Protein AF-0000000082338875 (afdb_homodimer)

Nearest PDB structures (foldseek):
  7wkk-assembly1_b  TM=2.263E-01  e=4.425E+00  Xenopus laevis
  5zvw-assembly1_A  TM=1.777E-01  e=8.997E+00  Bacillus phage phi3T
  7wkk-assembly1_b  TM=2.264E-01  e=6.073E+00  Xenopus laevis

Organism: NCBI:txid1220207

Structure (mmCIF, N/CA/C/O backbone):
data_AF-0000000082338875-model_v1
#
loop_
_entity.id
_entity.type
_entity.pdbx_description
1 polymer 'Uncharacterized protein'
#
loop_
_atom_site.group_PDB
_atom_site.id
_atom_site.type_symbol
_atom_site.label_atom_id
_atom_site.label_alt_id
_atom_site.label_comp_id
_atom_site.label_asym_id
_atom_site.label_entity_id
_atom_site.label_seq_id
_atom_site.pdbx_PDB_ins_code
_atom_site.Cartn_x
_atom_site.Cartn_y
_atom_site.Cartn_z
_atom_site.occupancy
_atom_site.B_iso_or_equiv
_atom_site.auth_seq_id
_atom_site.auth_comp_id
_atom_site.auth_asym_id
_atom_site.auth_atom_id
_atom_site.pdbx_PDB_model_num
ATOM 1 N N . MET A 1 1 ? 16.031 25.547 17.641 1 31.55 1 MET A N 1
ATOM 2 C CA . MET A 1 1 ? 16.094 26.188 16.328 1 31.55 1 MET A CA 1
ATOM 3 C C . MET A 1 1 ? 15.5 25.266 15.258 1 31.55 1 MET A C 1
ATOM 5 O O . MET A 1 1 ? 15.609 24.047 15.344 1 31.55 1 MET A O 1
ATOM 9 N N . PRO A 1 2 ? 14.5 25.766 14.477 1 39.69 2 PRO A N 1
ATOM 10 C CA . PRO A 1 2 ? 13.914 24.906 13.445 1 39.69 2 PRO A CA 1
ATOM 11 C C . PRO A 1 2 ? 14.969 24.219 12.578 1 39.69 2 PRO A C 1
ATOM 13 O O . PRO A 1 2 ? 15.945 24.859 12.18 1 39.69 2 PRO A O 1
ATOM 16 N N . LEU A 1 3 ? 15.133 22.906 12.711 1 48.5 3 LEU A N 1
ATOM 17 C CA . LEU A 1 3 ? 16.078 22.125 11.914 1 48.5 3 LEU A CA 1
ATOM 18 C C . LEU A 1 3 ? 15.734 22.219 10.43 1 48.5 3 LEU A C 1
ATOM 20 O O . LEU A 1 3 ? 14.586 22 10.039 1 48.5 3 LEU A O 1
ATOM 24 N N . HIS A 1 4 ? 16.469 22.969 9.672 1 53.59 4 HIS A N 1
ATOM 25 C CA . HIS A 1 4 ? 16.25 23.203 8.25 1 53.59 4 HIS A CA 1
ATOM 26 C C . HIS A 1 4 ? 17 22.172 7.402 1 53.59 4 HIS A C 1
ATOM 28 O O . HIS A 1 4 ? 18.203 22 7.555 1 53.59 4 HIS A O 1
ATOM 34 N N . LEU A 1 5 ? 16.297 21.391 6.625 1 49.78 5 LEU A N 1
ATOM 35 C CA . LEU A 1 5 ? 16.844 20.422 5.684 1 49.78 5 LEU A CA 1
ATOM 36 C C . LEU A 1 5 ? 17.312 21.109 4.402 1 49.78 5 LEU A C 1
ATOM 38 O O . LEU A 1 5 ? 16.562 21.891 3.812 1 49.78 5 LEU A O 1
ATOM 42 N N . LYS A 1 6 ? 18.609 21.281 4.047 1 45.75 6 LYS A N 1
ATOM 43 C CA . LYS A 1 6 ? 19.109 21.797 2.773 1 45.75 6 LYS A CA 1
ATOM 44 C C . LYS A 1 6 ? 19.266 20.672 1.75 1 45.75 6 LYS A C 1
ATOM 46 O O . LYS A 1 6 ? 20.188 19.859 1.844 1 45.75 6 LYS A O 1
ATOM 51 N N . LEU A 1 7 ? 18.234 20.266 0.957 1 46.12 7 LEU A N 1
ATOM 52 C CA . LEU A 1 7 ? 18.328 19.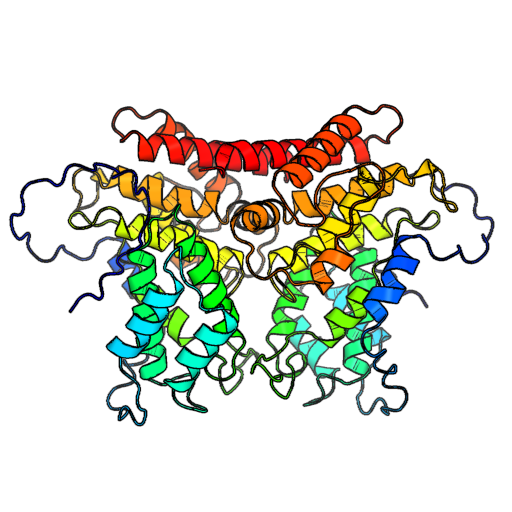281 -0.107 1 46.12 7 LEU A CA 1
ATOM 53 C C . LEU A 1 7 ? 19.047 19.859 -1.324 1 46.12 7 LEU A C 1
ATOM 55 O O . LEU A 1 7 ? 18.734 20.969 -1.767 1 46.12 7 LEU A O 1
ATOM 59 N N . GLU A 1 8 ? 20.188 19.422 -1.791 1 42.19 8 GLU A N 1
ATOM 60 C CA . GLU A 1 8 ? 20.906 19.781 -3.006 1 42.19 8 GLU A CA 1
ATOM 61 C C . GLU A 1 8 ? 20.281 19.141 -4.238 1 42.19 8 GLU A C 1
ATOM 63 O O . GLU A 1 8 ? 19.734 18.031 -4.156 1 42.19 8 GLU A O 1
ATOM 68 N N . GLY A 1 9 ? 19.703 20.109 -5.438 1 41.53 9 GLY A N 1
ATOM 69 C CA . GLY A 1 9 ? 19.25 19.781 -6.777 1 41.53 9 GLY A CA 1
ATOM 70 C C . GLY A 1 9 ? 18.297 20.812 -7.348 1 41.53 9 GLY A C 1
ATOM 71 O O . GLY A 1 9 ? 17.875 21.734 -6.645 1 41.53 9 GLY A O 1
ATOM 72 N N . PRO A 1 10 ? 18.109 20.844 -8.766 1 36.09 10 PRO A N 1
ATOM 73 C CA . PRO A 1 10 ? 17.359 21.922 -9.422 1 36.09 10 PRO A CA 1
ATOM 74 C C . PRO A 1 10 ? 15.945 22.078 -8.867 1 36.09 10 PRO A C 1
ATOM 76 O O . PRO A 1 10 ? 15.141 21.156 -8.961 1 36.09 10 PRO A O 1
ATOM 79 N N . LEU A 1 11 ? 15.859 22.547 -7.73 1 37.66 11 LEU A N 1
ATOM 80 C CA . LEU A 1 11 ? 14.531 22.891 -7.23 1 37.66 11 LEU A CA 1
ATOM 81 C C . LEU A 1 11 ? 13.836 23.891 -8.148 1 37.66 11 LEU A C 1
ATOM 83 O O . LEU A 1 11 ? 14.352 24.984 -8.375 1 37.66 11 LEU A O 1
ATOM 87 N N . GLU A 1 12 ? 13.203 23.5 -9.164 1 34.12 12 GLU A N 1
ATOM 88 C CA . GLU A 1 12 ? 12.383 24.562 -9.719 1 34.12 12 GLU A CA 1
ATOM 89 C C . GLU A 1 12 ? 11.57 25.266 -8.633 1 34.12 12 GLU A C 1
ATOM 91 O O . GLU A 1 12 ? 10.867 24.609 -7.855 1 34.12 12 GLU A O 1
ATOM 96 N N . GLU A 1 13 ? 12.047 26.453 -8.164 1 32.28 13 GLU A N 1
ATOM 97 C CA . GLU A 1 13 ? 11.43 27.375 -7.211 1 32.28 13 GLU A CA 1
ATOM 98 C C . GLU A 1 13 ? 9.938 27.547 -7.504 1 32.28 13 GLU A C 1
ATOM 100 O O . GLU A 1 13 ? 9.562 28 -8.594 1 32.28 13 GLU A O 1
ATOM 105 N N . SER A 1 14 ? 9.148 26.672 -7.047 1 31.84 14 SER A N 1
ATOM 106 C CA . SER A 1 14 ? 7.754 27.109 -7.113 1 31.84 14 SER A CA 1
ATOM 107 C C . SER A 1 14 ? 7.57 28.5 -6.508 1 31.84 14 SER A C 1
ATOM 109 O O . SER A 1 14 ? 8.008 28.75 -5.383 1 31.84 14 SER A O 1
ATOM 111 N N . GLU A 1 15 ? 7.625 29.531 -7.305 1 32 15 GLU A N 1
ATOM 112 C CA . GLU A 1 15 ? 7.512 30.953 -6.961 1 32 15 GLU A CA 1
ATOM 113 C C . GLU A 1 15 ? 6.195 31.234 -6.246 1 32 15 GLU A C 1
ATOM 115 O O . GLU A 1 15 ? 5.195 31.578 -6.883 1 32 15 GLU A O 1
ATOM 120 N N . ILE A 1 16 ? 5.766 30.484 -5.27 1 32.69 16 ILE A N 1
ATOM 121 C CA . ILE A 1 16 ? 4.641 31.141 -4.598 1 32.69 16 ILE A CA 1
ATOM 122 C C . ILE A 1 16 ? 5.086 32.469 -4.016 1 32.69 16 ILE A C 1
ATOM 124 O O . ILE A 1 16 ? 6.066 32.531 -3.268 1 32.69 16 ILE A O 1
ATOM 128 N N . GLU A 1 17 ? 4.848 33.594 -4.586 1 31.12 17 GLU A N 1
ATOM 129 C CA . GLU A 1 17 ? 5.109 35 -4.172 1 31.12 17 GLU A CA 1
ATOM 130 C C . GLU A 1 17 ? 4.812 35.188 -2.691 1 31.12 17 GLU A C 1
ATOM 132 O O . GLU A 1 17 ? 3.717 34.875 -2.225 1 31.12 17 GLU A O 1
ATOM 137 N N . LYS A 1 18 ? 5.883 35.344 -1.881 1 33.28 18 LYS A N 1
ATOM 138 C CA . LYS A 1 18 ? 5.812 35.656 -0.454 1 33.28 18 LYS A CA 1
ATOM 139 C C . LYS A 1 18 ? 5.148 37 -0.21 1 33.28 18 LYS A C 1
ATOM 141 O O . LYS A 1 18 ? 5.613 38.031 -0.71 1 33.28 18 LYS A O 1
ATOM 146 N N . PRO A 1 19 ? 3.865 37.125 0.143 1 28.73 19 PRO A N 1
ATOM 147 C CA . PRO A 1 19 ? 3.555 38.5 0.559 1 28.73 19 PRO A CA 1
ATOM 148 C C . PRO A 1 19 ? 4.438 39 1.71 1 28.73 19 PRO A C 1
ATOM 150 O O . PRO A 1 19 ? 5.051 38.188 2.402 1 28.73 19 PRO A O 1
ATOM 153 N N . SER A 1 20 ? 4.52 40.344 1.941 1 27.38 20 SER A N 1
ATOM 154 C CA . SER A 1 20 ? 5.215 41.188 2.906 1 27.38 20 SER A CA 1
ATOM 155 C C . SER A 1 20 ? 5.059 40.656 4.324 1 27.38 20 SER A C 1
ATOM 157 O O . SER A 1 20 ? 4.02 40.094 4.672 1 27.38 20 SER A O 1
ATOM 159 N N . ASN A 1 21 ? 6.156 40.562 5.199 1 29.33 21 ASN A N 1
ATOM 160 C CA . ASN A 1 21 ? 6.668 40 6.434 1 29.33 21 ASN A CA 1
ATOM 161 C C . ASN A 1 21 ? 5.895 40.5 7.652 1 29.33 21 ASN A C 1
ATOM 163 O O . ASN A 1 21 ? 6.473 40.656 8.727 1 29.33 21 ASN A O 1
ATOM 167 N N . GLU A 1 22 ? 4.73 41.25 7.586 1 30.34 22 GLU A N 1
ATOM 168 C CA . GLU A 1 22 ? 4.371 41.688 8.93 1 30.34 22 GLU A CA 1
ATOM 169 C C . GLU A 1 22 ? 4.113 40.5 9.852 1 30.34 22 GLU A C 1
ATOM 171 O O . GLU A 1 22 ? 3.555 39.469 9.43 1 30.34 22 GLU A O 1
ATOM 176 N N . LEU A 1 23 ? 4.801 40.438 10.961 1 30.33 23 LEU A N 1
ATOM 177 C CA . LEU A 1 23 ? 4.891 39.438 12.016 1 30.33 23 LEU A CA 1
ATOM 178 C C . LEU A 1 23 ? 3.502 38.969 12.453 1 30.33 23 LEU A C 1
ATOM 180 O O . LEU A 1 23 ? 2.777 39.719 13.109 1 30.33 23 LEU A O 1
ATOM 184 N N . PRO A 1 24 ? 2.602 38.375 11.523 1 28.53 24 PRO A N 1
ATOM 185 C CA . PRO A 1 24 ? 1.231 38.281 12.031 1 28.53 24 PRO A CA 1
ATOM 186 C C . PRO A 1 24 ? 1.132 37.438 13.305 1 28.53 24 PRO A C 1
ATOM 188 O O . PRO A 1 24 ? 2.004 36.625 13.57 1 28.53 24 PRO A O 1
ATOM 191 N N . THR A 1 25 ? 0.148 37.812 14.281 1 32.53 25 THR A N 1
ATOM 192 C CA . THR A 1 25 ? -0.349 37.25 15.531 1 32.53 25 THR A CA 1
ATOM 193 C C . THR A 1 25 ? -0.6 35.75 15.391 1 32.53 25 THR A C 1
ATOM 195 O O . THR A 1 25 ? -1.008 35.281 14.328 1 32.53 25 THR A O 1
ATOM 198 N N . PRO A 1 26 ? -0.125 35 16.328 1 32.56 26 PRO A N 1
ATOM 199 C CA . PRO A 1 26 ? -0.161 33.531 16.297 1 32.56 26 PRO A CA 1
ATOM 200 C C . PRO A 1 26 ? -1.508 33 15.828 1 32.56 26 PRO A C 1
ATOM 202 O O . PRO A 1 26 ? -2.555 33.406 16.328 1 32.56 26 PRO A O 1
ATOM 205 N N . PRO A 1 27 ? -1.643 32.688 14.586 1 31.78 27 PRO A N 1
ATOM 206 C CA . PRO A 1 27 ? -2.955 32.406 13.992 1 31.78 27 PRO A CA 1
ATOM 207 C C . PRO A 1 27 ? -3.77 31.406 14.805 1 31.78 27 PRO A C 1
ATOM 209 O O . PRO A 1 27 ? -3.199 30.531 15.461 1 31.78 27 PRO A O 1
ATOM 212 N N . LYS A 1 28 ? -4.957 31.734 15.188 1 34.06 28 LYS A N 1
ATOM 213 C CA . LYS A 1 28 ? -6.02 31.031 15.891 1 34.06 28 LYS A CA 1
ATOM 214 C C . LYS A 1 28 ? -6.227 29.625 15.32 1 34.06 28 LYS A C 1
ATOM 216 O O . LYS A 1 28 ? -6.094 29.422 14.109 1 34.06 28 LYS A O 1
ATOM 221 N N . PRO A 1 29 ? -6.387 28.609 16.156 1 35 29 PRO A N 1
ATOM 222 C CA . PRO A 1 29 ? -6.477 27.188 15.797 1 35 29 PRO A CA 1
ATOM 223 C C . PRO A 1 29 ? -7.52 26.938 14.711 1 35 29 PRO A C 1
ATOM 225 O O . PRO A 1 29 ? -8.641 27.438 14.789 1 35 29 PRO A O 1
ATOM 228 N N . THR A 1 30 ? -7.125 26.75 13.617 1 36.5 30 THR A N 1
ATOM 229 C CA . THR A 1 30 ? -8.016 26.422 12.516 1 36.5 30 THR A CA 1
ATOM 230 C C . THR A 1 30 ? -8.938 25.266 12.883 1 36.5 30 THR A C 1
ATOM 232 O O . THR A 1 30 ? -8.672 24.531 13.836 1 36.5 30 THR A O 1
ATOM 235 N N . PHE A 1 31 ? -10.031 25.188 12.109 1 33.5 31 PHE A N 1
ATOM 236 C CA . PHE A 1 31 ? -11.039 24.141 12.266 1 33.5 31 PHE A CA 1
ATOM 237 C C . PHE A 1 31 ? -10.383 22.781 12.445 1 33.5 31 PHE A C 1
ATOM 239 O O . PHE A 1 31 ? -10.836 21.969 13.258 1 33.5 31 PHE A O 1
ATOM 246 N N . LEU A 1 32 ? -9.43 22.5 11.719 1 37.19 32 LEU A N 1
ATOM 247 C CA . LEU A 1 32 ? -8.711 21.25 11.906 1 37.19 32 LEU A CA 1
ATOM 248 C C . LEU A 1 32 ? -8.195 21.125 13.336 1 37.19 32 LEU A C 1
ATOM 250 O O . LEU A 1 32 ? -8.188 20.047 13.914 1 37.19 32 LEU A O 1
ATOM 254 N N . ALA A 1 33 ? -7.914 22.281 14.008 1 38.94 33 ALA A N 1
ATOM 255 C CA . ALA A 1 33 ? -7.473 22.266 15.406 1 38.94 33 ALA A CA 1
ATOM 256 C C . ALA A 1 33 ? -8.602 21.828 16.328 1 38.94 33 ALA A C 1
ATOM 258 O O . ALA A 1 33 ? -8.375 21.062 17.281 1 38.94 33 ALA A O 1
ATOM 259 N N . SER A 1 34 ? -9.758 22.328 16.062 1 39.03 34 SER A N 1
ATOM 260 C CA . SER A 1 34 ? -10.867 21.953 16.938 1 39.03 34 SER A CA 1
ATOM 261 C C . SER A 1 34 ? -11.172 20.469 16.844 1 39.03 34 SER A C 1
ATOM 263 O O . SER A 1 34 ? -11.5 19.828 17.844 1 39.03 34 SER A O 1
ATOM 265 N N . LEU A 1 35 ? -11.43 20.016 15.719 1 33.72 35 LEU A N 1
ATOM 266 C CA . LEU A 1 35 ? -11.742 18.594 15.547 1 33.72 35 LEU A CA 1
ATOM 267 C C . LEU A 1 35 ? -10.641 17.734 16.141 1 33.72 35 LEU A C 1
ATOM 269 O O . LEU A 1 35 ? -10.906 16.625 16.625 1 33.72 35 LEU A O 1
ATOM 273 N N . TRP A 1 36 ? -9.516 18.297 16.203 1 36.22 36 TRP A N 1
ATOM 274 C CA . TRP A 1 36 ? -8.352 17.719 16.859 1 36.22 36 TRP A CA 1
ATOM 275 C C . TRP A 1 36 ? -8.641 17.469 18.344 1 36.22 36 TRP A C 1
ATOM 277 O O . TRP A 1 36 ? -8.234 16.453 18.891 1 36.22 36 TRP A O 1
ATOM 287 N N . ASP A 1 37 ? -9.273 18.438 18.984 1 36.78 37 ASP A N 1
ATOM 288 C CA . ASP A 1 37 ? -9.531 18.375 20.406 1 36.78 37 ASP A CA 1
ATOM 289 C C . ASP A 1 37 ? -10.344 17.125 20.766 1 36.78 37 ASP A C 1
ATOM 291 O O . ASP A 1 37 ? -10.133 16.531 21.812 1 36.78 37 ASP A O 1
ATOM 295 N N . LYS A 1 38 ? -11.367 16.969 20.031 1 32.03 38 LYS A N 1
ATOM 296 C CA . LYS A 1 38 ? -12.242 15.859 20.391 1 32.03 38 LYS A CA 1
ATOM 297 C C . LYS A 1 38 ? -11.586 14.516 20.094 1 32.03 38 LYS A C 1
ATOM 299 O O . LYS A 1 38 ? -11.828 13.531 20.797 1 32.03 38 LYS A O 1
ATOM 304 N N . PHE A 1 39 ? -11 14.297 19 1 34.53 39 PHE A N 1
ATOM 305 C CA . PHE A 1 39 ? -10.25 13.07 18.766 1 34.53 39 PHE A CA 1
ATOM 306 C C . PHE A 1 39 ? -9.141 12.914 19.797 1 34.53 39 PHE A C 1
ATOM 308 O O . PHE A 1 39 ? -8.594 11.82 19.969 1 34.53 39 PHE A O 1
ATOM 315 N N . LYS A 1 40 ? -8.656 13.977 20.391 1 32.69 40 LYS A N 1
ATOM 316 C CA . LYS A 1 40 ? -7.832 13.977 21.594 1 32.69 40 LYS A CA 1
ATOM 317 C C . LYS A 1 40 ? -8.555 13.305 22.766 1 32.69 40 LYS A C 1
ATOM 319 O O . LYS A 1 40 ? -8.016 13.203 23.859 1 32.69 40 LYS A O 1
ATOM 324 N N . GLY A 1 41 ? -9.828 13.273 22.688 1 31.16 41 GLY A N 1
ATOM 325 C CA . GLY A 1 41 ? -10.406 12.789 23.922 1 31.16 41 GLY A CA 1
ATOM 326 C C . GLY A 1 41 ? -9.805 11.477 24.391 1 31.16 41 GLY A C 1
ATOM 327 O O . GLY A 1 41 ? -10.25 10.906 25.391 1 31.16 41 GLY A O 1
ATOM 328 N N . THR A 1 42 ? -9.484 10.68 23.5 1 33.06 42 THR A N 1
ATOM 329 C CA . THR A 1 42 ? -8.883 9.711 24.406 1 33.06 42 THR A CA 1
ATOM 330 C C . THR A 1 42 ? -7.688 10.32 25.141 1 33.06 42 THR A C 1
ATOM 332 O O . THR A 1 42 ? -7.141 11.336 24.703 1 33.06 42 THR A O 1
ATOM 335 N N . LYS A 1 43 ? -6.82 9.547 26.109 1 32.47 43 LYS A N 1
ATOM 336 C CA . LYS A 1 43 ? -5.926 9.961 27.188 1 32.47 43 LYS A CA 1
ATOM 337 C C . LYS A 1 43 ? -4.773 10.812 26.656 1 32.47 43 LYS A C 1
ATOM 339 O O . LYS A 1 43 ? -4.062 10.391 25.734 1 32.47 43 LYS A O 1
ATOM 344 N N . LYS A 1 44 ? -4.734 12.133 26.531 1 33.62 44 LYS A N 1
ATOM 345 C CA . LYS A 1 44 ? -3.506 12.914 26.641 1 33.62 44 LYS A CA 1
ATOM 346 C C . LYS A 1 44 ? -2.391 12.094 27.281 1 33.62 44 LYS A C 1
ATOM 348 O O . LYS A 1 44 ? -2.355 11.93 28.5 1 33.62 44 LYS A O 1
ATOM 353 N N . SER A 1 45 ? -1.984 11.07 26.734 1 31.78 45 SER A N 1
ATOM 354 C CA . SER A 1 45 ? -0.825 10.602 27.484 1 31.78 45 SER A CA 1
ATOM 355 C C . SER A 1 45 ? 0.19 11.719 27.688 1 31.78 45 SER A C 1
ATOM 357 O O . SER A 1 45 ? 0.52 12.445 26.75 1 31.78 45 SER A O 1
ATOM 359 N N . LYS A 1 46 ? 0.276 12.484 28.766 1 32.41 46 LYS A N 1
ATOM 360 C CA . LYS A 1 46 ? 1.312 13.375 29.281 1 32.41 46 LYS A CA 1
ATOM 361 C C . LYS A 1 46 ? 2.619 13.195 28.516 1 32.41 46 LYS A C 1
ATOM 363 O O . LYS A 1 46 ? 3.002 12.07 28.188 1 32.41 46 LYS A O 1
ATOM 368 N N . ARG A 1 47 ? 3.01 14.273 27.625 1 37.41 47 ARG A N 1
ATOM 369 C CA . ARG A 1 47 ? 4.434 14.219 27.312 1 37.41 47 ARG A CA 1
ATOM 370 C C . ARG A 1 47 ? 5.191 13.367 28.328 1 37.41 47 ARG A C 1
ATOM 372 O O . ARG A 1 47 ? 5.059 13.562 29.531 1 37.41 47 ARG A O 1
ATOM 379 N N . PRO A 1 48 ? 5.383 12.117 28.094 1 37.97 48 PRO A N 1
ATOM 380 C CA . PRO A 1 48 ? 6.152 11.578 29.219 1 37.97 48 PRO A CA 1
ATOM 381 C C . PRO A 1 48 ? 7.113 12.594 29.812 1 37.97 48 PRO A C 1
ATOM 383 O O . PRO A 1 48 ? 7.875 13.234 29.094 1 37.97 48 PRO A O 1
ATOM 386 N N . ASP A 1 49 ? 6.637 13.461 30.828 1 37.97 49 ASP A N 1
ATOM 387 C CA . ASP A 1 49 ? 7.449 14.375 31.625 1 37.97 49 ASP A CA 1
ATOM 388 C C . ASP A 1 49 ? 8.938 14.094 31.438 1 37.97 49 ASP A C 1
ATOM 390 O O . ASP A 1 49 ? 9.641 14.844 30.75 1 37.97 49 ASP A O 1
ATOM 394 N N . THR A 1 50 ? 9.68 13.844 32.688 1 36.47 50 THR A N 1
ATOM 395 C CA . THR A 1 50 ? 10.953 13.883 33.406 1 36.47 50 THR A CA 1
ATOM 396 C C . THR A 1 50 ? 11.859 12.75 32.938 1 36.47 50 THR A C 1
ATOM 398 O O . THR A 1 50 ? 12.5 12.078 33.75 1 36.47 50 THR A O 1
ATOM 401 N N . TYR A 1 51 ? 11.578 12.125 31.797 1 37.69 51 TYR A N 1
ATOM 402 C CA . TYR A 1 51 ? 12.531 11.023 31.766 1 37.69 51 TYR A CA 1
ATOM 403 C C . TYR A 1 51 ? 13.945 11.531 31.484 1 37.69 51 TYR A C 1
ATOM 405 O O . TYR A 1 51 ? 14.141 12.375 30.609 1 37.69 51 TYR A O 1
ATOM 413 N N . ALA A 1 52 ? 14.75 11.562 32.312 1 41.84 52 ALA A N 1
ATOM 414 C CA . ALA A 1 52 ? 16.188 11.773 32.219 1 41.84 52 ALA A CA 1
ATOM 415 C C . ALA A 1 52 ? 16.75 11.164 30.938 1 41.84 52 ALA A C 1
ATOM 417 O O . ALA A 1 52 ? 16.516 9.984 30.656 1 41.84 52 ALA A O 1
ATOM 418 N N . ARG A 1 53 ? 16.922 12.008 29.844 1 52.59 53 ARG A N 1
ATOM 419 C CA . ARG A 1 53 ? 17.641 11.555 28.656 1 52.59 53 ARG A CA 1
ATOM 420 C C . ARG A 1 53 ? 18.875 10.734 29.047 1 52.59 53 ARG A C 1
ATOM 422 O O . ARG A 1 53 ? 19.719 11.211 29.797 1 52.59 53 ARG A O 1
ATOM 429 N N . THR A 1 54 ? 18.812 9.523 29.297 1 52.56 54 THR A N 1
ATOM 430 C CA . THR A 1 54 ? 19.859 8.641 29.797 1 52.56 54 THR A CA 1
ATOM 431 C C . THR A 1 54 ? 20.859 8.328 28.703 1 52.56 54 THR A C 1
ATOM 433 O O . THR A 1 54 ? 21.859 7.633 28.938 1 52.56 54 THR A O 1
ATOM 436 N N . THR A 1 55 ? 20.484 8.781 27.328 1 63.62 55 THR A N 1
ATOM 437 C CA . THR A 1 55 ? 21.406 8.312 26.297 1 63.62 55 THR A CA 1
ATOM 438 C C . THR A 1 55 ? 22.125 9.484 25.625 1 63.62 55 THR A C 1
ATOM 440 O O . THR A 1 55 ? 21.891 10.641 26 1 63.62 55 THR A O 1
ATOM 443 N N . SER A 1 56 ? 23.078 9.266 24.906 1 75.81 56 SER A N 1
ATOM 444 C CA . SER A 1 56 ? 23.797 10.18 24.031 1 75.81 56 SER A CA 1
ATOM 445 C C . SER A 1 56 ? 22.891 10.766 22.953 1 75.81 56 SER A C 1
ATOM 447 O O . SER A 1 56 ? 23.375 11.383 22 1 75.81 56 SER A O 1
ATOM 449 N N . TYR A 1 57 ? 21.578 10.742 23.25 1 85.38 57 TYR A N 1
ATOM 450 C CA . TYR A 1 57 ? 20.641 11.242 22.234 1 85.38 57 TYR A CA 1
ATOM 451 C C . TYR A 1 57 ? 20.641 12.766 22.219 1 85.38 57 TYR A C 1
ATOM 453 O O . TYR A 1 57 ? 20.672 13.414 23.266 1 85.38 57 TYR A O 1
ATOM 461 N N . SER A 1 58 ? 20.75 13.297 21.094 1 88.56 58 SER A N 1
ATOM 462 C CA . SER A 1 58 ? 20.5 14.711 20.844 1 88.56 58 SER A CA 1
ATOM 463 C C . SER A 1 58 ? 19.719 14.922 19.547 1 88.56 58 SER A C 1
ATOM 465 O O . SER A 1 58 ? 19.984 14.25 18.547 1 88.56 58 SER A O 1
ATOM 467 N N . ASP A 1 59 ? 18.781 15.844 19.594 1 88.38 59 ASP A N 1
ATOM 468 C CA . ASP A 1 59 ? 18 16.172 18.406 1 88.38 59 ASP A CA 1
ATOM 469 C C . ASP A 1 59 ? 18.891 16.578 17.234 1 88.38 59 ASP A C 1
ATOM 471 O O . ASP A 1 59 ? 18.641 16.188 16.094 1 88.38 59 ASP A O 1
ATOM 475 N N . ASP A 1 60 ? 19.922 17.266 17.641 1 89.25 60 ASP A N 1
ATOM 476 C CA . ASP A 1 60 ? 20.844 17.75 16.609 1 89.25 60 ASP A CA 1
ATOM 477 C C . ASP A 1 60 ? 21.562 16.594 15.922 1 89.25 60 ASP A C 1
ATOM 479 O O . ASP A 1 60 ? 21.703 16.594 14.703 1 89.25 60 ASP A O 1
ATOM 483 N N . LYS A 1 61 ? 22.062 15.695 16.703 1 90.44 61 LYS A N 1
ATOM 484 C CA . LYS A 1 61 ? 22.766 14.555 16.141 1 90.44 61 LYS A CA 1
ATOM 485 C C . LYS A 1 61 ? 21.844 13.711 15.266 1 90.44 61 LYS A C 1
ATOM 487 O O . LYS A 1 61 ? 22.234 13.297 14.172 1 90.44 61 LYS A O 1
ATOM 492 N N . PHE A 1 62 ? 20.672 13.469 15.773 1 92.62 62 PHE A N 1
ATOM 493 C CA . PHE A 1 62 ? 19.672 12.711 15.016 1 92.62 62 PHE A CA 1
ATOM 494 C C . PHE A 1 62 ? 19.375 13.391 13.688 1 92.62 62 PHE A C 1
ATOM 496 O O . PHE A 1 62 ? 19.359 12.742 12.641 1 92.62 62 PHE A O 1
ATOM 503 N N . PHE A 1 63 ? 19.203 14.688 13.758 1 91.5 63 PHE A N 1
ATOM 504 C CA . PHE A 1 63 ? 18.891 15.477 12.57 1 91.5 63 PHE A CA 1
ATOM 505 C C . PHE A 1 63 ? 20.031 15.43 11.57 1 91.5 63 PHE A C 1
ATOM 507 O O . PHE A 1 63 ? 19.812 15.305 10.367 1 91.5 63 PHE A O 1
ATOM 514 N N . LEU A 1 64 ? 21.219 15.492 12.023 1 90.44 64 LEU A N 1
ATOM 515 C CA . LEU A 1 64 ? 22.391 15.523 11.148 1 90.44 64 LEU A CA 1
ATOM 516 C C . LEU A 1 64 ? 22.531 14.219 10.375 1 90.44 64 LEU A C 1
ATOM 518 O O . LEU A 1 64 ? 22.875 14.227 9.188 1 90.44 64 LEU A O 1
ATOM 522 N N . ILE A 1 65 ? 22.266 13.133 11.039 1 92.56 65 ILE A N 1
ATOM 523 C CA . ILE A 1 65 ? 22.328 11.828 10.383 1 92.56 65 ILE A CA 1
ATOM 524 C C . ILE A 1 65 ? 21.266 11.75 9.289 1 92.56 65 ILE A C 1
ATOM 526 O O . ILE A 1 65 ? 21.562 11.328 8.172 1 92.56 65 ILE A O 1
ATOM 530 N N . LEU A 1 66 ? 20.078 12.211 9.594 1 92.38 66 LEU A N 1
ATOM 531 C CA . LEU A 1 66 ? 18.984 12.18 8.625 1 92.38 66 LEU A CA 1
ATOM 532 C C . LEU A 1 66 ? 19.281 13.102 7.449 1 92.38 66 LEU A C 1
ATOM 534 O O . LEU A 1 66 ? 19.062 12.734 6.293 1 92.38 66 LEU A O 1
ATOM 538 N N . ASN A 1 67 ? 19.75 14.25 7.789 1 89.12 67 ASN A N 1
ATOM 539 C CA . ASN A 1 67 ? 20.062 15.234 6.758 1 89.12 67 ASN A CA 1
ATOM 540 C C . ASN A 1 67 ? 21.094 14.695 5.77 1 89.12 67 ASN A C 1
ATOM 542 O O . ASN A 1 67 ? 20.984 14.922 4.566 1 89.12 67 ASN A O 1
ATOM 546 N N . ASP A 1 68 ? 22.031 14.047 6.301 1 89.62 68 ASP A N 1
ATOM 547 C CA . ASP A 1 68 ? 23.062 13.469 5.441 1 89.62 68 ASP A CA 1
ATOM 548 C C . ASP A 1 68 ? 22.484 12.383 4.539 1 89.62 68 ASP A C 1
ATOM 550 O O . ASP A 1 68 ? 22.734 12.367 3.332 1 89.62 68 ASP A O 1
ATOM 554 N N . PHE A 1 69 ? 21.734 11.586 5.027 1 92.06 69 PHE A N 1
ATOM 555 C CA . PHE A 1 69 ? 21.141 10.469 4.301 1 92.06 69 PHE A CA 1
ATOM 556 C C . PHE A 1 69 ? 20.203 10.977 3.199 1 92.06 69 PHE A C 1
ATOM 558 O O . PHE A 1 69 ? 20.156 10.391 2.115 1 92.06 69 PHE A O 1
ATOM 565 N N . LEU A 1 70 ? 19.516 12.031 3.402 1 89.75 70 LEU A N 1
ATOM 566 C CA . LEU A 1 70 ? 18.453 12.492 2.512 1 89.75 70 LEU A CA 1
ATOM 567 C C . LEU A 1 70 ? 19.031 13.328 1.374 1 89.75 70 LEU A C 1
ATOM 569 O O . LEU A 1 70 ? 18.312 13.68 0.432 1 89.75 70 LEU A O 1
ATOM 573 N N . GLN A 1 71 ? 20.312 13.531 1.481 1 85.94 71 GLN A N 1
ATOM 574 C CA . GLN A 1 71 ? 20.938 14.266 0.388 1 85.94 71 GLN A CA 1
ATOM 575 C C . GLN A 1 71 ? 21 13.422 -0.882 1 85.94 71 GLN A C 1
ATOM 577 O O . GLN A 1 71 ? 21.203 12.203 -0.819 1 85.94 71 GLN A O 1
ATOM 582 N N . PRO A 1 72 ? 20.812 14.047 -2.051 1 77.31 72 PRO A N 1
ATOM 583 C CA . PRO A 1 72 ? 20.844 13.305 -3.312 1 77.31 72 PRO A CA 1
ATOM 584 C C . PRO A 1 72 ? 22.156 12.57 -3.537 1 77.31 72 PRO A C 1
ATOM 586 O O . PRO A 1 72 ? 22.172 11.469 -4.082 1 77.31 72 PRO A O 1
ATOM 589 N N . GLU A 1 73 ? 23.219 13.117 -3.078 1 79.69 73 GLU A N 1
ATOM 590 C CA . GLU A 1 73 ? 24.547 12.539 -3.354 1 79.69 73 GLU A CA 1
ATOM 591 C C . GLU A 1 73 ? 25.062 11.75 -2.154 1 79.69 73 GLU A C 1
ATOM 593 O O . GLU A 1 73 ? 26.25 11.484 -2.053 1 79.69 73 GLU A O 1
ATOM 598 N N . THR A 1 74 ? 24.141 11.398 -1.328 1 82.94 74 THR A N 1
ATOM 599 C CA . THR A 1 74 ? 24.578 10.688 -0.137 1 82.94 74 THR A CA 1
ATOM 600 C C . THR A 1 74 ? 25.25 9.367 -0.515 1 82.94 74 THR A C 1
ATOM 602 O O . THR A 1 74 ? 24.875 8.727 -1.495 1 82.94 74 THR A O 1
ATOM 605 N N . THR A 1 75 ? 26.25 8.984 0.215 1 83.69 75 THR A N 1
ATOM 606 C CA . THR A 1 75 ? 26.922 7.699 0.038 1 83.69 75 THR A CA 1
ATOM 607 C C . THR A 1 75 ? 26.5 6.719 1.13 1 83.69 75 THR A C 1
ATOM 609 O O . THR A 1 75 ? 26.906 5.551 1.106 1 83.69 75 THR A O 1
ATOM 612 N N . LYS A 1 76 ? 25.688 7.203 2.031 1 87.75 76 LYS A N 1
ATOM 613 C CA . LYS A 1 76 ? 25.25 6.344 3.123 1 87.75 76 LYS A CA 1
ATOM 614 C C . LYS A 1 76 ? 24.078 5.457 2.682 1 87.75 76 LYS A C 1
ATOM 616 O O . LYS A 1 76 ? 23.172 5.922 2.002 1 87.75 76 LYS A O 1
ATOM 621 N N . SER A 1 77 ? 24.172 4.211 3.059 1 88.31 77 SER A N 1
ATOM 622 C CA . SER A 1 77 ? 23.078 3.293 2.752 1 88.31 77 SER A CA 1
ATOM 623 C C . SER A 1 77 ? 21.953 3.412 3.771 1 88.31 77 SER A C 1
ATOM 625 O O . SER A 1 77 ? 22.156 3.939 4.867 1 88.31 77 SER A O 1
ATOM 627 N N . LEU A 1 78 ? 20.844 3.031 3.408 1 90.25 78 LEU A N 1
ATOM 628 C CA . LEU A 1 78 ? 19.688 3.012 4.297 1 90.25 78 LEU A CA 1
ATOM 629 C C . LEU A 1 78 ? 20 2.242 5.578 1 90.25 78 LEU A C 1
ATOM 631 O O . LEU A 1 78 ? 19.734 2.727 6.68 1 90.25 78 LEU A O 1
ATOM 635 N N . ASN A 1 79 ? 20.594 1.061 5.445 1 88.94 79 ASN A N 1
ATOM 636 C CA . ASN A 1 79 ? 20.891 0.214 6.598 1 88.94 79 ASN A CA 1
ATOM 637 C C . ASN A 1 79 ? 21.891 0.884 7.543 1 88.94 79 ASN A C 1
ATOM 639 O O . ASN A 1 79 ? 21.703 0.843 8.766 1 88.94 79 ASN A O 1
ATOM 643 N N . GLU A 1 80 ? 22.891 1.468 6.984 1 91.56 80 GLU A N 1
ATOM 644 C CA . GLU A 1 80 ? 23.875 2.168 7.801 1 91.56 80 GLU A CA 1
ATOM 645 C C . GLU A 1 80 ? 23.25 3.328 8.562 1 91.56 80 GLU A C 1
ATOM 647 O O . GLU A 1 80 ? 23.562 3.557 9.734 1 91.56 80 GLU A O 1
ATOM 652 N N . THR A 1 81 ? 22.422 4.047 7.855 1 94.12 81 THR A N 1
ATOM 653 C CA . THR A 1 81 ? 21.734 5.18 8.477 1 94.12 81 THR A CA 1
ATOM 654 C C . THR A 1 81 ? 20.844 4.715 9.617 1 94.12 81 THR A C 1
ATOM 656 O O . THR A 1 81 ? 20.875 5.293 10.711 1 94.12 81 THR A O 1
ATOM 659 N N . VAL A 1 82 ? 20.094 3.678 9.391 1 94.75 82 VAL A N 1
ATOM 660 C CA . VAL A 1 82 ? 19.188 3.133 10.406 1 94.75 82 VAL A CA 1
ATOM 661 C C . VAL A 1 82 ? 20 2.719 11.641 1 94.75 82 VAL A C 1
ATOM 663 O O . VAL A 1 82 ? 19.625 3.045 12.766 1 94.75 82 VAL A O 1
ATOM 666 N N . GLN A 1 83 ? 21.109 2.098 11.445 1 94.06 83 GLN A N 1
ATOM 667 C CA . GLN A 1 83 ? 21.938 1.654 12.555 1 94.06 83 GLN A CA 1
ATOM 668 C C . GLN A 1 83 ? 22.5 2.844 13.336 1 94.06 83 GLN A C 1
ATOM 670 O O . GLN A 1 83 ? 22.562 2.812 14.562 1 94.06 83 GLN A O 1
ATOM 675 N N . SER A 1 84 ? 22.891 3.83 12.594 1 94.88 84 SER A N 1
ATOM 676 C CA . SER A 1 84 ? 23.406 5.031 13.242 1 94.88 84 SER A CA 1
ATOM 677 C C . SER A 1 84 ? 22.344 5.699 14.102 1 94.88 84 SER A C 1
ATOM 679 O O . SER A 1 84 ? 22.625 6.168 15.203 1 94.88 84 SER A O 1
ATOM 681 N N . LEU A 1 85 ? 21.141 5.762 13.617 1 95 85 LEU A N 1
ATOM 682 C CA . LEU A 1 85 ? 20.047 6.367 14.359 1 95 85 LEU A CA 1
ATOM 683 C C . LEU A 1 85 ? 19.688 5.535 15.586 1 95 85 LEU A C 1
ATOM 685 O O . LEU A 1 85 ? 19.5 6.082 16.672 1 95 85 LEU A O 1
ATOM 689 N N . LEU A 1 86 ? 19.688 4.238 15.414 1 93.75 86 LEU A N 1
ATOM 690 C CA . LEU A 1 86 ? 19.344 3.332 16.5 1 93.75 86 LEU A CA 1
ATOM 691 C C . LEU A 1 86 ? 20.359 3.436 17.641 1 93.75 86 LEU A C 1
ATOM 693 O O . LEU A 1 86 ? 20.016 3.299 18.812 1 93.75 86 LEU A O 1
ATOM 697 N N . ALA A 1 87 ? 21.578 3.604 17.234 1 93.31 87 ALA A N 1
ATOM 698 C CA . ALA A 1 87 ? 22.656 3.689 18.219 1 93.31 87 ALA A CA 1
ATOM 699 C C . ALA A 1 87 ? 22.438 4.871 19.156 1 93.31 87 ALA A C 1
ATOM 701 O O . ALA A 1 87 ? 22.891 4.852 20.297 1 93.31 87 ALA A O 1
ATOM 702 N N . LEU A 1 88 ? 21.734 5.91 18.734 1 93.5 88 LEU A N 1
ATOM 703 C CA . LEU A 1 88 ? 21.484 7.098 19.547 1 93.5 88 LEU A CA 1
ATOM 704 C C . LEU A 1 88 ? 20.328 6.871 20.5 1 93.5 88 LEU A C 1
ATOM 706 O O . LEU A 1 88 ? 20.156 7.617 21.469 1 93.5 88 LEU A O 1
ATOM 710 N N . LEU A 1 89 ? 19.484 5.93 20.203 1 92.62 89 LEU A N 1
ATOM 711 C CA . LEU A 1 89 ? 18.219 5.766 20.922 1 92.62 89 LEU A CA 1
ATOM 712 C C . LEU A 1 89 ? 18.359 4.75 22.047 1 92.62 89 LEU A C 1
ATOM 714 O O . LEU A 1 89 ? 19.172 3.822 21.953 1 92.62 89 LEU A O 1
ATOM 718 N N . PRO A 1 90 ? 17.609 4.883 23.016 1 90.88 90 PRO A N 1
ATOM 719 C CA . PRO A 1 90 ? 17.734 3.99 24.172 1 90.88 90 PRO A CA 1
ATOM 720 C C . PRO A 1 90 ? 17.266 2.568 23.875 1 90.88 90 PRO A C 1
ATOM 722 O O . PRO A 1 90 ? 16.375 2.371 23.031 1 90.88 90 PRO A O 1
ATOM 725 N N . GLU A 1 91 ? 17.844 1.635 24.641 1 86.5 91 GLU A N 1
ATOM 726 C CA . GLU A 1 91 ? 17.469 0.227 24.5 1 86.5 91 GLU A CA 1
ATOM 727 C C . GLU A 1 91 ? 16.25 -0.105 25.344 1 86.5 91 GLU A C 1
ATOM 729 O O . GLU A 1 91 ? 16.109 0.391 26.469 1 86.5 91 GLU A O 1
ATOM 734 N N . ASN A 1 92 ? 15.352 -0.844 24.781 1 85.62 92 ASN A N 1
ATOM 735 C CA . ASN A 1 92 ? 14.219 -1.444 25.484 1 85.62 92 ASN A CA 1
ATOM 736 C C . ASN A 1 92 ? 13.273 -0.381 26.031 1 85.62 92 ASN A C 1
ATOM 738 O O . ASN A 1 92 ? 12.719 -0.541 27.125 1 85.62 92 ASN A O 1
ATOM 742 N N . ALA A 1 93 ? 13.195 0.705 25.391 1 87.88 93 ALA A N 1
ATOM 743 C CA . ALA A 1 93 ? 12.32 1.794 25.812 1 87.88 93 ALA A CA 1
ATOM 744 C C . ALA A 1 93 ? 11.586 2.414 24.641 1 87.88 93 ALA A C 1
ATOM 746 O O . ALA A 1 93 ? 11.719 3.609 24.375 1 87.88 93 ALA A O 1
ATOM 747 N N . PRO A 1 94 ? 10.797 1.654 23.984 1 87.25 94 PRO A N 1
ATOM 748 C CA . PRO A 1 94 ? 10.102 2.158 22.797 1 87.25 94 PRO A CA 1
ATOM 749 C C . PRO A 1 94 ? 9.148 3.312 23.109 1 87.25 94 PRO A C 1
ATOM 751 O O . PRO A 1 94 ? 8.75 4.055 22.219 1 87.25 94 PRO A O 1
ATOM 754 N N . GLY A 1 95 ? 8.773 3.52 24.406 1 86.25 95 GLY A N 1
ATOM 755 C CA . GLY A 1 95 ? 7.895 4.613 24.781 1 86.25 95 GLY A CA 1
ATOM 756 C C . GLY A 1 95 ? 8.641 5.789 25.391 1 86.25 95 GLY A C 1
ATOM 757 O O . GLY A 1 95 ? 8.039 6.645 26.047 1 86.25 95 GLY A O 1
ATOM 758 N N . SER A 1 96 ? 9.938 5.887 25.141 1 86.62 96 SER A N 1
ATOM 759 C CA . SER A 1 96 ? 10.766 6.918 25.75 1 86.62 96 SER A CA 1
ATOM 760 C C . SER A 1 96 ? 10.547 8.273 25.094 1 86.62 96 SER A C 1
ATOM 762 O O . SER A 1 96 ? 10.047 8.344 23.969 1 86.62 96 SER A O 1
ATOM 764 N N . GLY A 1 97 ? 10.875 9.305 25.719 1 87.62 97 GLY A N 1
ATOM 765 C CA . GLY A 1 97 ? 10.828 10.648 25.156 1 87.62 97 GLY A CA 1
ATOM 766 C C . GLY A 1 97 ? 11.758 10.852 23.984 1 87.62 97 GLY A C 1
ATOM 767 O O . GLY A 1 97 ? 11.469 11.633 23.078 1 87.62 97 GLY A O 1
ATOM 768 N N . GLU A 1 98 ? 12.883 10.148 24.031 1 89.56 98 GLU A N 1
ATOM 769 C CA . GLU A 1 98 ? 13.836 10.234 22.938 1 89.56 98 GLU A CA 1
ATOM 770 C C . GLU A 1 98 ? 13.219 9.742 21.625 1 89.56 98 GLU A C 1
ATOM 772 O O . GLU A 1 98 ? 13.422 10.352 20.578 1 89.56 98 GLU A O 1
ATOM 777 N N . ILE A 1 99 ? 12.453 8.688 21.734 1 90.5 99 ILE A N 1
ATOM 778 C CA . ILE A 1 99 ? 11.812 8.141 20.531 1 90.5 99 ILE A CA 1
ATOM 779 C C . ILE A 1 99 ? 10.711 9.086 20.062 1 90.5 99 ILE A C 1
ATOM 781 O O . ILE A 1 99 ? 10.531 9.273 18.859 1 90.5 99 ILE A O 1
ATOM 785 N N . TYR A 1 100 ? 10.039 9.656 20.984 1 88.5 100 TYR A N 1
ATOM 786 C CA . TYR A 1 100 ? 9.055 10.672 20.641 1 88.5 100 TYR A CA 1
ATOM 787 C C . TYR A 1 100 ? 9.711 11.844 19.906 1 88.5 100 TYR A C 1
ATOM 789 O O . TYR A 1 100 ? 9.227 12.273 18.859 1 88.5 100 TYR A O 1
ATOM 797 N N . SER A 1 101 ? 10.789 12.289 20.453 1 88.31 101 SER A N 1
ATOM 798 C CA . SER A 1 101 ? 11.523 13.398 19.859 1 88.31 101 SER A CA 1
ATOM 799 C C . SER A 1 101 ? 12.031 13.031 18.469 1 88.31 101 SER A C 1
ATOM 801 O O . SER A 1 101 ? 12.031 13.867 17.562 1 88.31 101 SER A O 1
ATOM 803 N N . ALA A 1 102 ? 12.5 11.852 18.312 1 90.88 102 ALA A N 1
ATOM 804 C CA . ALA A 1 102 ? 12.93 11.375 17 1 90.88 102 ALA A CA 1
ATOM 805 C C . ALA A 1 102 ? 11.789 11.469 15.984 1 90.88 102 ALA A C 1
ATOM 807 O O . ALA A 1 102 ? 12 11.914 14.852 1 90.88 102 ALA A O 1
ATOM 808 N N . GLY A 1 103 ? 10.594 11.078 16.422 1 91.06 103 GLY A N 1
ATOM 809 C CA . GLY A 1 103 ? 9.414 11.203 15.578 1 91.06 103 GLY A CA 1
ATOM 810 C C . GLY A 1 103 ? 9.117 12.633 15.172 1 91.06 103 GLY A C 1
ATOM 811 O O . GLY A 1 103 ? 8.805 12.906 14.016 1 91.06 103 GLY A O 1
ATOM 812 N N . GLU A 1 104 ? 9.266 13.492 16.078 1 88.12 104 GLU A N 1
ATOM 813 C CA . GLU A 1 104 ? 9.039 14.906 15.789 1 88.12 104 GLU A CA 1
ATOM 814 C C . GLU A 1 104 ? 10.023 15.422 14.742 1 88.12 104 GLU A C 1
ATOM 816 O O . GLU A 1 104 ? 9.648 16.188 13.859 1 88.12 104 GLU A O 1
ATOM 821 N N . ILE A 1 105 ? 11.211 14.977 14.836 1 89.69 105 ILE A N 1
ATOM 822 C CA . ILE A 1 105 ? 12.234 15.398 13.883 1 89.69 105 ILE A CA 1
ATOM 823 C C . ILE A 1 105 ? 11.906 14.852 12.5 1 89.69 105 ILE A C 1
ATOM 825 O O . ILE A 1 105 ? 12.023 15.57 11.5 1 89.69 105 ILE A O 1
ATOM 829 N N . ILE A 1 106 ? 11.516 13.641 12.461 1 92.69 106 ILE A N 1
ATOM 830 C CA . ILE A 1 106 ? 11.148 13.023 11.188 1 92.69 106 ILE A CA 1
ATOM 831 C C . ILE A 1 106 ? 10.016 13.812 10.531 1 92.69 106 ILE A C 1
ATOM 833 O O . ILE A 1 106 ? 10.062 14.109 9.336 1 92.69 106 ILE A O 1
ATOM 837 N N . ILE A 1 107 ? 9.055 14.188 11.32 1 89.81 107 ILE A N 1
ATOM 838 C CA . ILE A 1 107 ? 7.898 14.93 10.82 1 89.81 107 ILE A CA 1
ATOM 839 C C . ILE A 1 107 ? 8.336 16.312 10.352 1 89.81 107 ILE A C 1
ATOM 841 O O . ILE A 1 107 ? 7.922 16.766 9.281 1 89.81 107 ILE A O 1
ATOM 845 N N . GLU A 1 108 ? 9.141 16.938 11.102 1 87.56 108 GLU A N 1
ATOM 846 C CA . GLU A 1 108 ? 9.656 18.25 10.734 1 87.56 108 GLU A CA 1
ATOM 847 C C . GLU A 1 108 ? 10.406 18.188 9.406 1 87.56 108 GLU A C 1
ATOM 849 O O . GLU A 1 108 ? 10.289 19.094 8.578 1 87.56 108 GLU A O 1
ATOM 854 N N . ILE A 1 109 ? 11.156 17.219 9.219 1 90.12 109 ILE A N 1
ATOM 855 C CA . ILE A 1 109 ? 11.906 17.047 7.98 1 90.12 109 ILE A CA 1
ATOM 856 C C . ILE A 1 109 ? 10.945 16.797 6.82 1 90.12 109 ILE A C 1
ATOM 858 O O . ILE A 1 109 ? 11.109 17.375 5.742 1 90.12 109 ILE A O 1
ATOM 862 N N . ALA A 1 110 ? 9.961 15.945 7.066 1 91.44 110 ALA A N 1
ATOM 863 C CA . ALA A 1 110 ? 8.961 15.672 6.035 1 91.44 110 ALA A CA 1
ATOM 864 C C . ALA A 1 110 ? 8.289 16.953 5.566 1 91.44 110 ALA A C 1
ATOM 866 O O . ALA A 1 110 ? 8 17.109 4.379 1 91.44 110 ALA A O 1
ATOM 867 N N . GLU A 1 111 ? 8.102 17.844 6.422 1 89.31 111 GLU A N 1
ATOM 868 C CA . GLU A 1 111 ? 7.473 19.125 6.117 1 89.31 111 GLU A CA 1
ATOM 869 C C . GLU A 1 111 ? 8.336 19.969 5.176 1 89.31 111 GLU A C 1
ATOM 871 O O . GLU A 1 111 ? 7.828 20.828 4.453 1 89.31 111 GLU A O 1
ATOM 876 N N . GLN A 1 112 ? 9.57 19.703 5.207 1 89.5 112 GLN A N 1
ATOM 877 C CA . GLN A 1 112 ? 10.516 20.547 4.477 1 89.5 112 GLN A CA 1
ATOM 878 C C . GLN A 1 112 ? 10.836 19.953 3.109 1 89.5 112 GLN A C 1
ATOM 880 O O . GLN A 1 112 ? 11.352 20.656 2.229 1 89.5 112 GLN A O 1
ATOM 885 N N . ILE A 1 113 ? 10.562 18.688 2.939 1 90 113 ILE A N 1
ATOM 886 C CA . ILE A 1 113 ? 10.859 18.062 1.662 1 90 113 ILE A CA 1
ATOM 887 C C . ILE A 1 113 ? 9.703 18.281 0.693 1 90 113 ILE A C 1
ATOM 889 O O . ILE A 1 113 ? 8.57 17.891 0.967 1 90 113 ILE A O 1
ATOM 893 N N . PRO A 1 114 ? 10.039 18.938 -0.417 1 90.56 114 PRO A N 1
ATOM 894 C CA . PRO A 1 114 ? 8.953 19.078 -1.393 1 90.56 114 PRO A CA 1
ATOM 895 C C . PRO A 1 114 ? 8.266 17.75 -1.705 1 90.56 114 PRO A C 1
ATOM 897 O O . PRO A 1 114 ? 8.922 16.703 -1.786 1 90.56 114 PRO A O 1
ATOM 900 N N . TYR A 1 115 ? 6.934 17.734 -1.901 1 91.5 115 TYR A N 1
ATOM 901 C CA . TYR A 1 115 ? 6.113 16.531 -1.995 1 91.5 115 TYR A CA 1
ATOM 902 C C . TYR A 1 115 ? 6.527 15.688 -3.191 1 91.5 115 TYR A C 1
ATOM 904 O O . TYR A 1 115 ? 6.293 14.477 -3.213 1 91.5 115 TYR A O 1
ATOM 912 N N . SER A 1 116 ? 7.156 16.281 -4.227 1 84.31 116 SER A N 1
ATOM 913 C CA . SER A 1 116 ? 7.52 15.539 -5.434 1 84.31 116 SER A CA 1
ATOM 914 C C . SER A 1 116 ? 8.984 15.109 -5.398 1 84.31 116 SER A C 1
ATOM 916 O O . SER A 1 116 ? 9.461 14.445 -6.32 1 84.31 116 SER A O 1
ATOM 918 N N . HIS A 1 117 ? 9.703 15.492 -4.391 1 83.94 117 HIS A N 1
ATOM 919 C CA . HIS A 1 117 ? 11.133 15.203 -4.312 1 83.94 117 HIS A CA 1
ATOM 920 C C . HIS A 1 117 ? 11.383 13.758 -3.898 1 83.94 117 HIS A C 1
ATOM 922 O O . HIS A 1 117 ? 10.688 13.227 -3.025 1 83.94 117 HIS A O 1
ATOM 928 N N . PRO A 1 118 ? 12.375 13.086 -4.438 1 81.94 118 PRO A N 1
ATOM 929 C CA . PRO A 1 118 ? 12.672 11.68 -4.145 1 81.94 118 PRO A CA 1
ATOM 930 C C . PRO A 1 118 ? 13.031 11.445 -2.682 1 81.94 118 PRO A C 1
ATOM 932 O O . PRO A 1 118 ? 12.875 10.328 -2.174 1 81.94 118 PRO A O 1
ATOM 935 N N . SER A 1 119 ? 13.453 12.492 -2.051 1 87.88 119 SER A N 1
ATOM 936 C CA . SER A 1 119 ? 13.844 12.352 -0.652 1 87.88 119 SER A CA 1
ATOM 937 C C . SER A 1 119 ? 12.648 11.984 0.22 1 87.88 119 SER A C 1
ATOM 939 O O . SER A 1 119 ? 12.812 11.477 1.329 1 87.88 119 SER A O 1
ATOM 941 N N . GLN A 1 120 ? 11.422 12.328 -0.241 1 89.31 120 GLN A N 1
ATOM 942 C CA . GLN A 1 120 ? 10.227 11.867 0.466 1 89.31 120 GLN A CA 1
ATOM 943 C C . GLN A 1 120 ? 10.203 10.344 0.563 1 89.31 120 GLN A C 1
ATOM 945 O O . GLN A 1 120 ? 9.891 9.789 1.617 1 89.31 120 GLN A O 1
ATOM 950 N N . TRP A 1 121 ? 10.641 9.742 -0.463 1 86.56 121 TRP A N 1
ATOM 951 C CA . TRP A 1 121 ? 10.633 8.281 -0.515 1 86.56 121 TRP A CA 1
ATOM 952 C C . TRP A 1 121 ? 11.734 7.699 0.363 1 86.56 121 TRP A C 1
ATOM 954 O O . TRP A 1 121 ? 11.547 6.656 0.994 1 86.56 121 TRP A O 1
ATOM 964 N N . LYS A 1 122 ? 12.859 8.32 0.292 1 87.88 122 LYS A N 1
ATOM 965 C CA . LYS A 1 122 ? 13.953 7.875 1.149 1 87.88 122 LYS A CA 1
ATOM 966 C C . LYS A 1 122 ? 13.547 7.914 2.621 1 87.88 122 LYS A C 1
ATOM 968 O O . LYS A 1 122 ? 13.859 6.996 3.381 1 87.88 122 LYS A O 1
ATOM 973 N N . LEU A 1 123 ? 12.883 8.992 2.93 1 92.5 123 LEU A N 1
ATOM 974 C CA . LEU A 1 123 ? 12.453 9.156 4.312 1 92.5 123 LEU A CA 1
ATOM 975 C C . LEU A 1 123 ? 11.461 8.062 4.707 1 92.5 123 LEU A C 1
ATOM 977 O O . LEU A 1 123 ? 11.555 7.504 5.805 1 92.5 123 LEU A O 1
ATOM 981 N N . ILE A 1 124 ? 10.555 7.727 3.807 1 91.44 124 ILE A N 1
ATOM 982 C CA . ILE A 1 124 ? 9.555 6.695 4.078 1 91.44 124 ILE A CA 1
ATOM 983 C C . ILE A 1 124 ? 10.25 5.34 4.23 1 91.44 124 ILE A C 1
ATOM 985 O O . ILE A 1 124 ? 9.914 4.566 5.133 1 91.44 124 ILE A O 1
ATOM 989 N N . ALA A 1 125 ? 11.18 5.066 3.375 1 89.44 125 ALA A N 1
ATOM 990 C CA . ALA A 1 125 ? 11.93 3.818 3.463 1 89.44 125 ALA A CA 1
ATOM 991 C C . ALA A 1 125 ? 12.641 3.697 4.809 1 89.44 125 ALA A C 1
ATOM 993 O O . ALA A 1 125 ? 12.68 2.617 5.402 1 89.44 125 ALA A O 1
ATOM 994 N N . LEU A 1 126 ? 13.164 4.758 5.199 1 92.56 126 LEU A N 1
ATOM 995 C CA . LEU A 1 126 ? 13.844 4.781 6.488 1 92.56 126 LEU A CA 1
ATOM 996 C C . LEU A 1 126 ? 12.875 4.488 7.625 1 92.56 126 LEU A C 1
ATOM 998 O O . LEU A 1 126 ? 13.156 3.67 8.5 1 92.56 126 LEU A O 1
ATOM 1002 N N . VAL A 1 127 ? 11.727 5.172 7.621 1 93.69 127 VAL A N 1
ATOM 1003 C CA . VAL A 1 127 ? 10.727 4.984 8.672 1 93.69 127 VAL A CA 1
ATOM 1004 C C . VAL A 1 127 ? 10.242 3.539 8.672 1 93.69 127 VAL A C 1
ATOM 1006 O O . VAL A 1 127 ? 10.07 2.936 9.734 1 93.69 127 VAL A O 1
ATOM 1009 N N . GLU A 1 128 ? 10.008 3.018 7.527 1 90.69 128 GLU A N 1
ATOM 1010 C CA . GLU A 1 128 ? 9.578 1.625 7.414 1 90.69 128 GLU A CA 1
ATOM 1011 C C . GLU A 1 128 ? 10.617 0.683 8.023 1 90.69 128 GLU A C 1
ATOM 1013 O O . GLU A 1 128 ? 10.258 -0.265 8.727 1 90.69 128 GLU A O 1
ATOM 1018 N N . GLN A 1 129 ? 11.883 0.906 7.754 1 90.88 129 GLN A N 1
ATOM 1019 C CA . GLN A 1 129 ? 12.93 0.06 8.312 1 90.88 129 GLN A CA 1
ATOM 1020 C C . GLN A 1 129 ? 13.008 0.213 9.828 1 90.88 129 GLN A C 1
ATOM 1022 O O . GLN A 1 129 ? 13.172 -0.774 10.547 1 90.88 129 GLN A O 1
ATOM 1027 N N . LEU A 1 130 ? 12.922 1.426 10.289 1 93.25 130 LEU A N 1
ATOM 1028 C CA . LEU A 1 130 ? 12.945 1.669 11.727 1 93.25 130 LEU A CA 1
ATOM 1029 C C . LEU A 1 130 ? 11.797 0.938 12.422 1 93.25 130 LEU A C 1
ATOM 1031 O O . LEU A 1 130 ? 11.969 0.412 13.523 1 93.25 130 LEU A O 1
ATOM 1035 N N . SER A 1 131 ? 10.664 0.878 11.734 1 91.75 131 SER A N 1
ATOM 1036 C CA . SER A 1 131 ? 9.453 0.297 12.32 1 91.75 131 SER A CA 1
ATOM 1037 C C . SER A 1 131 ? 9.625 -1.196 12.57 1 91.75 131 SER A C 1
ATOM 1039 O O . SER A 1 131 ? 8.852 -1.799 13.312 1 91.75 131 SER A O 1
ATOM 1041 N N . THR A 1 132 ? 10.609 -1.82 11.961 1 90.31 132 THR A N 1
ATOM 1042 C CA . THR A 1 132 ? 10.828 -3.256 12.109 1 90.31 132 THR A CA 1
ATOM 1043 C C . THR A 1 132 ? 11.805 -3.545 13.242 1 90.31 132 THR A C 1
ATOM 1045 O O . THR A 1 132 ? 12.102 -4.703 13.531 1 90.31 132 THR A O 1
ATOM 1048 N N . LYS A 1 133 ? 12.32 -2.521 13.828 1 93.12 133 LYS A N 1
ATOM 1049 C CA . LYS A 1 133 ? 13.305 -2.68 14.898 1 93.12 133 LYS A CA 1
ATOM 1050 C C . LYS A 1 133 ? 12.633 -2.693 16.266 1 93.12 133 LYS A C 1
ATOM 1052 O O . LYS A 1 133 ? 11.609 -2.041 16.469 1 93.12 133 LYS A O 1
ATOM 1057 N N . ASP A 1 134 ? 13.281 -3.355 17.219 1 91.38 134 ASP A N 1
ATOM 1058 C CA . ASP A 1 134 ? 12.719 -3.535 18.562 1 91.38 134 ASP A CA 1
ATOM 1059 C C . ASP A 1 134 ? 12.445 -2.188 19.219 1 91.38 134 ASP A C 1
ATOM 1061 O O . ASP A 1 134 ? 11.461 -2.033 19.953 1 91.38 134 ASP A O 1
ATOM 1065 N N . LYS A 1 135 ? 13.297 -1.24 18.984 1 91.25 135 LYS A N 1
ATOM 1066 C CA . LYS A 1 135 ? 13.18 0.054 19.641 1 91.25 135 LYS A CA 1
ATOM 1067 C C . LYS A 1 135 ? 11.922 0.789 19.188 1 91.25 135 LYS A C 1
ATOM 1069 O O . LYS A 1 135 ? 11.477 1.731 19.859 1 91.25 135 LYS A O 1
ATOM 1074 N N . PHE A 1 136 ? 11.352 0.407 18.094 1 92.5 136 PHE A N 1
ATOM 1075 C CA . PHE A 1 136 ? 10.164 1.063 17.562 1 92.5 136 PHE A CA 1
ATOM 1076 C C . PHE A 1 136 ? 8.953 0.145 17.641 1 92.5 136 PHE A C 1
ATOM 1078 O O . PHE A 1 136 ? 7.91 0.428 17.047 1 92.5 136 PHE A O 1
ATOM 1085 N N . LEU A 1 137 ? 9.117 -0.968 18.281 1 90.12 137 LEU A N 1
ATOM 1086 C CA . LEU A 1 137 ? 8.039 -1.913 18.531 1 90.12 137 LEU A CA 1
ATOM 1087 C C . LEU A 1 137 ? 7.629 -1.881 20 1 90.12 137 LEU A C 1
ATOM 1089 O O . LEU A 1 137 ? 8.484 -1.85 20.891 1 90.12 137 LEU A O 1
ATOM 1093 N N . SER A 1 138 ? 6.293 -1.883 20.172 1 88.56 138 SER A N 1
ATOM 1094 C CA . SER A 1 138 ? 5.832 -1.884 21.562 1 88.56 138 SER A CA 1
ATOM 1095 C C . SER A 1 138 ? 6.387 -3.082 22.328 1 88.56 138 SER A C 1
ATOM 1097 O O . SER A 1 138 ? 6.477 -4.184 21.781 1 88.56 138 SER A O 1
ATOM 1099 N N . LYS A 1 139 ? 6.746 -2.857 23.484 1 83.81 139 LYS A N 1
ATOM 1100 C CA . LYS A 1 139 ? 7.336 -3.906 24.312 1 83.81 139 LYS A CA 1
ATOM 1101 C C . LYS A 1 139 ? 6.328 -5.016 24.594 1 83.81 139 LYS A C 1
ATOM 1103 O O . LYS A 1 139 ? 6.68 -6.195 24.594 1 83.81 139 LYS A O 1
ATOM 1108 N N . TRP A 1 140 ? 5.098 -4.621 24.828 1 86 140 TRP A N 1
ATOM 1109 C CA . TRP A 1 140 ? 4.027 -5.566 25.125 1 86 140 TRP A CA 1
ATOM 1110 C C . TRP A 1 140 ? 2.857 -5.387 24.156 1 86 140 TRP A C 1
ATOM 1112 O O . TRP A 1 140 ? 2.617 -4.281 23.672 1 86 140 TRP A O 1
ATOM 1122 N N . PRO A 1 141 ? 2.203 -6.496 23.844 1 87.56 141 PRO A N 1
ATOM 1123 C CA . PRO A 1 141 ? 0.999 -6.359 23.031 1 87.56 141 PRO A CA 1
ATOM 1124 C C . PRO A 1 141 ? -0.138 -5.648 23.75 1 87.56 141 PRO A C 1
ATOM 1126 O O . PRO A 1 141 ? -0.156 -5.613 24.984 1 87.56 141 PRO A O 1
ATOM 1129 N N . ASP A 1 142 ? -0.974 -5.117 23.031 1 86.94 142 ASP A N 1
ATOM 1130 C CA . ASP A 1 142 ? -2.156 -4.512 23.625 1 86.94 142 ASP A CA 1
ATOM 1131 C C . ASP A 1 142 ? -3.182 -5.574 24.016 1 86.94 142 ASP A C 1
ATOM 1133 O O . ASP A 1 142 ? -2.879 -6.77 24 1 86.94 142 ASP A O 1
ATOM 1137 N N . GLU A 1 143 ? -4.359 -5.145 24.406 1 83.5 143 GLU A N 1
ATOM 1138 C CA . GLU A 1 143 ? -5.402 -6.047 24.875 1 83.5 143 GLU A CA 1
ATOM 1139 C C . GLU A 1 143 ? -5.809 -7.039 23.797 1 83.5 143 GLU A C 1
ATOM 1141 O O . GLU A 1 143 ? -6.227 -8.156 24.094 1 83.5 143 GLU A O 1
ATOM 1146 N N . MET A 1 144 ? -5.605 -6.652 22.578 1 83.19 144 MET A N 1
ATOM 1147 C CA . MET A 1 144 ? -5.988 -7.512 21.453 1 83.19 144 MET A CA 1
ATOM 1148 C C . MET A 1 144 ? -4.801 -8.344 20.984 1 83.19 144 MET A C 1
ATOM 1150 O O . MET A 1 144 ? -4.898 -9.047 19.969 1 83.19 144 MET A O 1
ATOM 1154 N N . GLY A 1 145 ? -3.693 -8.172 21.672 1 86.44 145 GLY A N 1
ATOM 1155 C CA . GLY A 1 145 ? -2.504 -8.93 21.328 1 86.44 145 GLY A CA 1
ATOM 1156 C C . GLY A 1 145 ? -1.675 -8.289 20.234 1 86.44 145 GLY A C 1
ATOM 1157 O O . GLY A 1 145 ? -0.79 -8.922 19.656 1 86.44 145 GLY A O 1
ATOM 1158 N N . THR A 1 146 ? -1.922 -7.074 19.969 1 87.12 146 THR A N 1
ATOM 1159 C CA . THR A 1 146 ? -1.268 -6.391 18.859 1 87.12 146 THR A CA 1
ATOM 1160 C C . THR A 1 146 ? 0.029 -5.73 19.312 1 87.12 146 THR A C 1
ATOM 1162 O O . THR A 1 146 ? 0.048 -5.023 20.328 1 87.12 146 THR A O 1
ATOM 1165 N N . ARG A 1 147 ? 1.091 -5.996 18.609 1 88.5 147 ARG A N 1
ATOM 1166 C CA . ARG A 1 147 ? 2.34 -5.254 18.766 1 88.5 147 ARG A CA 1
ATOM 1167 C C . ARG A 1 147 ? 2.365 -4.031 17.844 1 88.5 147 ARG A C 1
ATOM 1169 O O . ARG A 1 147 ? 2.51 -4.16 16.625 1 88.5 147 ARG A O 1
ATOM 1176 N N . HIS A 1 148 ? 2.277 -2.891 18.422 1 86.44 148 HIS A N 1
ATOM 1177 C CA . HIS A 1 148 ? 2.199 -1.662 17.641 1 86.44 148 HIS A CA 1
ATOM 1178 C C . HIS A 1 148 ? 3.584 -1.195 17.203 1 86.44 148 HIS A C 1
ATOM 1180 O O . HIS A 1 148 ? 4.539 -1.264 17.984 1 86.44 148 HIS A O 1
ATOM 1186 N N . ARG A 1 149 ? 3.613 -0.766 15.969 1 87.19 149 ARG A N 1
ATOM 1187 C CA . ARG A 1 149 ? 4.844 -0.204 15.422 1 87.19 149 ARG A CA 1
ATOM 1188 C C . ARG A 1 149 ? 4.809 1.32 15.438 1 87.19 149 ARG A C 1
ATOM 1190 O O . ARG A 1 149 ? 3.77 1.924 15.156 1 87.19 149 ARG A O 1
ATOM 1197 N N . CYS A 1 150 ? 5.91 1.91 15.836 1 88.38 150 CYS A N 1
ATOM 1198 C CA . CYS A 1 150 ? 6.125 3.35 15.742 1 88.38 150 CYS A CA 1
ATOM 1199 C C . CYS A 1 150 ? 5.012 4.117 16.453 1 88.38 150 CYS A C 1
ATOM 1201 O O . CYS A 1 150 ? 4.512 5.113 15.922 1 88.38 150 CYS A O 1
ATOM 1203 N N . SER A 1 151 ? 4.641 3.619 17.562 1 81.69 151 SER A N 1
ATOM 1204 C CA . SER A 1 151 ? 3.545 4.242 18.297 1 81.69 151 SER A CA 1
ATOM 1205 C C . SER A 1 151 ? 3.844 5.703 18.609 1 81.69 151 SER A C 1
ATOM 1207 O O . SER A 1 151 ? 2.982 6.566 18.453 1 81.69 151 SER A O 1
ATOM 1209 N N . MET A 1 152 ? 5.062 5.961 18.953 1 78.75 152 MET A N 1
ATOM 1210 C CA . MET A 1 152 ? 5.434 7.324 19.328 1 78.75 152 MET A CA 1
ATOM 1211 C C . MET A 1 152 ? 5.445 8.234 18.094 1 78.75 152 MET A C 1
ATOM 1213 O O . MET A 1 152 ? 5.07 9.406 18.188 1 78.75 152 MET A O 1
ATOM 1217 N N . LEU A 1 153 ? 5.879 7.648 17.016 1 81.69 153 LEU A N 1
ATOM 1218 C CA . LEU A 1 153 ? 5.824 8.414 15.773 1 81.69 153 LEU A CA 1
ATOM 1219 C C . LEU A 1 153 ? 4.383 8.719 15.383 1 81.69 153 LEU A C 1
ATOM 1221 O O . LEU A 1 153 ? 4.078 9.836 14.953 1 81.69 153 LEU A O 1
ATOM 1225 N N . CYS A 1 154 ? 3.584 7.758 15.523 1 77.19 154 CYS A N 1
ATOM 1226 C CA . CYS A 1 154 ? 2.164 7.953 15.25 1 77.19 154 CYS A CA 1
ATOM 1227 C C . CYS A 1 154 ? 1.59 9.078 16.109 1 77.19 154 CYS A C 1
ATOM 1229 O O . CYS A 1 154 ? 0.833 9.914 15.609 1 77.19 154 CYS A O 1
ATOM 1231 N N . ASP A 1 155 ? 1.979 9.086 17.281 1 79.31 155 ASP A N 1
ATOM 1232 C CA . ASP A 1 155 ? 1.521 10.125 18.203 1 79.31 155 ASP A CA 1
ATOM 1233 C C . ASP A 1 155 ? 2.021 11.5 17.766 1 79.31 155 ASP A C 1
ATOM 1235 O O . ASP A 1 155 ? 1.264 12.469 17.766 1 79.31 155 ASP A O 1
ATOM 1239 N N . SER A 1 156 ? 3.254 11.516 17.438 1 78.31 156 SER A N 1
ATOM 1240 C CA . SER A 1 156 ? 3.832 12.766 16.969 1 78.31 156 SER A CA 1
ATOM 1241 C C . SER A 1 156 ? 3.137 13.258 15.711 1 78.31 156 SER A C 1
ATOM 1243 O O . SER A 1 156 ? 2.936 14.461 15.531 1 78.31 156 SER A O 1
ATOM 1245 N N . LEU A 1 157 ? 2.799 12.344 14.859 1 77.94 157 LEU A N 1
ATOM 1246 C CA . LEU A 1 157 ? 2.125 12.664 13.602 1 77.94 157 LEU A CA 1
ATOM 1247 C C . LEU A 1 157 ? 0.739 13.25 13.867 1 77.94 157 LEU A C 1
ATOM 1249 O O . LEU A 1 157 ? 0.353 14.25 13.258 1 77.94 157 LEU A O 1
ATOM 1253 N N . ARG A 1 158 ? 0.091 12.695 14.703 1 71 158 ARG A N 1
ATOM 1254 C CA . ARG A 1 158 ? -1.25 13.148 15.062 1 71 158 ARG A CA 1
ATOM 1255 C C . ARG A 1 158 ? -1.22 14.57 15.602 1 71 158 ARG A C 1
ATOM 1257 O O . ARG A 1 158 ? -2.096 15.383 15.289 1 71 158 ARG A O 1
ATOM 1264 N N . ASP A 1 159 ? -0.154 14.898 16.188 1 70.94 159 ASP A N 1
ATOM 1265 C CA . ASP A 1 159 ? -0.014 16.203 16.828 1 70.94 159 ASP A CA 1
ATOM 1266 C C . ASP A 1 159 ? 0.439 17.25 15.812 1 70.94 159 ASP A C 1
ATOM 1268 O O . ASP A 1 159 ? 0.331 18.453 16.062 1 70.94 159 ASP A O 1
ATOM 1272 N N . SER A 1 160 ? 0.883 16.781 14.672 1 69.25 160 SER A N 1
ATOM 1273 C CA . SER A 1 160 ? 1.504 17.688 13.719 1 69.25 160 SER A CA 1
ATOM 1274 C C . SER A 1 160 ? 0.537 18.062 12.602 1 69.25 160 SER A C 1
ATOM 1276 O O . SER A 1 160 ? 0.856 18.891 11.75 1 69.25 160 SER A O 1
ATOM 1278 N N . LEU A 1 161 ? -0.612 17.594 12.609 1 71.56 161 LEU A N 1
ATOM 1279 C CA . LEU A 1 161 ? -1.552 17.922 11.547 1 71.56 161 LEU A CA 1
ATOM 1280 C C . LEU A 1 161 ? -2.072 19.344 11.711 1 71.56 161 LEU A C 1
ATOM 1282 O O . LEU A 1 161 ? -3.047 19.578 12.43 1 71.56 161 LEU A O 1
ATOM 1286 N N . THR A 1 162 ? -1.378 20.359 11.297 1 67.25 162 THR A N 1
ATOM 1287 C CA . THR A 1 162 ? -1.618 21.781 11.539 1 67.25 162 THR A CA 1
ATOM 1288 C C . THR A 1 162 ? -2.461 22.391 10.422 1 67.25 162 THR A C 1
ATOM 1290 O O . THR A 1 162 ? -3.23 23.328 10.656 1 67.25 162 THR A O 1
ATOM 1293 N N . GLY A 1 163 ? -2.67 21.781 9.203 1 81.19 163 GLY A N 1
ATOM 1294 C CA . GLY A 1 163 ? -3.416 22.344 8.086 1 81.19 163 GLY A CA 1
ATOM 1295 C C . GLY A 1 163 ? -2.631 23.391 7.309 1 81.19 163 GLY A C 1
ATOM 1296 O O . GLY A 1 163 ? -1.406 23.469 7.434 1 81.19 163 GLY A O 1
ATOM 1297 N N . PRO A 1 164 ? -3.361 24.219 6.484 1 86.81 164 PRO A N 1
ATOM 1298 C CA . PRO A 1 164 ? -2.695 25.234 5.668 1 86.81 164 PRO A CA 1
ATOM 1299 C C . PRO A 1 164 ? -2.084 26.359 6.504 1 86.81 164 PRO A C 1
ATOM 1301 O O . PRO A 1 164 ? -2.549 26.625 7.613 1 86.81 164 PRO A O 1
ATOM 1304 N N . ASN A 1 165 ? -1.045 26.891 5.996 1 85.94 165 ASN A N 1
ATOM 1305 C CA . ASN A 1 165 ? -0.257 27.906 6.684 1 85.94 165 ASN A CA 1
ATOM 1306 C C . ASN A 1 165 ? 0.141 29.047 5.738 1 85.94 165 ASN A C 1
ATOM 1308 O O . ASN A 1 165 ? 0.699 28.797 4.668 1 85.94 165 ASN A O 1
ATOM 1312 N N . ASP A 1 166 ? -0.144 30.281 6.16 1 87.38 166 ASP A N 1
ATOM 1313 C CA . ASP A 1 166 ? 0.152 31.438 5.32 1 87.38 166 ASP A CA 1
ATOM 1314 C C . ASP A 1 166 ? 1.652 31.719 5.277 1 87.38 166 ASP A C 1
ATOM 1316 O O . ASP A 1 166 ? 2.166 32.219 4.285 1 87.38 166 ASP A O 1
ATOM 1320 N N . GLU A 1 167 ? 2.389 31.406 6.293 1 85.75 167 GLU A N 1
ATOM 1321 C CA . GLU A 1 167 ? 3.811 31.719 6.402 1 85.75 167 GLU A CA 1
ATOM 1322 C C . GLU A 1 167 ? 4.66 30.719 5.633 1 85.75 167 GLU A C 1
ATOM 1324 O O . GLU A 1 167 ? 5.668 31.078 5.023 1 85.75 167 GLU A O 1
ATOM 1329 N N . ILE A 1 168 ? 4.262 29.5 5.684 1 86.62 168 ILE A N 1
ATOM 1330 C CA . ILE A 1 168 ? 4.992 28.438 5.004 1 86.62 168 ILE A CA 1
ATOM 1331 C C . ILE A 1 168 ? 4.035 27.625 4.145 1 86.62 168 ILE A C 1
ATOM 1333 O O . ILE A 1 168 ? 3.627 26.531 4.535 1 86.62 168 ILE A O 1
ATOM 1337 N N . PRO A 1 169 ? 3.711 28 3.027 1 88.62 169 PRO A N 1
ATOM 1338 C CA . PRO A 1 169 ? 2.611 27.453 2.227 1 88.62 169 PRO A CA 1
ATOM 1339 C C . PRO A 1 169 ? 2.85 26.016 1.808 1 88.62 169 PRO A C 1
ATOM 1341 O O . PRO A 1 169 ? 1.895 25.266 1.577 1 88.62 169 PRO A O 1
ATOM 1344 N N . ASN A 1 170 ? 4.094 25.609 1.744 1 89.94 170 ASN A N 1
ATOM 1345 C CA . ASN A 1 170 ? 4.363 24.266 1.207 1 89.94 170 ASN A CA 1
ATOM 1346 C C . ASN A 1 170 ? 4.406 23.219 2.312 1 89.94 170 ASN A C 1
ATOM 1348 O O . ASN A 1 170 ? 4.449 22.016 2.031 1 89.94 170 ASN A O 1
ATOM 1352 N N . GLU A 1 171 ? 4.309 23.609 3.512 1 89.25 171 GLU A N 1
ATOM 1353 C CA . GLU A 1 171 ? 4.457 22.703 4.645 1 89.25 171 GLU A CA 1
ATOM 1354 C C . GLU A 1 171 ? 3.354 21.656 4.656 1 89.25 171 GLU A C 1
ATOM 1356 O O . GLU A 1 171 ? 3.631 20.453 4.738 1 89.25 171 GLU A O 1
ATOM 1361 N N . TRP A 1 172 ? 2.176 22.109 4.527 1 91.44 172 TRP A N 1
ATOM 1362 C CA . TRP A 1 172 ? 1.029 21.219 4.625 1 91.44 172 TRP A CA 1
ATOM 1363 C C . TRP A 1 172 ? 1 20.234 3.455 1 91.44 172 TRP A C 1
ATOM 1365 O O . TRP A 1 172 ? 0.842 19.031 3.65 1 91.44 172 TRP A O 1
ATOM 1375 N N . PRO A 1 173 ? 1.183 20.688 2.205 1 94.69 173 PRO A N 1
ATOM 1376 C CA . PRO A 1 173 ? 1.267 19.75 1.081 1 94.69 173 PRO A CA 1
ATOM 1377 C C . PRO A 1 173 ? 2.391 18.734 1.245 1 94.69 173 PRO A C 1
ATOM 1379 O O . PRO A 1 173 ? 2.195 17.547 0.976 1 94.69 173 PRO A O 1
ATOM 1382 N N . ASN A 1 174 ? 3.514 19.203 1.721 1 93.38 174 ASN A N 1
ATOM 1383 C CA . ASN A 1 174 ? 4.645 18.297 1.93 1 93.38 174 ASN A CA 1
ATOM 1384 C C . ASN A 1 174 ? 4.332 17.234 2.982 1 93.38 174 ASN A C 1
ATOM 1386 O O . ASN A 1 174 ? 4.605 16.062 2.775 1 93.38 174 ASN A O 1
ATOM 1390 N N . LEU A 1 175 ? 3.752 17.625 4.012 1 92.62 175 LEU A N 1
ATOM 1391 C CA . LEU A 1 175 ? 3.387 16.703 5.082 1 92.62 175 LEU A CA 1
ATOM 1392 C C . LEU A 1 175 ? 2.311 15.727 4.617 1 92.62 175 LEU A C 1
ATOM 1394 O O . LEU A 1 175 ? 2.336 14.547 4.98 1 92.62 175 LEU A O 1
ATOM 1398 N N . SER A 1 176 ? 1.362 16.25 3.824 1 94.31 176 SER A N 1
ATOM 1399 C CA . SER A 1 176 ? 0.3 15.391 3.297 1 94.31 176 SER A CA 1
ATOM 1400 C C . SER A 1 176 ? 0.864 14.297 2.402 1 94.31 176 SER A C 1
ATOM 1402 O O . SER A 1 176 ? 0.365 13.164 2.404 1 94.31 176 SER A O 1
ATOM 1404 N N . ALA A 1 177 ? 1.868 14.648 1.661 1 94.88 177 ALA A N 1
ATOM 1405 C CA . ALA A 1 177 ? 2.531 13.641 0.846 1 94.88 177 ALA A CA 1
ATOM 1406 C C . ALA A 1 177 ? 3.162 12.555 1.72 1 94.88 177 ALA A C 1
ATOM 1408 O O . ALA A 1 177 ? 3.051 11.367 1.42 1 94.88 177 ALA A O 1
ATOM 1409 N N . PHE A 1 178 ? 3.811 13.008 2.779 1 93.44 178 PHE A N 1
ATOM 1410 C CA . PHE A 1 178 ? 4.43 12.086 3.721 1 93.44 178 PHE A CA 1
ATOM 1411 C C . PHE A 1 178 ? 3.381 11.172 4.348 1 93.44 178 PHE A C 1
ATOM 1413 O O . PHE A 1 178 ? 3.57 9.953 4.414 1 93.44 178 PHE A O 1
ATOM 1420 N N . TYR A 1 179 ? 2.271 11.703 4.707 1 91.38 179 TYR A N 1
ATOM 1421 C CA . TYR A 1 179 ? 1.204 10.922 5.324 1 91.38 179 TYR A CA 1
ATOM 1422 C C . TYR A 1 179 ? 0.612 9.93 4.332 1 91.38 179 TYR A C 1
ATOM 1424 O O . TYR A 1 179 ? 0.334 8.781 4.688 1 91.38 179 TYR A O 1
ATOM 1432 N N . ALA A 1 180 ? 0.364 10.43 3.178 1 94.19 180 ALA A N 1
ATOM 1433 C CA . ALA A 1 180 ? -0.182 9.555 2.143 1 94.19 180 ALA A CA 1
ATOM 1434 C C . ALA A 1 180 ? 0.71 8.336 1.929 1 94.19 180 ALA A C 1
ATOM 1436 O O . ALA A 1 180 ? 0.215 7.219 1.775 1 94.19 180 ALA A O 1
ATOM 1437 N N . ARG A 1 181 ? 1.939 8.555 1.986 1 92 181 ARG A N 1
ATOM 1438 C CA . ARG A 1 181 ? 2.891 7.473 1.753 1 92 181 ARG A CA 1
ATOM 1439 C C . ARG A 1 181 ? 2.955 6.531 2.951 1 92 181 ARG A C 1
ATOM 1441 O O . ARG A 1 181 ? 3.107 5.316 2.787 1 92 181 ARG A O 1
ATOM 1448 N N . ILE A 1 182 ? 2.887 7.062 4.141 1 90.81 182 ILE A N 1
ATOM 1449 C CA . ILE A 1 182 ? 2.828 6.242 5.348 1 90.81 182 ILE A CA 1
ATOM 1450 C C . ILE A 1 182 ? 1.591 5.352 5.309 1 90.81 182 ILE A C 1
ATOM 1452 O O . ILE A 1 182 ? 1.668 4.156 5.605 1 90.81 182 ILE A O 1
ATOM 1456 N N . ASP A 1 183 ? 0.513 5.918 4.848 1 90.5 183 ASP A N 1
ATOM 1457 C CA . ASP A 1 183 ? -0.731 5.164 4.742 1 90.5 183 ASP A CA 1
ATOM 1458 C C . ASP A 1 183 ? -0.626 4.082 3.67 1 90.5 183 ASP A C 1
ATOM 1460 O O . ASP A 1 183 ? -1.16 2.982 3.834 1 90.5 183 ASP A O 1
ATOM 1464 N N . ALA A 1 184 ? 0.03 4.434 2.602 1 90.19 184 ALA A N 1
ATOM 1465 C CA . ALA A 1 184 ? 0.168 3.502 1.485 1 90.19 184 ALA A CA 1
ATOM 1466 C C . ALA A 1 184 ? 0.919 2.244 1.911 1 90.19 184 ALA A C 1
ATOM 1468 O O . ALA A 1 184 ? 0.652 1.152 1.402 1 90.19 184 ALA A O 1
ATOM 1469 N N . CYS A 1 185 ? 1.786 2.387 2.859 1 86.12 185 CYS A N 1
ATOM 1470 C CA . CYS A 1 185 ? 2.568 1.23 3.285 1 86.12 185 CYS A CA 1
ATOM 1471 C C . CYS A 1 185 ? 1.954 0.581 4.52 1 86.12 185 CYS A C 1
ATOM 1473 O O . CYS A 1 185 ? 2.518 -0.362 5.074 1 86.12 185 CYS A O 1
ATOM 1475 N N . HIS A 1 186 ? 0.858 1.009 4.996 1 84.81 186 HIS A N 1
ATOM 1476 C CA . HIS A 1 186 ? 0.116 0.463 6.125 1 84.81 186 HIS A CA 1
ATOM 1477 C C . HIS A 1 186 ? 0.979 0.419 7.383 1 84.81 186 HIS A C 1
ATOM 1479 O O . HIS A 1 186 ? 0.978 -0.578 8.109 1 84.81 186 HIS A O 1
ATOM 1485 N N . LEU A 1 187 ? 1.738 1.447 7.586 1 83.75 187 LEU A N 1
ATOM 1486 C CA . LEU A 1 187 ? 2.645 1.463 8.727 1 83.75 187 LEU A CA 1
ATOM 1487 C C . LEU A 1 187 ? 1.867 1.555 10.039 1 83.75 187 LEU A C 1
ATOM 1489 O O . LEU A 1 187 ? 2.16 0.83 10.992 1 83.75 187 LEU A O 1
ATOM 1493 N N . PHE A 1 188 ? 0.875 2.461 10.133 1 76.44 188 PHE A N 1
ATOM 1494 C CA . PHE A 1 188 ? 0.151 2.66 11.383 1 76.44 188 PHE A CA 1
ATOM 1495 C C . PHE A 1 188 ? -1.214 1.982 11.328 1 76.44 188 PHE A C 1
ATOM 1497 O O . PHE A 1 188 ? -1.56 1.203 12.219 1 76.44 188 PHE A O 1
ATOM 1504 N N . SER A 1 189 ? -2.008 2.541 10.5 1 70.44 189 SER A N 1
ATOM 1505 C CA . SER A 1 189 ? -3.361 2.021 10.336 1 70.44 189 SER A CA 1
ATOM 1506 C C . SER A 1 189 ? -3.764 1.984 8.859 1 70.44 189 SER A C 1
ATOM 1508 O O . SER A 1 189 ? -3.121 2.617 8.023 1 70.44 189 SER A O 1
ATOM 1510 N N . ASN A 1 190 ? -4.684 1.136 8.664 1 74.62 190 ASN A N 1
ATOM 1511 C CA . ASN A 1 190 ? -5.238 1.076 7.316 1 74.62 190 ASN A CA 1
ATOM 1512 C C . ASN A 1 190 ? -6.484 1.949 7.18 1 74.62 190 ASN A C 1
ATOM 1514 O O . ASN A 1 190 ? -7.254 1.793 6.234 1 74.62 190 ASN A O 1
ATOM 1518 N N . HIS A 1 191 ? -6.664 2.887 8.062 1 83.12 191 HIS A N 1
ATOM 1519 C CA . HIS A 1 191 ? -7.84 3.746 7.98 1 83.12 191 HIS A CA 1
ATOM 1520 C C . HIS A 1 191 ? -7.566 4.969 7.109 1 83.12 191 HIS A C 1
ATOM 1522 O O . HIS A 1 191 ? -6.449 5.492 7.102 1 83.12 191 HIS A O 1
ATOM 1528 N N . PRO A 1 192 ? -8.578 5.402 6.391 1 91.81 192 PRO A N 1
ATOM 1529 C CA . PRO A 1 192 ? -8.406 6.547 5.492 1 91.81 192 PRO A CA 1
ATOM 1530 C C . PRO A 1 192 ? -8.602 7.887 6.199 1 91.81 192 PRO A C 1
ATOM 1532 O O . PRO A 1 192 ? -8.93 8.883 5.551 1 91.81 192 PRO A O 1
ATOM 1535 N N . THR A 1 193 ? -8.43 7.984 7.453 1 89.88 193 THR A N 1
ATOM 1536 C CA . THR A 1 193 ? -8.805 9.133 8.273 1 89.88 193 THR A CA 1
ATOM 1537 C C . THR A 1 193 ? -8.094 10.398 7.793 1 89.88 193 THR A C 1
ATOM 1539 O O . THR A 1 193 ? -8.742 11.422 7.57 1 89.88 193 THR A O 1
ATOM 1542 N N . PHE A 1 194 ? -6.797 10.352 7.559 1 89.12 194 PHE A N 1
ATOM 1543 C CA . PHE A 1 194 ? -6.043 11.539 7.176 1 89.12 194 PHE A CA 1
ATOM 1544 C C . PHE A 1 194 ? -6.449 12.016 5.785 1 89.12 194 PHE A C 1
ATOM 1546 O O . PHE A 1 194 ? -6.52 13.219 5.531 1 89.12 194 PHE A O 1
ATOM 1553 N N . ALA A 1 195 ? -6.68 11.07 4.934 1 94.94 195 ALA A N 1
ATOM 1554 C CA . ALA A 1 195 ? -7.16 11.43 3.6 1 94.94 195 ALA A CA 1
ATOM 1555 C C . ALA A 1 195 ? -8.523 12.109 3.674 1 94.94 195 ALA A C 1
ATOM 1557 O O . ALA A 1 195 ? -8.75 13.133 3.021 1 94.94 195 ALA A O 1
ATOM 1558 N N . ILE A 1 196 ? -9.414 11.578 4.523 1 95.44 196 ILE A N 1
ATOM 1559 C CA . ILE A 1 196 ? -10.758 12.125 4.664 1 95.44 196 ILE A CA 1
ATOM 1560 C C . ILE A 1 196 ? -10.68 13.547 5.199 1 95.44 196 ILE A C 1
ATOM 1562 O O . ILE A 1 196 ? -11.344 14.453 4.68 1 95.44 196 ILE A O 1
ATOM 1566 N N . TRP A 1 197 ? -9.875 13.758 6.156 1 92.75 197 TRP A N 1
ATOM 1567 C CA . TRP A 1 197 ? -9.734 15.086 6.746 1 92.75 197 TRP A CA 1
ATOM 1568 C C . TRP A 1 197 ? -9.219 16.094 5.723 1 92.75 197 TRP A C 1
ATOM 1570 O O . TRP A 1 197 ? -9.719 17.203 5.633 1 92.75 197 TRP A O 1
ATOM 1580 N N . THR A 1 198 ? -8.219 15.727 5.035 1 94.69 198 THR A N 1
ATOM 1581 C CA . THR A 1 198 ? -7.617 16.625 4.055 1 94.69 198 THR A CA 1
ATOM 1582 C C . THR A 1 198 ? -8.594 16.922 2.918 1 94.69 198 THR A C 1
ATOM 1584 O O . THR A 1 198 ? -8.703 18.062 2.471 1 94.69 198 THR A O 1
ATOM 1587 N N . MET A 1 199 ? -9.336 15.891 2.486 1 97.44 199 MET A N 1
ATOM 1588 C CA . MET A 1 199 ? -10.328 16.047 1.429 1 97.44 199 MET A CA 1
ATOM 1589 C C . MET A 1 199 ? -11.477 16.953 1.889 1 97.44 199 MET A C 1
ATOM 1591 O O . MET A 1 199 ? -11.992 17.766 1.11 1 97.44 199 MET A O 1
ATOM 1595 N N . ARG A 1 200 ? -11.859 16.719 3.078 1 95.81 200 ARG A N 1
ATOM 1596 C CA . ARG A 1 200 ? -12.914 17.547 3.658 1 95.81 200 ARG A CA 1
ATOM 1597 C C . ARG A 1 200 ? -12.547 19.016 3.598 1 95.81 200 ARG A C 1
ATOM 1599 O O . ARG A 1 200 ? -13.352 19.844 3.17 1 95.81 200 ARG A O 1
ATOM 1606 N N . GLU A 1 201 ? -11.312 19.344 3.99 1 92.44 201 GLU A N 1
ATOM 1607 C CA . GLU A 1 201 ? -10.844 20.734 3.986 1 92.44 201 GLU A CA 1
ATOM 1608 C C . GLU A 1 201 ? -10.789 21.281 2.568 1 92.44 201 GLU A C 1
ATOM 1610 O O . GLU A 1 201 ? -11.055 22.469 2.354 1 92.44 201 GLU A O 1
ATOM 1615 N N . ALA A 1 202 ? -10.523 20.5 1.657 1 96.06 202 ALA A N 1
ATOM 1616 C CA . ALA A 1 202 ? -10.328 20.953 0.285 1 96.06 202 ALA A CA 1
ATOM 1617 C C . ALA A 1 202 ? -11.664 21.094 -0.44 1 96.06 202 ALA A C 1
ATOM 1619 O O . ALA A 1 202 ? -11.852 22.031 -1.235 1 96.06 202 ALA A O 1
ATOM 1620 N N . PHE A 1 203 ? -12.617 20.172 -0.083 1 97.5 203 PHE A N 1
ATOM 1621 C CA . PHE A 1 203 ? -13.727 20.094 -1.026 1 97.5 203 PHE A CA 1
ATOM 1622 C C . PHE A 1 203 ? -15.062 20.141 -0.294 1 97.5 203 PHE A C 1
ATOM 1624 O O . PHE A 1 203 ? -16.109 20.406 -0.905 1 97.5 203 PHE A O 1
ATOM 1631 N N . GLU A 1 204 ? -15.078 19.797 0.953 1 97.12 204 GLU A N 1
ATOM 1632 C CA . GLU A 1 204 ? -16.359 19.719 1.634 1 97.12 204 GLU A CA 1
ATOM 1633 C C . GLU A 1 204 ? -16.641 20.984 2.445 1 97.12 204 GLU A C 1
ATOM 1635 O O . GLU A 1 204 ? -17.688 21.094 3.098 1 97.12 204 GLU A O 1
ATOM 1640 N N . GLU A 1 205 ? -15.656 21.812 2.482 1 92.19 205 GLU A N 1
ATOM 1641 C CA . GLU A 1 205 ? -15.781 23.125 3.105 1 92.19 205 GLU A CA 1
ATOM 1642 C C . GLU A 1 205 ? -15.367 24.234 2.141 1 92.19 205 GLU A C 1
ATOM 1644 O O . GLU A 1 205 ? -14.672 23.984 1.157 1 92.19 205 GLU A O 1
ATOM 1649 N N . ARG A 1 206 ? -15.82 25.391 2.43 1 88.25 206 ARG A N 1
ATOM 1650 C CA . ARG A 1 206 ? -15.328 26.562 1.708 1 88.25 206 ARG A CA 1
ATOM 1651 C C . ARG A 1 206 ? -14.188 27.234 2.471 1 88.25 206 ARG A C 1
ATOM 1653 O O . ARG A 1 206 ? -14.398 27.781 3.549 1 88.25 206 ARG A O 1
ATOM 1660 N N . PRO A 1 207 ? -13.023 27.141 1.897 1 83.19 207 PRO A N 1
ATOM 1661 C CA . PRO A 1 207 ? -11.914 27.781 2.613 1 83.19 207 PRO A CA 1
ATOM 1662 C C . PRO A 1 207 ? -12.203 29.234 2.979 1 83.19 207 PRO A C 1
ATOM 1664 O O . PRO A 1 207 ? -11.758 29.703 4.027 1 83.19 207 PRO A O 1
ATOM 1667 N N . GLU A 1 208 ? -12.969 29.891 2.17 1 83.88 208 GLU A N 1
ATOM 1668 C CA . GLU A 1 208 ? -13.289 31.297 2.383 1 83.88 208 GLU A CA 1
ATOM 1669 C C . GLU A 1 208 ? -14.117 31.484 3.65 1 83.88 208 GLU A C 1
ATOM 1671 O O . GLU A 1 208 ? -14.156 32.594 4.207 1 83.88 208 GLU A O 1
ATOM 1676 N N . ASP A 1 209 ? -14.742 30.453 4.051 1 83.38 209 ASP A N 1
ATOM 1677 C CA . ASP A 1 209 ? -15.602 30.547 5.227 1 83.38 209 ASP A CA 1
ATOM 1678 C C . ASP A 1 209 ? -14.797 30.359 6.512 1 83.38 209 ASP A C 1
ATOM 1680 O O . ASP A 1 209 ? -15.312 30.578 7.609 1 83.38 209 ASP A O 1
ATOM 1684 N N . ASP A 1 210 ? -13.586 30.031 6.309 1 82.19 210 ASP A N 1
ATOM 1685 C CA . ASP A 1 210 ? -12.719 29.875 7.473 1 82.19 210 ASP A CA 1
ATOM 1686 C C . ASP A 1 210 ? -12.328 31.219 8.07 1 82.19 210 ASP A C 1
ATOM 1688 O O . ASP A 1 210 ? -11.961 32.156 7.336 1 82.19 210 ASP A O 1
ATOM 1692 N N . GLN A 1 211 ? -12.43 31.266 9.312 1 82.56 211 GLN A N 1
ATOM 1693 C CA . GLN A 1 211 ? -12.102 32.5 10.008 1 82.56 211 GLN A CA 1
ATOM 1694 C C . GLN A 1 211 ? -10.648 32.906 9.773 1 82.56 211 GLN A C 1
ATOM 1696 O O . GLN A 1 211 ? -10.312 34.094 9.789 1 82.56 211 GLN A O 1
ATOM 1701 N N . GLN A 1 212 ? -9.836 31.953 9.469 1 82.62 212 GLN A N 1
ATOM 1702 C CA . GLN A 1 212 ? -8.414 32.188 9.266 1 82.62 212 GLN A CA 1
ATOM 1703 C C . GLN A 1 212 ? -8.047 32.125 7.785 1 82.62 212 GLN A C 1
ATOM 1705 O O . GLN A 1 212 ? -6.93 31.719 7.441 1 82.62 212 GLN A O 1
ATOM 1710 N N . TYR A 1 213 ? -8.945 32.438 7.07 1 89.12 213 TYR A N 1
ATOM 1711 C CA . TYR A 1 213 ? -8.727 32.375 5.629 1 89.12 213 TYR A CA 1
ATOM 1712 C C . TYR A 1 213 ? -7.609 33.312 5.199 1 89.12 213 TYR A C 1
ATOM 1714 O O . TYR A 1 213 ? -7.477 34.406 5.734 1 89.12 213 TYR A O 1
ATOM 1722 N N . PHE A 1 214 ? -6.781 33 4.289 1 90.69 214 PHE A N 1
ATOM 1723 C CA . PHE A 1 214 ? -5.754 33.812 3.658 1 90.69 214 PHE A CA 1
ATOM 1724 C C . PHE A 1 214 ? -5.613 33.469 2.182 1 90.69 214 PHE A C 1
ATOM 1726 O O . PHE A 1 214 ? -6.031 32.406 1.751 1 90.69 214 PHE A O 1
ATOM 1733 N N . ALA A 1 215 ? -5.074 34.438 1.521 1 89.75 215 ALA A N 1
ATOM 1734 C CA . ALA A 1 215 ? -4.871 34.219 0.09 1 89.75 215 ALA A CA 1
ATOM 1735 C C . ALA A 1 215 ? -3.971 33.031 -0.163 1 89.75 215 ALA A C 1
ATOM 1737 O O . ALA A 1 215 ? -2.91 32.875 0.45 1 89.75 215 ALA A O 1
ATOM 1738 N N . GLY A 1 216 ? -4.375 32.062 -0.991 1 92.44 216 GLY A N 1
ATOM 1739 C CA . GLY A 1 216 ? -3.588 30.891 -1.326 1 92.44 216 GLY A CA 1
ATOM 1740 C C . GLY A 1 216 ? -3.98 29.656 -0.529 1 92.44 216 GLY A C 1
ATOM 1741 O O . GLY A 1 216 ? -3.498 28.547 -0.8 1 92.44 216 GLY A O 1
ATOM 1742 N N . MET A 1 217 ? -4.816 29.891 0.427 1 93.69 217 MET A N 1
ATOM 1743 C CA . MET A 1 217 ? -5.238 28.797 1.281 1 93.69 217 MET A CA 1
ATOM 1744 C C . MET A 1 217 ? -5.887 27.688 0.458 1 93.69 217 MET A C 1
ATOM 1746 O O . MET A 1 217 ? -5.613 26.5 0.673 1 93.69 217 MET A O 1
ATOM 1750 N N . LYS A 1 218 ? -6.715 28.062 -0.439 1 94.75 218 LYS A N 1
ATOM 1751 C CA . LYS A 1 218 ? -7.391 27.078 -1.284 1 94.75 218 LYS A CA 1
ATOM 1752 C C . LYS A 1 218 ? -6.387 26.266 -2.102 1 94.75 218 LYS A C 1
ATOM 1754 O O . LYS A 1 218 ? -6.539 25.062 -2.26 1 94.75 218 LYS A O 1
ATOM 1759 N N . ASP A 1 219 ? -5.391 26.953 -2.619 1 96.5 219 ASP A N 1
ATOM 1760 C CA . ASP A 1 219 ? -4.324 26.281 -3.342 1 96.5 219 ASP A CA 1
ATOM 1761 C C . ASP A 1 219 ? -3.682 25.188 -2.475 1 96.5 219 ASP A C 1
ATOM 1763 O O . ASP A 1 219 ? -3.518 24.047 -2.916 1 96.5 219 ASP A O 1
ATOM 1767 N N . GLN A 1 220 ? -3.346 25.547 -1.263 1 95.19 220 GLN A N 1
ATOM 1768 C CA . GLN A 1 220 ? -2.691 24.625 -0.346 1 95.19 220 GLN A CA 1
ATOM 1769 C C . GLN A 1 220 ? -3.576 23.406 -0.067 1 95.19 220 GLN A C 1
ATOM 1771 O O . GLN A 1 220 ? -3.098 22.281 -0.061 1 95.19 220 GLN A O 1
ATOM 1776 N N . CYS A 1 221 ? -4.84 23.641 0.111 1 95.62 221 CYS A N 1
ATOM 1777 C CA . CYS A 1 221 ? -5.785 22.578 0.412 1 95.62 221 CYS A CA 1
ATOM 1778 C C . CYS A 1 221 ? -5.887 21.594 -0.75 1 95.62 221 CYS A C 1
ATOM 1780 O O . CYS A 1 221 ? -5.844 20.375 -0.548 1 95.62 221 CYS A O 1
ATOM 1782 N N . VAL A 1 222 ? -5.949 22.141 -1.909 1 97.75 222 VAL A N 1
ATOM 1783 C CA . VAL A 1 222 ? -6.086 21.312 -3.102 1 97.75 222 VAL A CA 1
ATOM 1784 C C . VAL A 1 222 ? -4.809 20.5 -3.318 1 97.75 222 VAL A C 1
ATOM 1786 O O . VAL A 1 222 ? -4.867 19.297 -3.582 1 97.75 222 VAL A O 1
ATOM 1789 N N . ILE A 1 223 ? -3.648 21.156 -3.207 1 97.75 223 ILE A N 1
ATOM 1790 C CA . ILE A 1 223 ? -2.377 20.469 -3.404 1 97.75 223 ILE A CA 1
ATOM 1791 C C . ILE A 1 223 ? -2.209 19.375 -2.346 1 97.75 223 ILE A C 1
ATOM 1793 O O . ILE A 1 223 ? -1.809 18.25 -2.656 1 97.75 223 ILE A O 1
ATOM 1797 N N . ALA A 1 224 ? -2.549 19.656 -1.131 1 96.62 224 ALA A N 1
ATOM 1798 C CA . ALA A 1 224 ? -2.451 18.688 -0.048 1 96.62 224 ALA A CA 1
ATOM 1799 C C . ALA A 1 224 ? -3.367 17.484 -0.302 1 96.62 224 ALA A C 1
ATOM 1801 O O . ALA A 1 224 ? -2.947 16.344 -0.162 1 96.62 224 ALA A O 1
ATOM 1802 N N . ALA A 1 225 ? -4.57 17.766 -0.659 1 97.88 225 ALA A N 1
ATOM 1803 C CA . ALA A 1 225 ? -5.531 16.703 -0.933 1 97.88 225 ALA A CA 1
ATOM 1804 C C . ALA A 1 225 ? -5.055 15.805 -2.076 1 97.88 225 ALA A C 1
ATOM 1806 O O . ALA A 1 225 ? -5.184 14.578 -2.012 1 97.88 225 ALA A O 1
ATOM 1807 N N . ALA A 1 226 ? -4.523 16.438 -3.107 1 98.44 226 ALA A N 1
ATOM 1808 C CA . ALA A 1 226 ? -4.059 15.703 -4.281 1 98.44 226 ALA A CA 1
ATOM 1809 C C . ALA A 1 226 ? -2.971 14.703 -3.906 1 98.44 226 ALA A C 1
ATOM 1811 O O . ALA A 1 226 ? -2.848 13.648 -4.535 1 98.44 226 ALA A O 1
ATOM 1812 N N . GLN A 1 227 ? -2.184 15 -2.857 1 97.44 227 GLN A N 1
ATOM 1813 C CA . GLN A 1 227 ? -1.108 14.102 -2.449 1 97.44 227 GLN A CA 1
ATOM 1814 C C . GLN A 1 227 ? -1.657 12.734 -2.049 1 97.44 227 GLN A C 1
ATOM 1816 O O . GLN A 1 227 ? -1.049 11.703 -2.346 1 97.44 227 GLN A O 1
ATOM 1821 N N . HIS A 1 228 ? -2.801 12.633 -1.441 1 97.5 228 HIS A N 1
ATOM 1822 C CA . HIS A 1 228 ? -3.389 11.383 -0.992 1 97.5 228 HIS A CA 1
ATOM 1823 C C . HIS A 1 228 ? -3.799 10.508 -2.176 1 97.5 228 HIS A C 1
ATOM 1825 O O . HIS A 1 228 ? -3.775 9.281 -2.084 1 97.5 228 HIS A O 1
ATOM 1831 N N . ILE A 1 229 ? -4.164 11.141 -3.312 1 98.06 229 ILE A N 1
ATOM 1832 C CA . ILE A 1 229 ? -4.543 10.398 -4.504 1 98.06 229 ILE A CA 1
ATOM 1833 C C . ILE A 1 229 ? -3.289 9.984 -5.273 1 98.06 229 ILE A C 1
ATOM 1835 O O . ILE A 1 229 ? -3.166 8.828 -5.699 1 98.06 229 ILE A O 1
ATOM 1839 N N . LEU A 1 230 ? -2.391 10.906 -5.391 1 96.56 230 LEU A N 1
ATOM 1840 C CA . LEU A 1 230 ? -1.194 10.68 -6.191 1 96.56 230 LEU A CA 1
ATOM 1841 C C . LEU A 1 230 ? -0.336 9.57 -5.582 1 96.56 230 LEU A C 1
ATOM 1843 O O . LEU A 1 230 ? 0.296 8.797 -6.305 1 96.56 230 LEU A O 1
ATOM 1847 N N . TRP A 1 231 ? -0.412 9.453 -4.25 1 94.75 231 TRP A N 1
ATOM 1848 C CA . TRP A 1 231 ? 0.567 8.562 -3.637 1 94.75 231 TRP A CA 1
ATOM 1849 C C . TRP A 1 231 ? -0.123 7.414 -2.916 1 94.75 231 TRP A C 1
ATOM 1851 O O . TRP A 1 231 ? 0.522 6.43 -2.543 1 94.75 231 TRP A O 1
ATOM 1861 N N . ASP A 1 232 ? -1.396 7.441 -2.764 1 95.5 232 ASP A N 1
ATOM 1862 C CA . ASP A 1 232 ? -2.111 6.391 -2.045 1 95.5 232 ASP A CA 1
ATOM 1863 C C . ASP A 1 232 ? -3.5 6.168 -2.635 1 95.5 232 ASP A C 1
ATOM 1865 O O . ASP A 1 232 ? -4.371 5.578 -1.987 1 95.5 232 ASP A O 1
ATOM 1869 N N . GLY A 1 233 ? -3.77 6.668 -3.82 1 96.94 233 GLY A N 1
ATOM 1870 C CA . GLY A 1 233 ? -5.105 6.684 -4.391 1 96.94 233 GLY A CA 1
ATOM 1871 C C . GLY A 1 233 ? -5.676 5.293 -4.613 1 96.94 233 GLY A C 1
ATOM 1872 O O . GLY A 1 233 ? -6.863 5.059 -4.375 1 96.94 233 GLY A O 1
ATOM 1873 N N . GLN A 1 234 ? -4.828 4.406 -5.109 1 95.62 234 GLN A N 1
ATOM 1874 C CA . GLN A 1 234 ? -5.312 3.057 -5.379 1 95.62 234 GLN A CA 1
ATOM 1875 C C . GLN A 1 234 ? -5.746 2.357 -4.094 1 95.62 234 GLN A C 1
ATOM 1877 O O . GLN A 1 234 ? -6.797 1.715 -4.055 1 95.62 234 GLN A O 1
ATOM 1882 N N . GLU A 1 235 ? -4.961 2.508 -3.082 1 93.38 235 GLU A N 1
ATOM 1883 C CA . GLU A 1 235 ? -5.312 1.943 -1.783 1 93.38 235 GLU A CA 1
ATOM 1884 C C . GLU A 1 235 ? -6.598 2.564 -1.242 1 93.38 235 GLU A C 1
ATOM 1886 O O . GLU A 1 235 ? -7.449 1.864 -0.692 1 93.38 235 GLU A O 1
ATOM 1891 N N . LEU A 1 236 ? -6.656 3.863 -1.362 1 94.75 236 LEU A N 1
ATOM 1892 C CA . LEU A 1 236 ? -7.848 4.559 -0.888 1 94.75 236 LEU A CA 1
ATOM 1893 C C . LEU A 1 236 ? -9.094 4.047 -1.601 1 94.75 236 LEU A C 1
ATOM 1895 O O . LEU A 1 236 ? -10.133 3.834 -0.969 1 94.75 236 LEU A O 1
ATOM 1899 N N . PHE A 1 237 ? -9 3.834 -2.84 1 95.06 237 PHE A N 1
ATOM 1900 C CA . PHE A 1 237 ? -10.164 3.383 -3.588 1 95.06 237 PHE A CA 1
ATOM 1901 C C . PHE A 1 237 ? -10.586 1.985 -3.146 1 95.06 237 PHE A C 1
ATOM 1903 O O . PHE A 1 237 ? -11.773 1.693 -3.037 1 95.06 237 PHE A O 1
ATOM 1910 N N . LYS A 1 238 ? -9.617 1.127 -2.924 1 90.06 238 LYS A N 1
ATOM 1911 C CA . LYS A 1 238 ? -9.906 -0.231 -2.473 1 90.06 238 LYS A CA 1
ATOM 1912 C C . LYS A 1 238 ? -10.703 -0.218 -1.169 1 90.06 238 LYS A C 1
ATOM 1914 O O . LYS A 1 238 ? -11.555 -1.078 -0.949 1 90.06 238 LYS A O 1
ATOM 1919 N N . LYS A 1 239 ? -10.453 0.73 -0.343 1 89.69 239 LYS A N 1
ATOM 1920 C CA . LYS A 1 239 ? -11.07 0.799 0.977 1 89.69 239 LYS A CA 1
ATOM 1921 C C . LYS A 1 239 ? -12.57 1.084 0.867 1 89.69 239 LYS A C 1
ATOM 1923 O O . LYS A 1 239 ? -13.328 0.809 1.797 1 89.69 239 LYS A O 1
ATOM 1928 N N . ILE A 1 240 ? -12.977 1.688 -0.196 1 89.06 240 ILE A N 1
ATOM 1929 C CA . ILE A 1 240 ? -14.391 1.971 -0.402 1 89.06 240 ILE A CA 1
ATOM 1930 C C . ILE A 1 240 ? -15.188 0.665 -0.397 1 89.06 240 ILE A C 1
ATOM 1932 O O . ILE A 1 240 ? -16.266 0.592 0.186 1 89.06 240 ILE A O 1
ATOM 1936 N N . THR A 1 241 ? -14.672 -0.338 -0.958 1 75.94 241 THR A N 1
ATOM 1937 C CA . THR A 1 241 ? -15.383 -1.597 -1.14 1 75.94 241 THR A CA 1
ATOM 1938 C C . THR A 1 241 ? -15.117 -2.545 0.025 1 75.94 241 THR A C 1
ATOM 1940 O O . THR A 1 241 ? -15.992 -3.311 0.426 1 75.94 241 THR A O 1
ATOM 1943 N N . PHE A 1 242 ? -13.984 -2.371 0.656 1 72.5 242 PHE A N 1
ATOM 1944 C CA . PHE A 1 242 ? -13.562 -3.514 1.456 1 72.5 242 PHE A CA 1
ATOM 1945 C C . PHE A 1 242 ? -13.406 -3.121 2.92 1 72.5 242 PHE A C 1
ATOM 1947 O O . PHE A 1 242 ? -13.148 -3.975 3.771 1 72.5 242 PHE A O 1
ATOM 1954 N N . MET A 1 243 ? -13.617 -1.942 3.178 1 71.25 243 MET A N 1
ATOM 1955 C CA . MET A 1 243 ? -13.438 -1.535 4.566 1 71.25 243 MET A CA 1
ATOM 1956 C C . MET A 1 243 ? -14.57 -2.061 5.441 1 71.25 243 MET A C 1
ATOM 1958 O O . MET A 1 243 ? -15.75 -1.889 5.109 1 71.25 243 MET A O 1
ATOM 1962 N N . SER A 1 244 ? -14.281 -2.785 6.488 1 63.34 244 SER A N 1
ATOM 1963 C CA . SER A 1 244 ? -15.344 -3.406 7.273 1 63.34 244 SER A CA 1
ATOM 1964 C C . SER A 1 244 ? -15.289 -2.955 8.727 1 63.34 244 SER A C 1
ATOM 1966 O O . SER A 1 244 ? -16.281 -3.072 9.461 1 63.34 244 SER A O 1
ATOM 1968 N N . ASP A 1 245 ? -14.297 -2.4 9.211 1 72.88 245 ASP A N 1
ATOM 1969 C CA . ASP A 1 245 ? -14.164 -2.178 10.648 1 72.88 245 ASP A CA 1
ATOM 1970 C C . ASP A 1 245 ? -14.234 -0.69 10.977 1 72.88 245 ASP A C 1
ATOM 1972 O O . ASP A 1 245 ? -13.258 -0.112 11.469 1 72.88 245 ASP A O 1
ATOM 1976 N N . VAL A 1 246 ? -15.422 -0.156 10.734 1 81.69 246 VAL A N 1
ATOM 1977 C CA . VAL A 1 246 ? -15.641 1.254 11.047 1 81.69 246 VAL A CA 1
ATOM 1978 C C . VAL A 1 246 ? -16.453 1.385 12.328 1 81.69 246 VAL A C 1
ATOM 1980 O O . VAL A 1 246 ? -17.578 0.862 12.414 1 81.69 246 VAL A O 1
ATOM 1983 N N . ASP A 1 247 ? -15.891 1.967 13.25 1 83.44 247 ASP A N 1
ATOM 1984 C CA . ASP A 1 247 ? -16.609 2.121 14.508 1 83.44 247 ASP A CA 1
ATOM 1985 C C . ASP A 1 247 ? -17.172 3.531 14.656 1 83.44 247 ASP A C 1
ATOM 1987 O O . ASP A 1 247 ? -17.047 4.352 13.742 1 83.44 247 ASP A O 1
ATOM 1991 N N . GLU A 1 248 ? -17.781 3.719 15.797 1 88.12 248 GLU A N 1
ATOM 1992 C CA . GLU A 1 248 ? -18.469 4.984 16.016 1 88.12 248 GLU A CA 1
ATOM 1993 C C . GLU A 1 248 ? -17.484 6.145 16.109 1 88.12 248 GLU A C 1
ATOM 1995 O O . GLU A 1 248 ? -17.781 7.258 15.672 1 88.12 248 GLU A O 1
ATOM 2000 N N . ASP A 1 249 ? -16.359 5.875 16.656 1 86.12 249 ASP A N 1
ATOM 2001 C CA . ASP A 1 249 ? -15.352 6.922 16.781 1 86.12 249 ASP A CA 1
ATOM 2002 C C . ASP A 1 249 ? -14.828 7.328 15.398 1 86.12 249 ASP A C 1
ATOM 2004 O O . ASP A 1 249 ? -14.555 8.508 15.156 1 86.12 249 ASP A O 1
ATOM 2008 N N . ASP A 1 250 ? -14.719 6.387 14.594 1 87.5 250 ASP A N 1
ATOM 2009 C CA . ASP A 1 250 ? -14.336 6.684 13.219 1 87.5 250 ASP A CA 1
ATOM 2010 C C . ASP A 1 250 ? -15.359 7.598 12.547 1 87.5 250 ASP A C 1
ATOM 2012 O O . ASP A 1 250 ? -15 8.617 11.953 1 87.5 250 ASP A O 1
ATOM 2016 N N . LEU A 1 251 ? -16.609 7.258 12.727 1 91.62 251 LEU A N 1
ATOM 2017 C CA . LEU A 1 251 ? -17.688 8 12.07 1 91.62 251 LEU A CA 1
ATOM 2018 C C . LEU A 1 251 ? -17.734 9.438 12.578 1 91.62 251 LEU A C 1
ATOM 2020 O O . LEU A 1 251 ? -18 10.367 11.812 1 91.62 251 LEU A O 1
ATOM 2024 N N . ARG A 1 252 ? -17.516 9.578 13.781 1 91.69 252 ARG A N 1
ATOM 2025 C CA . ARG A 1 252 ? -17.453 10.922 14.344 1 91.69 252 ARG A CA 1
ATOM 2026 C C . ARG A 1 252 ? -16.297 11.727 13.75 1 91.69 252 ARG A C 1
ATOM 2028 O O . ARG A 1 252 ? -16.469 12.898 13.406 1 91.69 252 ARG A O 1
ATOM 2035 N N . SER A 1 253 ? -15.18 11.047 13.625 1 90.56 253 SER A N 1
ATOM 2036 C CA . SER A 1 253 ? -13.984 11.688 13.094 1 90.56 253 SER A CA 1
ATOM 2037 C C . SER A 1 253 ? -14.125 11.977 11.609 1 90.56 253 SER A C 1
ATOM 2039 O O . SER A 1 253 ? -13.477 12.883 11.078 1 90.56 253 SER A O 1
ATOM 2041 N N . TRP A 1 254 ? -14.984 11.266 10.945 1 94.31 254 TRP A N 1
ATOM 2042 C CA . TRP A 1 254 ? -15.133 11.359 9.492 1 94.31 254 TRP A CA 1
ATOM 2043 C C . TRP A 1 254 ? -16.344 12.219 9.133 1 94.31 254 TRP A C 1
ATOM 2045 O O . TRP A 1 254 ? -16.812 12.188 7.992 1 94.31 254 TRP A O 1
ATOM 2055 N N . LYS A 1 255 ? -16.844 12.961 10.078 1 95.06 255 LYS A N 1
ATOM 2056 C CA . LYS A 1 255 ? -18 13.805 9.82 1 95.06 255 LYS A CA 1
ATOM 2057 C C . LYS A 1 255 ? -17.797 14.648 8.57 1 95.06 255 LYS A C 1
ATOM 2059 O O . LYS A 1 255 ? -16.734 15.242 8.375 1 95.06 255 LYS A O 1
ATOM 2064 N N . PRO A 1 256 ? -18.844 14.719 7.73 1 96.31 256 PRO A N 1
ATOM 2065 C CA . PRO A 1 256 ? -18.719 15.5 6.492 1 96.31 256 PRO A CA 1
ATOM 2066 C C . PRO A 1 256 ? -18.688 17 6.742 1 96.31 256 PRO A C 1
ATOM 2068 O O . PRO A 1 256 ? -19.156 17.469 7.793 1 96.31 256 PRO A O 1
ATOM 2071 N N . GLY A 1 257 ? -18.094 17.703 5.824 1 95.38 257 GLY A N 1
ATOM 2072 C CA . GLY A 1 257 ? -18.203 19.141 5.836 1 95.38 257 GLY A CA 1
ATOM 2073 C C . GLY A 1 257 ? -19.547 19.656 5.383 1 95.38 257 GLY A C 1
ATOM 2074 O O . GLY A 1 257 ? -20.422 18.875 5 1 95.38 257 GLY A O 1
ATOM 2075 N N . ARG A 1 258 ? -19.734 20.922 5.324 1 94.31 258 ARG A N 1
ATOM 2076 C CA . ARG A 1 258 ? -21.016 21.578 5.102 1 94.31 258 ARG A CA 1
ATOM 2077 C C . ARG A 1 258 ? -21.5 21.391 3.668 1 94.31 258 ARG A C 1
ATOM 2079 O O . ARG A 1 258 ? -22.703 21.359 3.406 1 94.31 258 ARG A O 1
ATOM 2086 N N . LEU A 1 259 ? -20.562 21.188 2.764 1 96.62 259 LEU A N 1
ATOM 2087 C CA . LEU A 1 259 ? -20.938 21.156 1.353 1 96.62 259 LEU A CA 1
ATOM 2088 C C . LEU A 1 259 ? -21.328 19.75 0.923 1 96.62 259 LEU A C 1
ATOM 2090 O O . LEU A 1 259 ? -21.859 19.547 -0.171 1 96.62 259 LEU A O 1
ATOM 2094 N N . TYR A 1 260 ? -21.016 18.781 1.71 1 97.25 260 TYR A N 1
ATOM 2095 C CA . TYR A 1 260 ? -21.344 17.391 1.409 1 97.25 260 TYR A CA 1
ATOM 2096 C C . TYR A 1 260 ? -22.453 16.891 2.328 1 97.25 260 TYR A C 1
ATOM 2098 O O . TYR A 1 260 ? -22.266 16.797 3.543 1 97.25 260 TYR A O 1
ATOM 2106 N N . ASP A 1 261 ? -23.547 16.406 1.875 1 94.31 261 ASP A N 1
ATOM 2107 C CA . ASP A 1 261 ? -24.719 16.016 2.65 1 94.31 261 ASP A CA 1
ATOM 2108 C C . ASP A 1 261 ? -24.812 14.492 2.768 1 94.31 261 ASP A C 1
ATOM 2110 O O . ASP A 1 261 ? -25.844 13.961 3.193 1 94.31 261 ASP A O 1
ATOM 2114 N N . GLY A 1 262 ? -23.844 13.82 2.336 1 93.56 262 GLY A N 1
ATOM 2115 C CA . GLY A 1 262 ? -23.875 12.367 2.375 1 93.56 262 GLY A CA 1
ATOM 2116 C C . GLY A 1 262 ? -23.469 11.789 3.717 1 93.56 262 GLY A C 1
ATOM 2117 O O . GLY A 1 262 ? -23.469 12.5 4.727 1 93.56 262 GLY A O 1
ATOM 2118 N N . ASP A 1 263 ? -23.141 10.586 3.779 1 91.62 263 ASP A N 1
ATOM 2119 C CA . ASP A 1 263 ? -22.812 9.812 4.973 1 91.62 263 ASP A CA 1
ATOM 2120 C C . ASP A 1 263 ? -21.406 10.133 5.465 1 91.62 263 ASP A C 1
ATOM 2122 O O . ASP A 1 263 ? -20.547 10.547 4.684 1 91.62 263 ASP A O 1
ATOM 2126 N N . SER A 1 264 ? -21.172 9.961 6.793 1 93.81 264 SER A N 1
ATOM 2127 C CA . SER A 1 264 ? -19.844 10.109 7.375 1 93.81 264 SER A CA 1
ATOM 2128 C C . SER A 1 264 ? -18.922 8.984 6.93 1 93.81 264 SER A C 1
ATOM 2130 O O . SER A 1 264 ? -17.688 9.148 6.914 1 93.81 264 SER A O 1
ATOM 2132 N N . ARG A 1 265 ? -19.5 7.91 6.492 1 92.88 265 ARG A N 1
ATOM 2133 C CA . ARG A 1 265 ? -18.703 6.762 6.055 1 92.88 265 ARG A CA 1
ATOM 2134 C C . ARG A 1 265 ? -17.969 7.07 4.762 1 92.88 265 ARG A C 1
ATOM 2136 O O . ARG A 1 265 ? -18.359 7.953 4.004 1 92.88 265 ARG A O 1
ATOM 2143 N N . TYR A 1 266 ? -16.875 6.492 4.652 1 94.19 266 TYR A N 1
ATOM 2144 C CA . TYR A 1 266 ? -16.094 6.578 3.416 1 94.19 266 TYR A CA 1
ATOM 2145 C C . TYR A 1 266 ? -16.719 5.707 2.326 1 94.19 266 TYR A C 1
ATOM 2147 O O . TYR A 1 266 ? -16.516 4.492 2.305 1 94.19 266 TYR A O 1
ATOM 2155 N N . THR A 1 267 ? -17.438 6.301 1.408 1 93.5 267 THR A N 1
ATOM 2156 C CA . THR A 1 267 ? -18.219 5.602 0.385 1 93.5 267 THR A CA 1
ATOM 2157 C C . THR A 1 267 ? -17.797 6.059 -1.01 1 93.5 267 THR A C 1
ATOM 2159 O O . THR A 1 267 ? -17.031 7.012 -1.153 1 93.5 267 THR A O 1
ATOM 2162 N N . LEU A 1 268 ? -18.359 5.328 -1.976 1 94.44 268 LEU A N 1
ATOM 2163 C CA . LEU A 1 268 ? -18.125 5.715 -3.363 1 94.44 268 LEU A CA 1
ATOM 2164 C C . LEU A 1 268 ? -18.719 7.086 -3.652 1 94.44 268 LEU A C 1
ATOM 2166 O O . LEU A 1 268 ? -18.156 7.871 -4.414 1 94.44 268 LEU A O 1
ATOM 2170 N N . GLN A 1 269 ? -19.844 7.355 -3.092 1 95.94 269 GLN A N 1
ATOM 2171 C CA . GLN A 1 269 ? -20.484 8.648 -3.285 1 95.94 269 GLN A CA 1
ATOM 2172 C C . GLN A 1 269 ? -19.578 9.789 -2.818 1 95.94 269 GLN A C 1
ATOM 2174 O O . GLN A 1 269 ? -19.453 10.805 -3.504 1 95.94 269 GLN A O 1
ATOM 2179 N N . ARG A 1 270 ? -19 9.656 -1.628 1 96.88 270 ARG A N 1
ATOM 2180 C CA . ARG A 1 270 ? -18.109 10.68 -1.095 1 96.88 270 ARG A CA 1
ATOM 2181 C C . ARG A 1 270 ? -16.844 10.812 -1.952 1 96.88 270 ARG A C 1
ATOM 2183 O O . ARG A 1 270 ? -16.391 11.922 -2.217 1 96.88 270 ARG A O 1
ATOM 2190 N N . TRP A 1 271 ? -16.312 9.68 -2.451 1 97.06 271 TRP A N 1
ATOM 2191 C CA . TRP A 1 271 ? -15.203 9.656 -3.387 1 97.06 271 TRP A CA 1
ATOM 2192 C C . TRP A 1 271 ? -15.531 10.445 -4.652 1 97.06 271 TRP A C 1
ATOM 2194 O O . TRP A 1 271 ? -14.719 11.25 -5.113 1 97.06 271 TRP A O 1
ATOM 2204 N N . GLN A 1 272 ? -16.703 10.234 -5.172 1 97.69 272 GLN A N 1
ATOM 2205 C CA . GLN A 1 272 ? -17.109 10.898 -6.406 1 97.69 272 GLN A CA 1
ATOM 2206 C C . GLN A 1 272 ? -17.297 12.398 -6.188 1 97.69 272 GLN A C 1
ATOM 2208 O O . GLN A 1 272 ? -17.031 13.203 -7.086 1 97.69 272 GLN A O 1
ATOM 2213 N N . PHE A 1 273 ? -17.75 12.734 -5.02 1 98.38 273 PHE A N 1
ATOM 2214 C CA . PHE A 1 273 ? -17.828 14.148 -4.668 1 98.38 273 PHE A CA 1
ATOM 2215 C C . PHE A 1 273 ? -16.453 14.797 -4.719 1 98.38 273 PHE A C 1
ATOM 2217 O O . PHE A 1 273 ? -16.297 15.883 -5.277 1 98.38 273 PHE A O 1
ATOM 2224 N N . TRP A 1 274 ? -15.438 14.18 -4.098 1 98.56 274 TRP A N 1
ATOM 2225 C CA . TRP A 1 274 ? -14.07 14.688 -4.121 1 98.56 274 TRP A CA 1
ATOM 2226 C C . TRP A 1 274 ? -13.531 14.734 -5.547 1 98.56 274 TRP A C 1
ATOM 2228 O O . TRP A 1 274 ? -12.844 15.68 -5.926 1 98.56 274 TRP A O 1
ATOM 2238 N N . LYS A 1 275 ? -13.805 13.664 -6.305 1 98.5 275 LYS A N 1
ATOM 2239 C CA . LYS A 1 275 ? -13.367 13.609 -7.699 1 98.5 275 LYS A CA 1
ATOM 2240 C C . LYS A 1 275 ? -13.898 14.812 -8.484 1 98.5 275 LYS A C 1
ATOM 2242 O O . LYS A 1 275 ? -13.156 15.445 -9.234 1 98.5 275 LYS A O 1
ATOM 2247 N N . ALA A 1 276 ? -15.156 15.078 -8.32 1 98.5 276 ALA A N 1
ATOM 2248 C CA . ALA A 1 276 ? -15.75 16.25 -8.961 1 98.5 276 ALA A CA 1
ATOM 2249 C C . ALA A 1 276 ? -15.055 17.531 -8.5 1 98.5 276 ALA A C 1
ATOM 2251 O O . ALA A 1 276 ? -14.867 18.453 -9.289 1 98.5 276 ALA A O 1
ATOM 2252 N N . GLY A 1 277 ? -14.727 17.547 -7.188 1 98.44 277 GLY A N 1
ATOM 2253 C CA . GLY A 1 277 ? -13.969 18.672 -6.66 1 98.44 277 GLY A CA 1
ATOM 2254 C C . GLY A 1 277 ? -12.633 18.875 -7.352 1 98.44 277 GLY A C 1
ATOM 2255 O O . GLY A 1 277 ? -12.266 20 -7.695 1 98.44 277 GLY A O 1
ATOM 2256 N N . PHE A 1 278 ? -11.914 17.812 -7.594 1 98.75 278 PHE A N 1
ATOM 2257 C CA . PHE A 1 278 ? -10.625 17.875 -8.273 1 98.75 278 PHE A CA 1
ATOM 2258 C C . PHE A 1 278 ? -10.805 18.328 -9.719 1 98.75 278 PHE A C 1
ATOM 2260 O O . PHE A 1 278 ? -10.008 19.125 -10.227 1 98.75 278 PHE A O 1
ATOM 2267 N N . HIS A 1 279 ? -11.828 17.812 -10.398 1 98.69 279 HIS A N 1
ATOM 2268 C CA . HIS A 1 279 ? -12.109 18.25 -11.758 1 98.69 279 HIS A CA 1
ATOM 2269 C C . HIS A 1 279 ? -12.391 19.75 -11.805 1 98.69 279 HIS A C 1
ATOM 2271 O O . HIS A 1 279 ? -11.883 20.453 -12.672 1 98.69 279 HIS A O 1
ATOM 2277 N N . ALA A 1 280 ? -13.219 20.219 -10.891 1 98.31 280 ALA A N 1
ATOM 2278 C CA . ALA A 1 280 ? -13.531 21.641 -10.82 1 98.31 280 ALA A CA 1
ATOM 2279 C C . ALA A 1 280 ? -12.281 22.469 -10.547 1 98.31 280 ALA A C 1
ATOM 2281 O O . ALA A 1 280 ? -12.062 23.516 -11.18 1 98.31 280 ALA A O 1
ATOM 2282 N N . ALA A 1 281 ? -11.43 22.016 -9.633 1 98.12 281 ALA A N 1
ATOM 2283 C CA . ALA A 1 281 ? -10.203 22.719 -9.289 1 98.12 281 ALA A CA 1
ATOM 2284 C C . ALA A 1 281 ? -9.25 22.781 -10.477 1 98.12 281 ALA A C 1
ATOM 2286 O O . ALA A 1 281 ? -8.562 23.781 -10.672 1 98.12 281 ALA A O 1
ATOM 2287 N N . ALA A 1 282 ? -9.195 21.766 -11.258 1 98.25 282 ALA A N 1
ATOM 2288 C CA . ALA A 1 282 ? -8.312 21.688 -12.422 1 98.25 282 ALA A CA 1
ATOM 2289 C C . ALA A 1 282 ? -8.656 22.781 -13.438 1 98.25 282 ALA A C 1
ATOM 2291 O O . ALA A 1 282 ? -7.781 23.25 -14.172 1 98.25 282 ALA A O 1
ATOM 2292 N N . GLY A 1 283 ? -9.898 23.172 -13.43 1 97.31 283 GLY A N 1
ATOM 2293 C CA . GLY A 1 283 ? -10.344 24.172 -14.375 1 97.31 283 GLY A CA 1
ATOM 2294 C C . GLY A 1 283 ? -10.578 25.531 -13.734 1 97.31 283 GLY A C 1
ATOM 2295 O O . GLY A 1 283 ? -11.062 26.453 -14.391 1 97.31 283 GLY A O 1
ATOM 2296 N N . ASP A 1 284 ? -10.297 25.672 -12.484 1 96.69 284 ASP A N 1
ATOM 2297 C CA . ASP A 1 284 ? -10.57 26.891 -11.75 1 96.69 284 ASP A CA 1
ATOM 2298 C C . ASP A 1 284 ? -9.484 27.938 -11.992 1 96.69 284 ASP A C 1
ATOM 2300 O O . ASP A 1 284 ? -8.391 27.844 -11.422 1 96.69 284 ASP A O 1
ATOM 2304 N N . ALA A 1 285 ? -9.75 28.969 -12.586 1 95.25 285 ALA A N 1
ATOM 2305 C CA . ALA A 1 285 ? -8.789 29.984 -12.969 1 95.25 285 ALA A CA 1
ATOM 2306 C C . ALA A 1 285 ? -8.305 30.781 -11.75 1 95.25 285 ALA A C 1
ATOM 2308 O O . ALA A 1 285 ? -7.277 31.453 -11.805 1 95.25 285 ALA A O 1
ATOM 2309 N N . GLU A 1 286 ? -9.031 30.719 -10.695 1 94.19 286 GLU A N 1
ATOM 2310 C CA . GLU A 1 286 ? -8.648 31.438 -9.484 1 94.19 286 GLU A CA 1
ATOM 2311 C C . GLU A 1 286 ? -7.523 30.703 -8.75 1 94.19 286 GLU A C 1
ATOM 2313 O O . GLU A 1 286 ? -6.863 31.297 -7.887 1 94.19 286 GLU A O 1
ATOM 2318 N N . LEU A 1 287 ? -7.281 29.484 -9.086 1 96.75 287 LEU A N 1
ATOM 2319 C CA . LEU A 1 287 ? -6.215 28.703 -8.469 1 96.75 287 LEU A CA 1
ATOM 2320 C C . LEU A 1 287 ? -4.906 28.875 -9.234 1 96.75 287 LEU A C 1
ATOM 2322 O O . LEU A 1 287 ? -4.914 29.188 -10.422 1 96.75 287 LEU A O 1
ATOM 2326 N N . GLY A 1 288 ? -3.797 28.703 -8.461 1 96.56 288 GLY A N 1
ATOM 2327 C CA . GLY A 1 288 ? -2.492 28.719 -9.102 1 96.56 288 GLY A CA 1
ATOM 2328 C C . GLY A 1 288 ? -2.277 27.562 -10.047 1 96.56 288 GLY A C 1
ATOM 2329 O O . GLY A 1 288 ? -2.98 26.547 -9.969 1 96.56 288 GLY A O 1
ATOM 2330 N N . ASP A 1 289 ? -1.279 27.656 -10.945 1 96.81 289 ASP A N 1
ATOM 2331 C CA . ASP A 1 289 ? -0.992 26.656 -11.961 1 96.81 289 ASP A CA 1
ATOM 2332 C C . ASP A 1 289 ? -0.659 25.312 -11.312 1 96.81 289 ASP A C 1
ATOM 2334 O O . ASP A 1 289 ? -1.097 24.266 -11.797 1 96.81 289 ASP A O 1
ATOM 2338 N N . GLU A 1 290 ? 0.117 25.344 -10.297 1 96 290 GLU A N 1
ATOM 2339 C CA . GLU A 1 290 ? 0.522 24.109 -9.625 1 96 290 GLU A CA 1
ATOM 2340 C C . GLU A 1 290 ? -0.684 23.375 -9.062 1 96 290 GLU A C 1
ATOM 2342 O O . GLU A 1 290 ? -0.811 22.156 -9.234 1 96 290 GLU A O 1
ATOM 2347 N N . ALA A 1 291 ? -1.505 24.094 -8.359 1 97.69 291 ALA A N 1
ATOM 2348 C CA . ALA A 1 291 ? -2.709 23.484 -7.793 1 97.69 291 ALA A CA 1
ATOM 2349 C C . ALA A 1 291 ? -3.592 22.891 -8.883 1 97.69 291 ALA A C 1
ATOM 2351 O O . ALA A 1 291 ? -4.109 21.781 -8.734 1 97.69 291 ALA A O 1
ATOM 2352 N N . ARG A 1 292 ? -3.73 23.594 -9.977 1 98.31 292 ARG A N 1
ATOM 2353 C CA . ARG A 1 292 ? -4.551 23.109 -11.078 1 98.31 292 ARG A CA 1
ATOM 2354 C C . ARG A 1 292 ? -3.945 21.859 -11.703 1 98.31 292 ARG A C 1
ATOM 2356 O O . ARG A 1 292 ? -4.664 20.906 -12.023 1 98.31 292 ARG A O 1
ATOM 2363 N N . ASP A 1 293 ? -2.682 21.891 -11.844 1 97.56 293 ASP A N 1
ATOM 2364 C CA . ASP A 1 293 ? -1.997 20.75 -12.453 1 97.56 293 ASP A CA 1
ATOM 2365 C C . ASP A 1 293 ? -2.158 19.5 -11.602 1 97.56 293 ASP A C 1
ATOM 2367 O O . ASP A 1 293 ? -2.559 18.438 -12.102 1 97.56 293 ASP A O 1
ATOM 2371 N N . VAL A 1 294 ? -1.853 19.594 -10.32 1 97.44 294 VAL A N 1
ATOM 2372 C CA . VAL A 1 294 ? -1.933 18.422 -9.469 1 97.44 294 VAL A CA 1
ATOM 2373 C C . VAL A 1 294 ? -3.389 17.984 -9.328 1 97.44 294 VAL A C 1
ATOM 2375 O O . VAL A 1 294 ? -3.674 16.781 -9.203 1 97.44 294 VAL A O 1
ATOM 2378 N N . ALA A 1 295 ? -4.281 18.953 -9.344 1 98.56 295 ALA A N 1
ATOM 2379 C CA . ALA A 1 295 ? -5.699 18.594 -9.328 1 98.56 295 ALA A CA 1
ATOM 2380 C C . ALA A 1 295 ? -6.074 17.766 -10.547 1 98.56 295 ALA A C 1
ATOM 2382 O O . ALA A 1 295 ? -6.809 16.781 -10.438 1 98.56 295 ALA A O 1
ATOM 2383 N N . ARG A 1 296 ? -5.602 18.156 -11.672 1 98.25 296 ARG A N 1
ATOM 2384 C CA . ARG A 1 296 ? -5.863 17.422 -12.914 1 98.25 296 ARG A CA 1
ATOM 2385 C C . ARG A 1 296 ? -5.32 16 -12.836 1 98.25 296 ARG A C 1
ATOM 2387 O O . ARG A 1 296 ? -5.984 15.047 -13.25 1 98.25 296 ARG A O 1
ATOM 2394 N N . ARG A 1 297 ? -4.168 15.898 -12.32 1 98 297 ARG A N 1
ATOM 2395 C CA . ARG A 1 297 ? -3.545 14.594 -12.18 1 98 297 ARG A CA 1
ATOM 2396 C C . ARG A 1 297 ? -4.348 13.703 -11.227 1 98 297 ARG A C 1
ATOM 2398 O O . ARG A 1 297 ? -4.59 12.531 -11.523 1 98 297 ARG A O 1
ATOM 2405 N N . ALA A 1 298 ? -4.707 14.25 -10.109 1 98.5 298 ALA A N 1
ATOM 2406 C CA . ALA A 1 298 ? -5.504 13.5 -9.141 1 98.5 298 ALA A CA 1
ATOM 2407 C C . ALA A 1 298 ? -6.828 13.055 -9.75 1 98.5 298 ALA A C 1
ATOM 2409 O O . ALA A 1 298 ? -7.219 11.891 -9.617 1 98.5 298 ALA A O 1
ATOM 2410 N N . ALA A 1 299 ? -7.492 13.969 -10.453 1 98.56 299 ALA A N 1
ATOM 2411 C CA . ALA A 1 299 ? -8.766 13.648 -11.094 1 98.56 299 ALA A CA 1
ATOM 2412 C C . ALA A 1 299 ? -8.602 12.523 -12.109 1 98.56 299 ALA A C 1
ATOM 2414 O O . ALA A 1 299 ? -9.438 11.609 -12.18 1 98.56 299 ALA A O 1
ATOM 24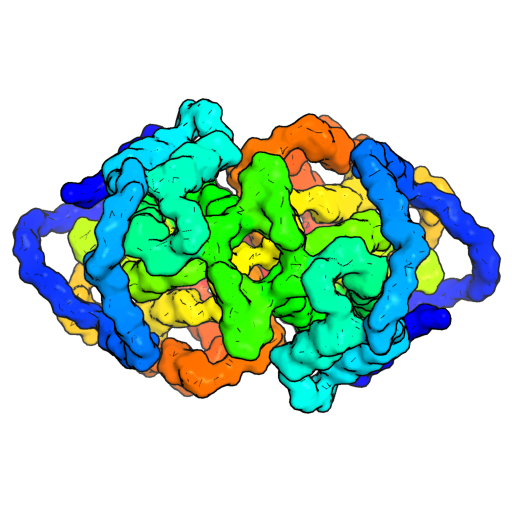15 N N . THR A 1 300 ? -7.555 12.602 -12.859 1 98.19 300 THR A N 1
ATOM 2416 C CA . THR A 1 300 ? -7.277 11.586 -13.875 1 98.19 300 THR A CA 1
ATOM 2417 C C . THR A 1 300 ? -7.105 10.219 -13.234 1 98.19 300 THR A C 1
ATOM 2419 O O . THR A 1 300 ? -7.68 9.227 -13.703 1 98.19 300 THR A O 1
ATOM 2422 N N . LEU A 1 301 ? -6.391 10.125 -12.18 1 98.06 301 LEU A N 1
ATOM 2423 C CA . LEU A 1 301 ? -6.188 8.867 -11.477 1 98.06 301 LEU A CA 1
ATOM 2424 C C . LEU A 1 301 ? -7.496 8.352 -10.891 1 98.06 301 LEU A C 1
ATOM 2426 O O . LEU A 1 301 ? -7.801 7.16 -10.992 1 98.06 301 LEU A O 1
ATOM 2430 N N . MET A 1 302 ? -8.211 9.242 -10.305 1 97.81 302 MET A N 1
ATOM 2431 C CA . MET A 1 302 ? -9.477 8.836 -9.688 1 97.81 302 MET A CA 1
ATOM 2432 C C . MET A 1 302 ? -10.43 8.281 -10.734 1 97.81 302 MET A C 1
ATOM 2434 O O . MET A 1 302 ? -11.117 7.285 -10.484 1 97.81 302 MET A O 1
ATOM 2438 N N . ASP A 1 303 ? -10.453 8.914 -11.906 1 97.31 303 ASP A N 1
ATOM 2439 C CA . ASP A 1 303 ? -11.266 8.398 -13.008 1 97.31 303 ASP A CA 1
ATOM 2440 C C . ASP A 1 303 ? -10.82 6.992 -13.398 1 97.31 303 ASP A C 1
ATOM 2442 O O . ASP A 1 303 ? -11.648 6.113 -13.625 1 97.31 303 ASP A O 1
ATOM 2446 N N . ALA A 1 304 ? -9.547 6.832 -13.461 1 96.75 304 ALA A N 1
ATOM 2447 C CA . ALA A 1 304 ? -9 5.535 -13.867 1 96.75 304 ALA A CA 1
ATOM 2448 C C . ALA A 1 304 ? -9.328 4.461 -12.836 1 96.75 304 ALA A C 1
ATOM 2450 O O . ALA A 1 304 ? -9.711 3.346 -13.195 1 96.75 304 ALA A O 1
ATOM 2451 N N . PHE A 1 305 ? -9.172 4.758 -11.57 1 96.62 305 PHE A N 1
ATOM 2452 C CA . PHE A 1 305 ? -9.5 3.801 -10.523 1 96.62 305 PHE A CA 1
ATOM 2453 C C . PHE A 1 305 ? -10.969 3.387 -10.609 1 96.62 305 PHE A C 1
ATOM 2455 O O . PHE A 1 305 ? -11.281 2.197 -10.562 1 96.62 305 PHE A O 1
ATOM 2462 N N . GLU A 1 306 ? -11.836 4.336 -10.773 1 94.12 306 GLU A N 1
ATOM 2463 C CA . GLU A 1 306 ? -13.273 4.066 -10.805 1 94.12 306 GLU A CA 1
ATOM 2464 C C . GLU A 1 306 ? -13.648 3.213 -12.008 1 94.12 306 GLU A C 1
ATOM 2466 O O . GLU A 1 306 ? -14.484 2.312 -11.906 1 94.12 306 GLU A O 1
ATOM 2471 N N . SER A 1 307 ? -13.031 3.484 -13.102 1 93.38 307 SER A N 1
ATOM 2472 C CA . SER A 1 307 ? -13.422 2.811 -14.336 1 93.38 307 SER A CA 1
ATOM 2473 C C . SER A 1 307 ? -12.805 1.422 -14.43 1 93.38 307 SER A C 1
ATOM 2475 O O . SER A 1 307 ? -13.305 0.557 -15.148 1 93.38 307 SER A O 1
ATOM 2477 N N . THR A 1 308 ? -11.734 1.15 -13.688 1 93.44 308 THR A N 1
ATOM 2478 C CA . THR A 1 308 ? -10.992 -0.087 -13.906 1 93.44 308 THR A CA 1
ATOM 2479 C C . THR A 1 308 ? -11.164 -1.035 -12.719 1 93.44 308 THR A C 1
ATOM 2481 O O . THR A 1 308 ? -11.016 -2.25 -12.867 1 93.44 308 THR A O 1
ATOM 2484 N N . MET A 1 309 ? -11.43 -0.526 -11.547 1 88.31 309 MET A N 1
ATOM 2485 C CA . MET A 1 309 ? -11.375 -1.367 -10.359 1 88.31 309 MET A CA 1
ATOM 2486 C C . MET A 1 309 ? -12.773 -1.657 -9.828 1 88.31 309 MET A C 1
ATOM 2488 O O . MET A 1 309 ? -12.938 -2.355 -8.82 1 88.31 309 MET A O 1
ATOM 2492 N N . ALA A 1 310 ? -13.781 -1.116 -10.484 1 73.44 310 ALA A N 1
ATOM 2493 C CA . ALA A 1 310 ? -15.156 -1.436 -10.125 1 73.44 310 ALA A CA 1
ATOM 2494 C C . ALA A 1 310 ? -15.648 -2.67 -10.875 1 73.44 310 ALA A C 1
ATOM 2496 O O . ALA A 1 310 ? -15.617 -2.707 -12.109 1 73.44 310 ALA A O 1
ATOM 2497 N N . PHE A 1 311 ? -15.734 -3.764 -10.078 1 63.62 311 PHE A N 1
ATOM 2498 C CA . PHE A 1 311 ? -16.156 -5 -10.727 1 63.62 311 PHE A CA 1
ATOM 2499 C C . PHE A 1 311 ? -17.672 -5.184 -10.602 1 63.62 311 PHE A C 1
ATOM 2501 O O . PHE A 1 311 ? -18.281 -4.711 -9.648 1 63.62 311 PHE A O 1
ATOM 2508 N N . MET B 1 1 ? -6.883 -34.094 2.336 1 32.47 1 MET B N 1
ATOM 2509 C CA . MET B 1 1 ? -7.906 -33.75 1.351 1 32.47 1 MET B CA 1
ATOM 2510 C C . MET B 1 1 ? -7.891 -32.25 1.047 1 32.47 1 MET B C 1
ATOM 2512 O O . MET B 1 1 ? -7.621 -31.438 1.932 1 32.47 1 MET B O 1
ATOM 2516 N N . PRO B 1 2 ? -7.746 -31.875 -0.263 1 40.59 2 PRO B N 1
ATOM 2517 C CA . PRO B 1 2 ? -7.727 -30.438 -0.569 1 40.59 2 PRO B CA 1
ATOM 2518 C C . PRO B 1 2 ? -8.883 -29.672 0.083 1 40.59 2 PRO B C 1
ATOM 2520 O O . PRO B 1 2 ? -10.016 -30.156 0.097 1 40.59 2 PRO B O 1
ATOM 2523 N N . LEU B 1 3 ? -8.602 -28.828 1.049 1 49.38 3 LEU B N 1
ATOM 2524 C CA . LEU B 1 3 ? -9.594 -28 1.729 1 49.38 3 LEU B CA 1
ATOM 2525 C C . LEU B 1 3 ? -10.289 -27.062 0.749 1 49.38 3 LEU B C 1
ATOM 2527 O O . LEU B 1 3 ? -9.625 -26.359 -0.013 1 49.38 3 LEU B O 1
ATOM 2531 N N . HIS B 1 4 ? -11.508 -27.344 0.377 1 54.34 4 HIS B N 1
ATOM 2532 C CA . HIS B 1 4 ? -12.281 -26.562 -0.584 1 54.34 4 HIS B CA 1
ATOM 2533 C C . HIS B 1 4 ? -13.086 -25.469 0.111 1 54.34 4 HIS B C 1
ATOM 2535 O O . HIS B 1 4 ? -13.828 -25.734 1.056 1 54.34 4 HIS B O 1
ATOM 2541 N N . LEU B 1 5 ? -12.859 -24.219 -0.221 1 50.03 5 LEU B N 1
ATOM 2542 C CA . LEU B 1 5 ? -13.594 -23.062 0.272 1 50.03 5 LEU B CA 1
ATOM 2543 C C . LEU B 1 5 ? -14.906 -22.891 -0.479 1 50.03 5 LEU B C 1
ATOM 2545 O O . LEU B 1 5 ? -14.93 -22.906 -1.712 1 50.03 5 LEU B O 1
ATOM 2549 N N . LYS B 1 6 ? -16.125 -23.141 0.041 1 46.75 6 LYS B N 1
ATOM 2550 C CA . LYS B 1 6 ? -17.422 -22.859 -0.578 1 46.75 6 LYS B CA 1
ATOM 2551 C C . LYS B 1 6 ? -17.875 -21.438 -0.268 1 46.75 6 LYS B C 1
ATOM 2553 O O . LYS B 1 6 ? -18.281 -21.141 0.858 1 46.75 6 LYS B O 1
ATOM 2558 N N . LEU B 1 7 ? -17.516 -20.375 -1.036 1 46.75 7 LEU B N 1
ATOM 2559 C CA . LEU B 1 7 ? -17.984 -19 -0.854 1 46.75 7 LEU B CA 1
ATOM 2560 C C . LEU B 1 7 ? -19.422 -18.844 -1.341 1 46.75 7 LEU B C 1
ATOM 2562 O O . LEU B 1 7 ? -19.766 -19.312 -2.434 1 46.75 7 LEU B O 1
ATOM 2566 N N . GLU B 1 8 ? -20.438 -18.516 -0.588 1 43.28 8 GLU B N 1
ATOM 2567 C CA . GLU B 1 8 ? -21.828 -18.203 -0.938 1 43.28 8 GLU B CA 1
ATOM 2568 C C . GLU B 1 8 ? -21.938 -16.797 -1.518 1 43.28 8 GLU B C 1
ATOM 2570 O O . GLU B 1 8 ? -21.188 -15.898 -1.141 1 43.28 8 GLU B O 1
ATOM 2575 N N . GLY B 1 9 ? -22.469 -16.625 -3.051 1 41.62 9 GLY B N 1
ATOM 2576 C CA . GLY B 1 9 ? -22.875 -15.422 -3.771 1 41.62 9 GLY B CA 1
ATOM 2577 C C . GLY B 1 9 ? -22.812 -15.578 -5.277 1 41.62 9 GLY B C 1
ATOM 2578 O O . GLY B 1 9 ? -22.297 -16.578 -5.781 1 41.62 9 GLY B O 1
ATOM 2579 N N . PRO B 1 10 ? -23.578 -14.68 -6.074 1 36.31 10 PRO B N 1
ATOM 2580 C CA . PRO B 1 10 ? -23.734 -14.875 -7.52 1 36.31 10 PRO B CA 1
ATOM 2581 C C . PRO B 1 10 ? -22.391 -14.984 -8.234 1 36.31 10 PRO B C 1
ATOM 2583 O O . PRO B 1 10 ? -21.594 -14.031 -8.234 1 36.31 10 PRO B O 1
ATOM 2586 N N . LEU B 1 11 ? -21.75 -16.031 -8.047 1 38.03 11 LEU B N 1
ATOM 2587 C CA . LEU B 1 11 ? -20.531 -16.281 -8.828 1 38.03 11 LEU B CA 1
ATOM 2588 C C . LEU B 1 11 ? -20.828 -16.25 -10.32 1 38.03 11 LEU B C 1
ATOM 2590 O O . LEU B 1 11 ? -21.656 -17.031 -10.812 1 38.03 11 LEU B O 1
ATOM 2594 N N . GLU B 1 12 ? -20.859 -15.164 -10.945 1 34.84 12 GLU B N 1
ATOM 2595 C CA . GLU B 1 12 ? -20.844 -15.398 -12.383 1 34.84 12 GLU B CA 1
ATOM 2596 C C . GLU B 1 12 ? -19.75 -16.375 -12.781 1 34.84 12 GLU B C 1
ATOM 2598 O O . GLU B 1 12 ? -18.578 -16.188 -12.422 1 34.84 12 GLU B O 1
ATOM 2603 N N . GLU B 1 13 ? -20.094 -17.656 -12.984 1 32.44 13 GLU B N 1
ATOM 2604 C CA . GLU B 1 13 ? -19.281 -18.766 -13.484 1 32.44 13 GLU B CA 1
ATOM 2605 C C . GLU B 1 13 ? -18.391 -18.297 -14.641 1 32.44 13 GLU B C 1
ATOM 2607 O O . GLU B 1 13 ? -18.875 -17.859 -15.672 1 32.44 13 GLU B O 1
ATOM 2612 N N . SER B 1 14 ? -17.297 -17.734 -14.352 1 32.97 14 SER B N 1
ATOM 2613 C CA . SER B 1 14 ? -16.406 -17.625 -15.5 1 32.97 14 SER B CA 1
ATOM 2614 C C . SER B 1 14 ? -16.219 -18.984 -16.172 1 32.97 14 SER B C 1
ATOM 2616 O O . SER B 1 14 ? -15.898 -19.969 -15.508 1 32.97 14 SER B O 1
ATOM 2618 N N . GLU B 1 15 ? -17 -19.281 -17.156 1 32.91 15 GLU B N 1
ATOM 2619 C CA . GLU B 1 15 ? -17.062 -20.516 -17.938 1 32.91 15 GLU B CA 1
ATOM 2620 C C . GLU B 1 15 ? -15.711 -20.828 -18.578 1 32.91 15 GLU B C 1
ATOM 2622 O O . GLU B 1 15 ? -15.445 -20.422 -19.703 1 32.91 15 GLU B O 1
ATOM 2627 N N . ILE B 1 16 ? -14.594 -20.75 -17.891 1 33.34 16 ILE B N 1
ATOM 2628 C CA . ILE B 1 16 ? -13.516 -21.344 -18.672 1 33.34 16 ILE B CA 1
ATOM 2629 C C . ILE B 1 16 ? -13.836 -22.812 -18.938 1 33.34 16 ILE B C 1
ATOM 2631 O O . ILE B 1 16 ? -14.125 -23.578 -18.016 1 33.34 16 ILE B O 1
ATOM 2635 N N . GLU B 1 17 ? -14.297 -23.25 -20.062 1 32 17 GLU B N 1
ATOM 2636 C CA . GLU B 1 17 ? -14.609 -24.594 -20.547 1 32 17 GLU B CA 1
ATOM 2637 C C . GLU B 1 17 ? -13.555 -25.594 -20.094 1 32 17 GLU B C 1
ATOM 2639 O O . GLU B 1 17 ? -12.359 -25.391 -20.328 1 32 17 GLU B O 1
ATOM 2644 N N . LYS B 1 18 ? -13.922 -26.5 -19.156 1 33.5 18 LYS B N 1
ATOM 2645 C CA . LYS B 1 18 ? -13.109 -27.609 -18.656 1 33.5 18 LYS B CA 1
ATOM 2646 C C . LYS B 1 18 ? -12.797 -28.609 -19.766 1 33.5 18 LYS B C 1
ATOM 2648 O O . LYS B 1 18 ? -13.711 -29.172 -20.375 1 33.5 18 LYS B O 1
ATOM 2653 N N . PRO B 1 19 ? -11.641 -28.609 -20.453 1 29.55 19 PRO B N 1
ATOM 2654 C CA . PRO B 1 19 ? -11.516 -29.812 -21.281 1 29.55 19 PRO B CA 1
ATOM 2655 C C . PRO B 1 19 ? -11.609 -31.094 -20.453 1 29.55 19 PRO B C 1
ATOM 2657 O O . PRO B 1 19 ? -11.453 -31.062 -19.234 1 29.55 19 PRO B O 1
ATOM 2660 N N . SER B 1 20 ? -11.883 -32.281 -21.125 1 28.34 20 SER B N 1
ATOM 2661 C CA . SER B 1 20 ? -12.055 -33.656 -20.734 1 28.34 20 SER B CA 1
ATOM 2662 C C . SER B 1 20 ? -10.953 -34.125 -19.781 1 28.34 20 SER B C 1
ATOM 2664 O O . SER B 1 20 ? -9.812 -33.656 -19.891 1 28.34 20 SER B O 1
ATOM 2666 N N . ASN B 1 21 ? -11.25 -34.844 -18.625 1 29.86 21 ASN B N 1
ATOM 2667 C CA . ASN B 1 21 ? -10.758 -35.312 -17.344 1 29.86 21 ASN B CA 1
ATOM 2668 C C . ASN B 1 21 ? -9.562 -36.25 -17.5 1 29.86 21 ASN B C 1
ATOM 2670 O O . ASN B 1 21 ? -9.328 -37.125 -16.641 1 29.86 21 ASN B O 1
ATOM 2674 N N . GLU B 1 22 ? -8.906 -36.5 -18.688 1 31.12 22 GLU B N 1
ATOM 2675 C CA . GLU B 1 22 ? -7.934 -37.562 -18.5 1 31.12 22 GLU B CA 1
ATOM 2676 C C . GLU B 1 22 ? -6.875 -37.188 -17.469 1 31.12 22 GLU B C 1
ATOM 2678 O O . GLU B 1 22 ? -6.449 -36.031 -17.422 1 31.12 22 GLU B O 1
ATOM 2683 N N . LEU B 1 23 ? -6.707 -37.969 -16.469 1 31.53 23 LEU B N 1
ATOM 2684 C CA . LEU B 1 23 ? -5.863 -37.875 -15.281 1 31.53 23 LEU B CA 1
ATOM 2685 C C . LEU B 1 23 ? -4.441 -37.469 -15.656 1 31.53 23 LEU B C 1
ATOM 2687 O O . LEU B 1 23 ? -3.701 -38.281 -16.234 1 31.53 23 LEU B O 1
ATOM 2691 N N . PRO B 1 24 ? -4.18 -36.25 -16.312 1 29.05 24 PRO B N 1
ATOM 2692 C CA . PRO B 1 24 ? -2.834 -36.156 -16.875 1 29.05 24 PRO B CA 1
ATOM 2693 C C . PRO B 1 24 ? -1.738 -36.281 -15.828 1 29.05 24 PRO B C 1
ATOM 2695 O O . PRO B 1 24 ? -1.981 -36.031 -14.641 1 29.05 24 PRO B O 1
ATOM 2698 N N . THR B 1 25 ? -0.522 -36.906 -16.219 1 33.5 25 THR B N 1
ATOM 2699 C CA . THR B 1 25 ? 0.785 -37.125 -15.602 1 33.5 25 THR B CA 1
ATOM 2700 C C . THR B 1 25 ? 1.288 -35.875 -14.93 1 33.5 25 THR B C 1
ATOM 2702 O O . THR B 1 25 ? 1.036 -34.75 -15.414 1 33.5 25 THR B O 1
ATOM 2705 N N . PRO B 1 26 ? 1.73 -35.969 -13.727 1 33.28 26 PRO B N 1
ATOM 2706 C CA . PRO B 1 26 ? 2.146 -34.844 -12.898 1 33.28 26 PRO B CA 1
ATOM 2707 C C . PRO B 1 26 ? 2.973 -33.812 -13.664 1 33.28 26 PRO B C 1
ATOM 2709 O O . PRO B 1 26 ? 3.924 -34.188 -14.359 1 33.28 26 PRO B O 1
ATOM 2712 N N . PRO B 1 27 ? 2.389 -32.781 -14.148 1 32.72 27 PRO B N 1
ATOM 2713 C CA . PRO B 1 27 ? 3.035 -31.891 -15.109 1 32.72 27 PRO B CA 1
ATOM 2714 C C . PRO B 1 27 ? 4.422 -31.453 -14.664 1 32.72 27 PRO B C 1
ATOM 2716 O O . PRO B 1 27 ? 4.684 -31.344 -13.461 1 32.72 27 PRO B O 1
ATOM 2719 N N . LYS B 1 28 ? 5.441 -31.672 -15.438 1 34.94 28 LYS B N 1
ATOM 2720 C CA . LYS B 1 28 ? 6.852 -31.297 -15.352 1 34.94 28 LYS B CA 1
ATOM 2721 C C . LYS B 1 28 ? 7.016 -29.844 -14.938 1 34.94 28 LYS B C 1
ATOM 2723 O O . LYS B 1 28 ? 6.223 -28.984 -15.328 1 34.94 28 LYS B O 1
ATOM 2728 N N . PRO B 1 29 ? 7.93 -29.531 -14 1 36.03 29 PRO B N 1
ATOM 2729 C CA . PRO B 1 29 ? 8.133 -28.219 -13.391 1 36.03 29 PRO B CA 1
ATOM 2730 C C . PRO B 1 29 ? 8.305 -27.109 -14.43 1 36.03 29 PRO B C 1
ATOM 2732 O O . PRO B 1 29 ? 9.062 -27.266 -15.391 1 36.03 29 PRO B O 1
ATOM 2735 N N . THR B 1 30 ? 7.402 -26.391 -14.617 1 37.56 30 THR B N 1
ATOM 2736 C CA . THR B 1 30 ? 7.473 -25.25 -15.531 1 37.56 30 THR B CA 1
ATOM 2737 C C . THR B 1 30 ? 8.695 -24.406 -15.219 1 37.56 30 THR B C 1
ATOM 2739 O O . THR B 1 30 ? 9.289 -24.516 -14.141 1 37.56 30 THR B O 1
ATOM 2742 N N . PHE B 1 31 ? 9.062 -23.609 -16.234 1 35.22 31 PHE B N 1
ATOM 2743 C CA . PHE B 1 31 ? 10.195 -22.688 -16.156 1 35.22 31 PHE B CA 1
ATOM 2744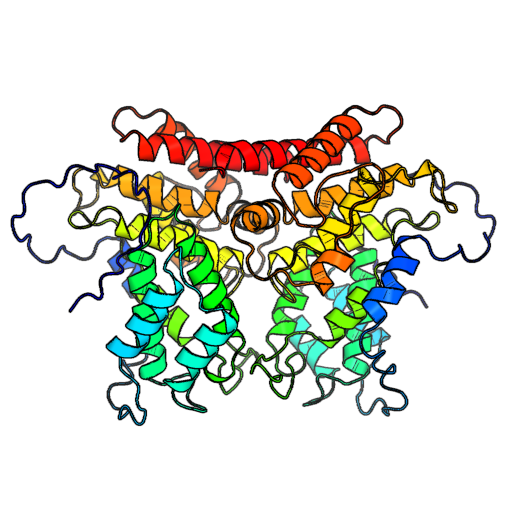 C C . PHE B 1 31 ? 10.188 -21.938 -14.836 1 35.22 31 PHE B C 1
ATOM 2746 O O . PHE B 1 31 ? 11.242 -21.734 -14.227 1 35.22 31 PHE B O 1
ATOM 2753 N N . LEU B 1 32 ? 9.102 -21.5 -14.445 1 38.34 32 LEU B N 1
ATOM 2754 C CA . LEU B 1 32 ? 9.016 -20.859 -13.141 1 38.34 32 LEU B CA 1
ATOM 2755 C C . LEU B 1 32 ? 9.516 -21.781 -12.039 1 38.34 32 LEU B C 1
ATOM 2757 O O . LEU B 1 32 ? 10.156 -21.328 -11.086 1 38.34 32 LEU B O 1
ATOM 2761 N N . ALA B 1 33 ? 9.406 -23.125 -12.266 1 40.34 33 ALA B N 1
ATOM 2762 C CA . ALA B 1 33 ? 9.914 -24.078 -11.281 1 40.34 33 ALA B CA 1
ATOM 2763 C C . ALA B 1 33 ? 11.445 -24.062 -11.234 1 40.34 33 ALA B C 1
ATOM 2765 O O . ALA B 1 33 ? 12.039 -24.109 -10.156 1 40.34 33 ALA B O 1
ATOM 2766 N N . SER B 1 34 ? 12.047 -24 -12.391 1 40.09 34 SER B N 1
ATOM 2767 C CA . SER B 1 34 ? 13.508 -24 -12.398 1 40.09 34 SER B CA 1
ATOM 2768 C C . SER B 1 34 ? 14.062 -22.75 -11.734 1 40.09 34 SER B C 1
ATOM 2770 O O . SER B 1 34 ? 15.078 -22.797 -11.039 1 40.09 34 SER B O 1
ATOM 2772 N N . LEU B 1 35 ? 13.688 -21.656 -12.219 1 35.22 35 LEU B N 1
ATOM 2773 C CA . LEU B 1 35 ? 14.172 -20.406 -11.625 1 35.22 35 LEU B CA 1
ATOM 2774 C C . LEU B 1 35 ? 13.93 -20.391 -10.117 1 35.22 35 LEU B C 1
ATOM 2776 O O . LEU B 1 35 ? 14.703 -19.781 -9.375 1 35.22 35 LEU B O 1
ATOM 2780 N N . TRP B 1 36 ? 12.969 -21.125 -9.773 1 36.53 36 TRP B N 1
ATOM 2781 C CA . TRP B 1 36 ? 12.633 -21.375 -8.375 1 36.53 36 TRP B CA 1
ATOM 2782 C C . TRP B 1 36 ? 13.773 -22.078 -7.648 1 36.53 36 TRP B C 1
ATOM 2784 O O . TRP B 1 36 ? 14.07 -21.766 -6.492 1 36.53 36 TRP B O 1
ATOM 2794 N N . ASP B 1 37 ? 14.367 -23.062 -8.328 1 37.53 37 ASP B N 1
ATOM 2795 C CA . ASP B 1 37 ? 15.43 -23.844 -7.723 1 37.53 37 ASP B CA 1
ATOM 2796 C C . ASP B 1 37 ? 16.594 -22.969 -7.277 1 37.53 37 ASP B C 1
ATOM 2798 O O . ASP B 1 37 ? 17.219 -23.219 -6.246 1 37.53 37 ASP B O 1
ATOM 2802 N N . LYS B 1 38 ? 16.969 -22.172 -8.164 1 32.84 38 LYS B N 1
ATOM 2803 C CA . LYS B 1 38 ? 18.125 -21.359 -7.84 1 32.84 38 LYS B CA 1
ATOM 2804 C C . LYS B 1 38 ? 17.812 -20.359 -6.738 1 32.84 38 LYS B C 1
ATOM 2806 O O . LYS B 1 38 ? 18.672 -20.016 -5.926 1 32.84 38 LYS B O 1
ATOM 2811 N N . PHE B 1 39 ? 16.75 -19.641 -6.797 1 34.62 39 PHE B N 1
ATOM 2812 C CA . PHE B 1 39 ? 16.359 -18.781 -5.688 1 34.62 39 PHE B CA 1
ATOM 2813 C C . PHE B 1 39 ? 16.172 -19.594 -4.414 1 34.62 39 PHE B C 1
ATOM 2815 O O . PHE B 1 39 ? 16.156 -19.031 -3.312 1 34.62 39 PHE B O 1
ATOM 2822 N N . LYS B 1 40 ? 15.836 -20.859 -4.496 1 33.12 40 LYS B N 1
ATOM 2823 C CA . LYS B 1 40 ? 15.922 -21.828 -3.398 1 33.12 40 LYS B CA 1
ATOM 2824 C C . LYS B 1 40 ? 17.359 -21.906 -2.865 1 33.12 40 LYS B C 1
ATOM 2826 O O . LYS B 1 40 ? 17.609 -22.641 -1.903 1 33.12 40 LYS B O 1
ATOM 2831 N N . GLY B 1 41 ? 18.281 -21.578 -3.664 1 31.55 41 GLY B N 1
ATOM 2832 C CA . GLY B 1 41 ? 19.594 -21.859 -3.117 1 31.55 41 GLY B CA 1
ATOM 2833 C C . GLY B 1 41 ? 19.797 -21.297 -1.726 1 31.55 41 GLY B C 1
ATOM 2834 O O . GLY B 1 41 ? 20.891 -21.375 -1.169 1 31.55 41 GLY B O 1
ATOM 2835 N N . THR B 1 42 ? 19.219 -20.234 -1.494 1 33.19 42 THR B N 1
ATOM 2836 C CA . THR B 1 42 ? 19.531 -20.203 -0.071 1 33.19 42 THR B CA 1
ATOM 2837 C C . THR B 1 42 ? 18.906 -21.391 0.649 1 33.19 42 THR B C 1
ATOM 2839 O O . THR B 1 42 ? 17.938 -21.969 0.171 1 33.19 42 THR B O 1
ATOM 2842 N N . LYS B 1 43 ? 19.203 -21.781 2.078 1 32.56 43 LYS B N 1
ATOM 2843 C CA . LYS B 1 43 ? 19.078 -23 2.861 1 32.56 43 LYS B CA 1
ATOM 2844 C C . LYS B 1 43 ? 17.641 -23.5 2.859 1 32.56 43 LYS B C 1
ATOM 2846 O O . LYS B 1 43 ? 16.703 -22.75 3.178 1 32.56 43 LYS B O 1
ATOM 2851 N N . LYS B 1 44 ? 17.125 -24.438 2.043 1 33.41 44 LYS B N 1
ATOM 2852 C CA . LYS B 1 44 ? 16.047 -25.344 2.428 1 33.41 44 LYS B CA 1
ATOM 2853 C C . LYS B 1 44 ? 15.883 -25.391 3.945 1 33.41 44 LYS B C 1
ATOM 2855 O O . LYS B 1 44 ? 16.672 -26.031 4.641 1 33.41 44 LYS B O 1
ATOM 2860 N N . SER B 1 45 ? 15.539 -24.406 4.555 1 31.75 45 SER B N 1
ATOM 2861 C CA . SER B 1 45 ? 15.297 -24.812 5.938 1 31.75 45 SER B CA 1
ATOM 2862 C C . SER B 1 45 ? 14.398 -26.047 6.008 1 31.75 45 SER B C 1
ATOM 2864 O O . SER B 1 45 ? 13.383 -26.125 5.312 1 31.75 45 SER B O 1
ATOM 2866 N N . LYS B 1 46 ? 14.844 -27.312 6.125 1 32.66 46 LYS B N 1
ATOM 2867 C CA . LYS B 1 46 ? 14.188 -28.562 6.48 1 32.66 46 LYS B CA 1
ATOM 2868 C C . LYS B 1 46 ? 12.781 -28.312 7.023 1 32.66 46 LYS B C 1
ATOM 2870 O O . LYS B 1 46 ? 12.578 -27.391 7.812 1 32.66 46 LYS B O 1
ATOM 2875 N N . ARG B 1 47 ? 11.711 -28.672 6.211 1 37.91 47 ARG B N 1
ATOM 2876 C CA . ARG B 1 47 ? 10.453 -28.828 6.945 1 37.91 47 ARG B CA 1
ATOM 2877 C C . ARG B 1 47 ? 10.719 -29.062 8.43 1 37.91 47 ARG B C 1
ATOM 2879 O O . ARG B 1 47 ? 11.492 -29.938 8.789 1 37.91 47 ARG B O 1
ATOM 2886 N N . PRO B 1 48 ? 10.742 -28.109 9.258 1 38.09 48 PRO B N 1
ATOM 2887 C CA . PRO B 1 48 ? 10.969 -28.641 10.602 1 38.09 48 PRO B CA 1
ATOM 2888 C C . PRO B 1 48 ? 10.266 -29.969 10.836 1 38.09 48 PRO B C 1
ATOM 2890 O O . PRO B 1 48 ? 9.039 -30.047 10.75 1 38.09 48 PRO B O 1
ATOM 2893 N N . ASP B 1 49 ? 10.641 -31.109 10.109 1 38.41 49 ASP B N 1
ATOM 2894 C CA . ASP B 1 49 ? 10.172 -32.469 10.383 1 38.41 49 ASP B CA 1
ATOM 2895 C C . ASP B 1 49 ? 9.562 -32.562 11.773 1 38.41 49 ASP B C 1
ATOM 2897 O O . ASP B 1 49 ? 8.5 -33.188 11.945 1 38.41 49 ASP B O 1
ATOM 2901 N N . THR B 1 50 ? 10.469 -32.562 12.844 1 36.41 50 THR B N 1
ATOM 2902 C CA . THR B 1 50 ? 10.445 -33.25 14.141 1 36.41 50 THR B CA 1
ATOM 2903 C C . THR B 1 50 ? 9.555 -32.5 15.125 1 36.41 50 THR B C 1
ATOM 2905 O O . THR B 1 50 ? 9.648 -32.719 16.328 1 36.41 50 THR B O 1
ATOM 2908 N N . TYR B 1 51 ? 8.945 -31.328 14.727 1 37.84 51 TYR B N 1
ATOM 2909 C CA . TYR B 1 51 ? 8.43 -30.766 15.969 1 37.84 51 TYR B CA 1
ATOM 2910 C C . TYR B 1 51 ? 7.098 -31.406 16.344 1 37.84 51 TYR B C 1
ATOM 2912 O O . TYR B 1 51 ? 6.203 -31.531 15.508 1 37.84 51 TYR B O 1
ATOM 2920 N N . ALA B 1 52 ? 6.996 -32.188 17.188 1 42.88 52 ALA B N 1
ATOM 2921 C CA . ALA B 1 52 ? 5.82 -32.719 17.875 1 42.88 52 ALA B CA 1
ATOM 2922 C C . ALA B 1 52 ? 4.738 -31.641 18 1 42.88 52 ALA B C 1
ATOM 2924 O O . ALA B 1 52 ? 5.004 -30.531 18.453 1 42.88 52 ALA B O 1
ATOM 2925 N N . ARG B 1 53 ? 3.688 -31.688 17.047 1 52.72 53 ARG B N 1
ATOM 2926 C CA . ARG B 1 53 ? 2.523 -30.828 17.219 1 52.72 53 ARG B CA 1
ATOM 2927 C C . ARG B 1 53 ? 2.072 -30.797 18.672 1 52.72 53 ARG B C 1
ATOM 2929 O O . ARG B 1 53 ? 1.829 -31.859 19.266 1 52.72 53 ARG B O 1
ATOM 2936 N N . THR B 1 54 ? 2.551 -30.031 19.516 1 52.16 54 THR B N 1
ATOM 2937 C CA . THR B 1 54 ? 2.328 -29.984 20.969 1 52.16 54 THR B CA 1
ATOM 2938 C C . THR B 1 54 ? 0.979 -29.328 21.281 1 52.16 54 THR B C 1
ATOM 2940 O O . THR B 1 54 ? 0.575 -29.266 22.438 1 52.16 54 THR B O 1
ATOM 2943 N N . THR B 1 55 ? 0.25 -28.719 20.094 1 63.28 55 THR B N 1
ATOM 2944 C CA . THR B 1 55 ? -0.95 -27.984 20.484 1 63.28 55 THR B CA 1
ATOM 2945 C C . THR B 1 55 ? -2.191 -28.625 19.859 1 63.28 55 THR B C 1
ATOM 2947 O O . THR B 1 55 ? -2.098 -29.641 19.156 1 63.28 55 THR B O 1
ATOM 2950 N N . SER B 1 56 ? -3.32 -28.281 20.25 1 75.69 56 SER B N 1
ATOM 2951 C CA . SER B 1 56 ? -4.645 -28.594 19.734 1 75.69 56 SER B CA 1
ATOM 2952 C C . SER B 1 56 ? -4.789 -28.125 18.281 1 75.69 56 SER B C 1
ATOM 2954 O O . SER B 1 56 ? -5.898 -28.094 17.75 1 75.69 56 SER B O 1
ATOM 2956 N N . TYR B 1 57 ? -3.637 -27.984 17.625 1 85.12 57 TYR B N 1
ATOM 2957 C CA . TYR B 1 57 ? -3.695 -27.484 16.266 1 85.12 57 TYR B CA 1
ATOM 2958 C C . TYR B 1 57 ? -4.109 -28.594 15.297 1 85.12 57 TYR B C 1
ATOM 2960 O O . TYR B 1 57 ? -3.66 -29.734 15.422 1 85.12 57 TYR B O 1
ATOM 2968 N N . SER B 1 58 ? -5.035 -28.328 14.516 1 88.62 58 SER B N 1
ATOM 2969 C CA . SER B 1 58 ? -5.375 -29.156 13.367 1 88.62 58 SER B CA 1
ATOM 2970 C C . SER B 1 58 ? -5.66 -28.312 12.133 1 88.62 58 SER B C 1
ATOM 2972 O O . SER B 1 58 ? -6.293 -27.25 12.227 1 88.62 58 SER B O 1
ATOM 2974 N N . ASP B 1 59 ? -5.172 -28.781 10.984 1 88.31 59 ASP B N 1
ATOM 2975 C CA . ASP B 1 59 ? -5.406 -28.094 9.719 1 88.31 59 ASP B CA 1
ATOM 2976 C C . ASP B 1 59 ? -6.902 -27.906 9.469 1 88.31 59 ASP B C 1
ATOM 2978 O O . ASP B 1 59 ? -7.328 -26.844 9.008 1 88.31 59 ASP B O 1
ATOM 2982 N N . ASP B 1 60 ? -7.605 -28.922 9.867 1 89.06 60 ASP B N 1
ATOM 2983 C CA . ASP B 1 60 ? -9.047 -28.891 9.633 1 89.06 60 ASP B CA 1
ATOM 2984 C C . ASP B 1 60 ? -9.711 -27.797 10.469 1 89.06 60 ASP B C 1
ATOM 2986 O O . ASP B 1 60 ? -10.57 -27.062 9.977 1 89.06 60 ASP B O 1
ATOM 2990 N N . LYS B 1 61 ? -9.352 -27.734 11.711 1 90.31 61 LYS B N 1
ATOM 2991 C CA . LYS B 1 61 ? -9.938 -26.719 12.586 1 90.31 61 LYS B CA 1
ATOM 2992 C C . LYS B 1 61 ? -9.578 -25.312 12.117 1 90.31 61 LYS B C 1
ATOM 2994 O O . LYS B 1 61 ? -10.438 -24.438 12.086 1 90.31 61 LYS B O 1
ATOM 2999 N N . PHE B 1 62 ? -8.312 -25.141 11.789 1 92.44 62 PHE B N 1
ATOM 3000 C CA . PHE B 1 62 ? -7.855 -23.859 11.281 1 92.44 62 PHE B CA 1
ATOM 3001 C C . PHE B 1 62 ? -8.633 -23.453 10.031 1 92.44 62 PHE B C 1
ATOM 3003 O O . PHE B 1 62 ? -9.109 -22.328 9.922 1 92.44 62 PHE B O 1
ATOM 3010 N N . PHE B 1 63 ? -8.812 -24.422 9.148 1 91.44 63 PHE B N 1
ATOM 3011 C CA . PHE B 1 63 ? -9.523 -24.188 7.895 1 91.44 63 PHE B CA 1
ATOM 3012 C C . PHE B 1 63 ? -10.977 -23.828 8.164 1 91.44 63 PHE B C 1
ATOM 3014 O O . PHE B 1 63 ? -11.531 -22.938 7.523 1 91.44 63 PHE B O 1
ATOM 3021 N N . LEU B 1 64 ? -11.586 -24.469 9.078 1 90.31 64 LEU B N 1
ATOM 3022 C CA . LEU B 1 64 ? -13.008 -24.25 9.367 1 90.31 64 LEU B CA 1
ATOM 3023 C C . LEU B 1 64 ? -13.242 -22.844 9.891 1 90.31 64 LEU B C 1
ATOM 3025 O O . LEU B 1 64 ? -14.234 -22.203 9.531 1 90.31 64 LEU B O 1
ATOM 3029 N N . ILE B 1 65 ? -12.359 -22.375 10.711 1 92.44 65 ILE B N 1
ATOM 3030 C CA . ILE B 1 65 ? -12.477 -21.016 11.242 1 92.44 65 ILE B CA 1
ATOM 3031 C C . ILE B 1 65 ? -12.359 -20.016 10.102 1 92.44 65 ILE B C 1
ATOM 3033 O O . ILE B 1 65 ? -13.156 -19.078 10.008 1 92.44 65 ILE B O 1
ATOM 3037 N N . LEU B 1 66 ? -11.398 -20.234 9.234 1 92.38 66 LEU B N 1
ATOM 3038 C CA . LEU B 1 66 ? -11.188 -19.328 8.109 1 92.38 66 LEU B CA 1
ATOM 3039 C C . LEU B 1 66 ? -12.375 -19.359 7.16 1 92.38 66 LEU B C 1
ATOM 3041 O O . LEU B 1 66 ? -12.836 -18.312 6.691 1 92.38 66 LEU B O 1
ATOM 3045 N N . ASN B 1 67 ? -12.805 -20.547 6.891 1 89.12 67 ASN B N 1
ATOM 3046 C CA . ASN B 1 67 ? -13.938 -20.719 5.984 1 89.12 67 ASN B CA 1
ATOM 3047 C C . ASN B 1 67 ? -15.172 -19.984 6.484 1 89.12 67 ASN B C 1
ATOM 304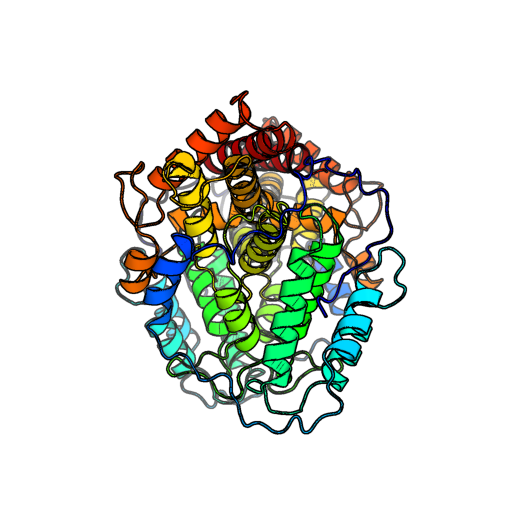9 O O . ASN B 1 67 ? -15.898 -19.375 5.695 1 89.12 67 ASN B O 1
ATOM 3053 N N . ASP B 1 68 ? -15.375 -20.078 7.73 1 89.69 68 ASP B N 1
ATOM 3054 C CA . ASP B 1 68 ? -16.516 -19.375 8.312 1 89.69 68 ASP B CA 1
ATOM 3055 C C . ASP B 1 68 ? -16.359 -17.859 8.188 1 89.69 68 ASP B C 1
ATOM 3057 O O . ASP B 1 68 ? -17.281 -17.172 7.77 1 89.69 68 ASP B O 1
ATOM 3061 N N . PHE B 1 69 ? -15.297 -17.375 8.445 1 92.06 69 PHE B N 1
ATOM 3062 C CA . PHE B 1 69 ? -15.016 -15.945 8.422 1 92.06 69 PHE B CA 1
ATOM 3063 C C . PHE B 1 69 ? -15.148 -15.391 7.004 1 92.06 69 PHE B C 1
ATOM 3065 O O . PHE B 1 69 ? -15.625 -14.273 6.809 1 92.06 69 PHE B O 1
ATOM 3072 N N . LEU B 1 70 ? -14.781 -16.125 6.027 1 89.69 70 LEU B N 1
ATOM 3073 C CA . LEU B 1 70 ? -14.672 -15.648 4.656 1 89.69 70 LEU B CA 1
ATOM 3074 C C . LEU B 1 70 ? -16.031 -15.711 3.949 1 89.69 70 LEU B C 1
ATOM 3076 O O . LEU B 1 70 ? -16.172 -15.203 2.836 1 89.69 70 LEU B O 1
ATOM 3080 N N . GLN B 1 71 ? -16.969 -16.266 4.672 1 86 71 GLN B N 1
ATOM 3081 C CA . GLN B 1 71 ? -18.297 -16.281 4.086 1 86 71 GLN B CA 1
ATOM 3082 C C . GLN B 1 71 ? -18.906 -14.891 4.031 1 86 71 GLN B C 1
ATOM 3084 O O . GLN B 1 71 ? -18.703 -14.086 4.945 1 86 71 GLN B O 1
ATOM 3089 N N . PRO B 1 72 ? -19.656 -14.586 2.971 1 77.44 72 PRO B N 1
ATOM 3090 C CA . PRO B 1 72 ? -20.266 -13.258 2.848 1 77.44 72 PRO B CA 1
ATOM 3091 C C . PRO B 1 72 ? -21.203 -12.93 4.016 1 77.44 72 PRO B C 1
ATOM 3093 O O . PRO B 1 72 ? -21.266 -11.773 4.449 1 77.44 72 PRO B O 1
ATOM 3096 N N . GLU B 1 73 ? -21.844 -13.891 4.562 1 79.81 73 GLU B N 1
ATOM 3097 C CA . GLU B 1 73 ? -22.828 -13.633 5.605 1 79.81 73 GLU B CA 1
ATOM 3098 C C . GLU B 1 73 ? -22.266 -13.93 6.988 1 79.81 73 GLU B C 1
ATOM 3100 O O . GLU B 1 73 ? -23.016 -14.094 7.953 1 79.81 73 GLU B O 1
ATOM 3105 N N . THR B 1 74 ? -20.969 -13.945 7.031 1 82.75 74 THR B N 1
ATOM 3106 C CA . THR B 1 74 ? -20.375 -14.273 8.328 1 82.75 74 THR B CA 1
ATOM 3107 C C . THR B 1 74 ? -20.766 -13.234 9.375 1 82.75 74 THR B C 1
ATOM 3109 O O . THR B 1 74 ? -20.938 -12.055 9.055 1 82.75 74 THR B O 1
ATOM 3112 N N . THR B 1 75 ? -20.953 -13.656 10.586 1 83.5 75 THR B N 1
ATOM 3113 C CA . THR B 1 75 ? -21.219 -12.758 11.711 1 83.5 75 THR B CA 1
ATOM 3114 C C . THR B 1 75 ? -19.969 -12.602 12.578 1 83.5 75 THR B C 1
ATOM 3116 O O . THR B 1 75 ? -19.969 -11.82 13.531 1 83.5 75 THR B O 1
ATOM 3119 N N . LYS B 1 76 ? -18.922 -13.297 12.211 1 87.75 76 LYS B N 1
ATOM 3120 C CA . LYS B 1 76 ? -17.688 -13.211 12.984 1 87.75 76 LYS B CA 1
ATOM 3121 C C . LYS B 1 76 ? -16.875 -11.984 12.594 1 87.75 76 LYS B C 1
ATOM 3123 O O . LYS B 1 76 ? -16.734 -11.672 11.414 1 87.75 76 LYS B O 1
ATOM 3128 N N . SER B 1 77 ? -16.406 -11.312 13.617 1 88.38 77 SER B N 1
ATOM 3129 C CA . SER B 1 77 ? -15.547 -10.164 13.352 1 88.38 77 SER B CA 1
ATOM 3130 C C . SER B 1 77 ? -14.109 -10.594 13.07 1 88.38 77 SER B C 1
ATOM 3132 O O . SER B 1 77 ? -13.711 -11.711 13.391 1 88.38 77 SER B O 1
ATOM 3134 N N . LEU B 1 78 ? -13.414 -9.797 12.43 1 90.19 78 LEU B N 1
ATOM 3135 C CA . LEU B 1 78 ? -12 -10.031 12.148 1 90.19 78 LEU B CA 1
ATOM 3136 C C . LEU B 1 78 ? -11.234 -10.336 13.43 1 90.19 78 LEU B C 1
ATOM 3138 O O . LEU B 1 78 ? -10.477 -11.312 13.492 1 90.19 78 LEU B O 1
ATOM 3142 N N . ASN B 1 79 ? -11.445 -9.531 14.477 1 88.94 79 ASN B N 1
ATOM 3143 C CA . ASN B 1 79 ? -10.727 -9.695 15.734 1 88.94 79 ASN B CA 1
ATOM 3144 C C . ASN B 1 79 ? -11.047 -11.039 16.391 1 88.94 79 ASN B C 1
ATOM 3146 O O . ASN B 1 79 ? -10.156 -11.719 16.891 1 88.94 79 ASN B O 1
ATOM 3150 N N . GLU B 1 80 ? -12.297 -11.383 16.391 1 91.62 80 GLU B N 1
ATOM 3151 C CA . GLU B 1 80 ? -12.703 -12.664 16.953 1 91.62 80 GLU B CA 1
ATOM 3152 C C . GLU B 1 80 ? -12.062 -13.828 16.203 1 91.62 80 GLU B C 1
ATOM 3154 O O . GLU B 1 80 ? -11.625 -14.805 16.828 1 91.62 80 GLU B O 1
ATOM 3159 N N . THR B 1 81 ? -12.078 -13.727 14.914 1 94.19 81 THR B N 1
ATOM 3160 C CA . THR B 1 81 ? -11.484 -14.766 14.086 1 94.19 81 THR B CA 1
ATOM 3161 C C . THR B 1 81 ? -9.992 -14.898 14.367 1 94.19 81 THR B C 1
ATOM 3163 O O . THR B 1 81 ? -9.477 -16 14.547 1 94.19 81 THR B O 1
ATOM 3166 N N . VAL B 1 82 ? -9.297 -13.781 14.43 1 94.75 82 VAL B N 1
ATOM 3167 C CA . VAL B 1 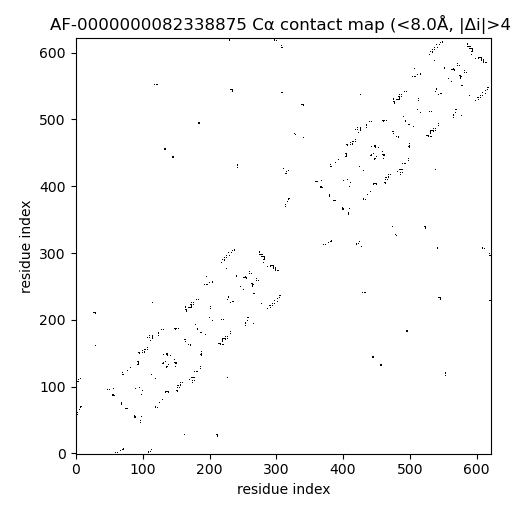82 ? -7.863 -13.773 14.695 1 94.75 82 VAL B CA 1
ATOM 3168 C C . VAL B 1 82 ? -7.582 -14.438 16.047 1 94.75 82 VAL B C 1
ATOM 3170 O O . VAL B 1 82 ? -6.691 -15.281 16.156 1 94.75 82 VAL B O 1
ATOM 3173 N N . GLN B 1 83 ? -8.367 -14.141 17.031 1 94.06 83 GLN B N 1
ATOM 3174 C CA . GLN B 1 83 ? -8.18 -14.719 18.359 1 94.06 83 GLN B CA 1
ATOM 3175 C C . GLN B 1 83 ? -8.414 -16.234 18.328 1 94.06 83 GLN B C 1
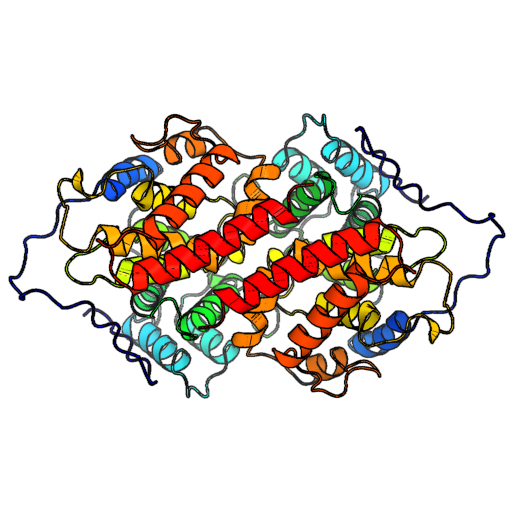ATOM 3177 O O . GLN B 1 83 ? -7.688 -16.984 18.984 1 94.06 83 GLN B O 1
ATOM 3182 N N . SER B 1 84 ? -9.422 -16.594 17.609 1 94.81 84 SER B N 1
ATOM 3183 C CA . SER B 1 84 ? -9.719 -18.031 17.5 1 94.81 84 SER B CA 1
ATOM 3184 C C . SER B 1 84 ? -8.57 -18.781 16.828 1 94.81 84 SER B C 1
ATOM 3186 O O . SER B 1 84 ? -8.219 -19.891 17.25 1 94.81 84 SER B O 1
ATOM 3188 N N . LEU B 1 85 ? -8 -18.219 15.82 1 95 85 LEU B N 1
ATOM 3189 C CA . LEU B 1 85 ? -6.887 -18.844 15.117 1 95 85 LEU B CA 1
ATOM 3190 C C . LEU B 1 85 ? -5.648 -18.891 16.016 1 95 85 LEU B C 1
ATOM 3192 O O . LEU B 1 85 ? -4.969 -19.922 16.062 1 95 85 LEU B O 1
ATOM 3196 N N . LEU B 1 86 ? -5.414 -17.812 16.734 1 93.69 86 LEU B N 1
ATOM 3197 C CA . LEU B 1 86 ? -4.246 -17.734 17.609 1 93.69 86 LEU B CA 1
ATOM 3198 C C . LEU B 1 86 ? -4.324 -18.766 18.719 1 93.69 86 LEU B C 1
ATOM 3200 O O . LEU B 1 86 ? -3.297 -19.312 19.141 1 93.69 86 LEU B O 1
ATOM 3204 N N . ALA B 1 87 ? -5.516 -18.969 19.172 1 93.12 87 ALA B N 1
ATOM 3205 C CA . ALA B 1 87 ? -5.719 -19.922 20.266 1 93.12 87 ALA B CA 1
ATOM 3206 C C . ALA B 1 87 ? -5.285 -21.328 19.844 1 93.12 87 ALA B C 1
ATOM 3208 O O . ALA B 1 87 ? -4.906 -22.141 20.688 1 93.12 87 ALA B O 1
ATOM 3209 N N . LEU B 1 88 ? -5.289 -21.625 18.547 1 93.38 88 LEU B N 1
ATOM 3210 C CA . LEU B 1 88 ? -4.918 -22.953 18.047 1 93.38 88 LEU B CA 1
ATOM 3211 C C . LEU B 1 88 ? -3.404 -23.078 17.922 1 93.38 88 LEU B C 1
ATOM 3213 O O . LEU B 1 88 ? -2.877 -24.188 17.828 1 93.38 88 LEU B O 1
ATOM 3217 N N . LEU B 1 89 ? -2.721 -21.984 17.844 1 92.5 89 LEU B N 1
ATOM 3218 C CA . LEU B 1 89 ? -1.301 -21.984 17.516 1 92.5 89 LEU B CA 1
ATOM 3219 C C . LEU B 1 89 ? -0.443 -21.953 18.766 1 92.5 89 LEU B C 1
ATOM 3221 O O . LEU B 1 89 ? -0.857 -21.422 19.797 1 92.5 89 LEU B O 1
ATOM 3225 N N . PRO B 1 90 ? 0.681 -22.469 18.688 1 90.69 90 PRO B N 1
ATOM 3226 C CA . PRO B 1 90 ? 1.535 -22.547 19.875 1 90.69 90 PRO B CA 1
ATOM 3227 C C . PRO B 1 90 ? 2.066 -21.188 20.328 1 90.69 90 PRO B C 1
ATOM 3229 O O . PRO B 1 90 ? 2.246 -20.297 19.5 1 90.69 90 PRO B O 1
ATOM 3232 N N . GLU B 1 91 ? 2.361 -21.109 21.609 1 86.38 91 GLU B N 1
ATOM 3233 C CA . GLU B 1 91 ? 2.914 -19.891 22.203 1 86.38 91 GLU B CA 1
ATOM 3234 C C . GLU B 1 91 ? 4.43 -19.844 22.047 1 86.38 91 GLU B C 1
ATOM 3236 O O . GLU B 1 91 ? 5.105 -20.875 22.188 1 86.38 91 GLU B O 1
ATOM 3241 N N . ASN B 1 92 ? 4.938 -18.719 21.688 1 85.56 92 ASN B N 1
ATOM 3242 C CA . ASN B 1 92 ? 6.363 -18.422 21.688 1 85.56 92 ASN B CA 1
ATOM 3243 C C . ASN B 1 92 ? 7.129 -19.297 20.703 1 85.56 92 ASN B C 1
ATOM 3245 O O . ASN B 1 92 ? 8.25 -19.719 20.984 1 85.56 92 ASN B O 1
ATOM 3249 N N . ALA B 1 93 ? 6.496 -19.672 19.672 1 87.81 93 ALA B N 1
ATOM 3250 C CA . ALA B 1 93 ? 7.125 -20.531 18.656 1 87.81 93 ALA B CA 1
ATOM 3251 C C . ALA B 1 93 ? 6.777 -20.062 17.25 1 87.81 93 ALA B C 1
ATOM 3253 O O . ALA B 1 93 ? 6.203 -20.828 16.469 1 87.81 93 ALA B O 1
ATOM 3254 N N . PRO B 1 94 ? 7.152 -18.906 16.906 1 87.06 94 PRO B N 1
ATOM 3255 C CA . PRO B 1 94 ? 6.801 -18.375 15.594 1 87.06 94 PRO B CA 1
ATOM 3256 C C . PRO B 1 94 ? 7.398 -19.188 14.445 1 87.06 94 PRO B C 1
ATOM 3258 O O . PRO B 1 94 ? 6.941 -19.078 13.305 1 87.06 94 PRO B O 1
ATOM 3261 N N . GLY B 1 95 ? 8.43 -20.031 14.703 1 86.12 95 GLY B N 1
ATOM 3262 C CA . GLY B 1 95 ? 9.039 -20.844 13.672 1 86.12 95 GLY B CA 1
ATOM 3263 C C . GLY B 1 95 ? 8.555 -22.281 13.695 1 86.12 95 GLY B C 1
ATOM 3264 O O . GLY B 1 95 ? 9.18 -23.172 13.102 1 86.12 95 GLY B O 1
ATOM 3265 N N . SER B 1 96 ? 7.41 -22.531 14.32 1 86.5 96 SER B N 1
ATOM 3266 C CA . SER B 1 96 ? 6.902 -23.891 14.492 1 86.5 96 SER B CA 1
ATOM 3267 C C . SER B 1 96 ? 6.297 -24.422 13.203 1 86.5 96 SER B C 1
ATOM 3269 O O . SER B 1 96 ? 5.949 -23.656 12.305 1 86.5 96 SER B O 1
ATOM 3271 N N . GLY B 1 97 ? 6.176 -25.672 13.055 1 87.38 97 GLY B N 1
ATOM 3272 C CA . GLY B 1 97 ? 5.52 -26.312 11.922 1 87.38 97 GLY B CA 1
ATOM 3273 C C . GLY B 1 97 ? 4.047 -25.969 11.812 1 87.38 97 GLY B C 1
ATOM 3274 O O . GLY B 1 97 ? 3.498 -25.922 10.711 1 87.38 97 GLY B O 1
ATOM 3275 N N . GLU B 1 98 ? 3.436 -25.766 12.984 1 89.38 98 GLU B N 1
ATOM 3276 C CA . GLU B 1 98 ? 2.021 -25.406 12.992 1 89.38 98 GLU B CA 1
ATOM 3277 C C . GLU B 1 98 ? 1.795 -24.062 12.289 1 89.38 98 GLU B C 1
ATOM 3279 O O . GLU B 1 98 ? 0.834 -23.922 11.531 1 89.38 98 GLU B O 1
ATOM 3284 N N . ILE B 1 99 ? 2.701 -23.141 12.508 1 90.12 99 ILE B N 1
ATOM 3285 C CA . ILE B 1 99 ? 2.576 -21.844 11.875 1 90.12 99 ILE B CA 1
ATOM 3286 C C . ILE B 1 99 ? 2.848 -21.953 10.383 1 90.12 99 ILE B C 1
ATOM 3288 O O . ILE B 1 99 ? 2.188 -21.312 9.57 1 90.12 99 ILE B O 1
ATOM 3292 N N . TYR B 1 100 ? 3.771 -22.781 10.055 1 88.19 100 TYR B N 1
ATOM 3293 C CA . TYR B 1 100 ? 4.016 -23.062 8.641 1 88.19 100 TYR B CA 1
ATOM 3294 C C . TYR B 1 100 ? 2.771 -23.641 7.98 1 88.19 100 TYR B C 1
ATOM 3296 O O . TYR B 1 100 ? 2.363 -23.188 6.91 1 88.19 100 TYR B O 1
ATOM 3304 N N . SER B 1 101 ? 2.197 -24.609 8.633 1 88 101 SER B N 1
ATOM 3305 C CA . SER B 1 101 ? 0.99 -25.234 8.117 1 88 101 SER B CA 1
ATOM 3306 C C . SER B 1 101 ? -0.153 -24.234 7.992 1 88 101 SER B C 1
ATOM 3308 O O . SER B 1 101 ? -0.933 -24.297 7.039 1 88 101 SER B O 1
ATOM 3310 N N . ALA B 1 102 ? -0.29 -23.391 8.938 1 90.69 102 ALA B N 1
ATOM 3311 C CA . ALA B 1 102 ? -1.292 -22.328 8.867 1 90.69 102 ALA B CA 1
ATOM 3312 C C . ALA B 1 102 ? -1.107 -21.484 7.613 1 90.69 102 ALA B C 1
ATOM 3314 O O . ALA B 1 102 ? -2.08 -21.156 6.93 1 90.69 102 ALA B O 1
ATOM 3315 N N . GLY B 1 103 ? 0.155 -21.141 7.328 1 90.69 103 GLY B N 1
ATOM 3316 C CA . GLY B 1 103 ? 0.463 -20.406 6.113 1 90.69 103 GLY B CA 1
ATOM 3317 C C . GLY B 1 103 ? 0.058 -21.141 4.852 1 90.69 103 GLY B C 1
ATOM 3318 O O . GLY B 1 103 ? -0.498 -20.547 3.928 1 90.69 103 GLY B O 1
ATOM 3319 N N . GLU B 1 104 ? 0.29 -22.391 4.844 1 87.94 104 GLU B N 1
ATOM 3320 C CA . GLU B 1 104 ? -0.091 -23.203 3.691 1 87.94 104 GLU B CA 1
ATOM 3321 C C . GLU B 1 104 ? -1.603 -23.188 3.484 1 87.94 104 GLU B C 1
ATOM 3323 O O . GLU B 1 104 ? -2.076 -23.109 2.348 1 87.94 104 GLU B O 1
ATOM 3328 N N . ILE B 1 105 ? -2.305 -23.219 4.539 1 89.25 105 ILE B N 1
ATOM 3329 C CA . ILE B 1 105 ? -3.762 -23.219 4.457 1 89.25 105 ILE B CA 1
ATOM 3330 C C . ILE B 1 105 ? -4.238 -21.859 3.922 1 89.25 105 ILE B C 1
ATOM 3332 O O . ILE B 1 105 ? -5.129 -21.812 3.068 1 89.25 105 ILE B O 1
ATOM 3336 N N . ILE B 1 106 ? -3.658 -20.844 4.418 1 92.5 106 ILE B N 1
ATOM 3337 C CA . ILE B 1 106 ? -4.023 -19.5 3.959 1 92.5 106 ILE B CA 1
ATOM 3338 C C . ILE B 1 106 ? -3.791 -19.391 2.453 1 92.5 106 ILE B C 1
ATOM 3340 O O . ILE B 1 106 ? -4.645 -18.875 1.724 1 92.5 106 ILE B O 1
ATOM 3344 N N . ILE B 1 107 ? -2.682 -19.906 1.995 1 89.62 107 ILE B N 1
ATOM 3345 C CA . ILE B 1 107 ? -2.336 -19.844 0.579 1 89.62 107 ILE B CA 1
ATOM 3346 C C . ILE B 1 107 ? -3.316 -20.688 -0.229 1 89.62 107 ILE B C 1
ATOM 3348 O O . ILE B 1 107 ? -3.793 -20.266 -1.283 1 89.62 107 ILE B O 1
ATOM 3352 N N . GLU B 1 108 ? -3.609 -21.828 0.243 1 87.31 108 GLU B N 1
ATOM 3353 C CA . GLU B 1 108 ? -4.562 -22.703 -0.424 1 87.31 108 GLU B CA 1
ATOM 3354 C C . GLU B 1 108 ? -5.93 -22.047 -0.56 1 87.31 108 GLU B C 1
ATOM 3356 O O . GLU B 1 108 ? -6.59 -22.172 -1.593 1 87.31 108 GLU B O 1
ATOM 3361 N N . ILE B 1 109 ? -6.344 -21.406 0.408 1 89.88 109 ILE B N 1
ATOM 3362 C CA . ILE B 1 109 ? -7.621 -20.688 0.39 1 89.88 109 ILE B CA 1
ATOM 3363 C C . ILE B 1 109 ? -7.562 -19.547 -0.614 1 89.88 109 ILE B C 1
ATOM 3365 O O . ILE B 1 109 ? -8.5 -19.344 -1.388 1 89.88 109 ILE B O 1
ATOM 3369 N N . ALA B 1 110 ? -6.461 -18.812 -0.577 1 91.31 110 ALA B N 1
ATOM 3370 C CA . ALA B 1 110 ? -6.289 -17.703 -1.522 1 91.31 110 ALA B CA 1
ATOM 3371 C C . ALA B 1 110 ? -6.418 -18.188 -2.963 1 91.31 110 ALA B C 1
ATOM 3373 O O . ALA B 1 110 ? -6.984 -17.5 -3.811 1 91.31 110 ALA B O 1
ATOM 3374 N N . GLU B 1 111 ? -5.973 -19.344 -3.221 1 89.19 111 GLU B N 1
ATOM 3375 C CA . GLU B 1 111 ? -6.027 -19.938 -4.551 1 89.19 111 GLU B CA 1
ATOM 3376 C C . GLU B 1 111 ? -7.469 -20.203 -4.98 1 89.19 111 GLU B C 1
ATOM 3378 O O . GLU B 1 111 ? -7.77 -20.25 -6.176 1 89.19 111 GLU B O 1
ATOM 3383 N N . GLN B 1 112 ? -8.289 -20.359 -4.039 1 89.5 112 GLN B N 1
ATOM 3384 C CA . GLN B 1 112 ? -9.664 -20.766 -4.32 1 89.5 112 GLN B CA 1
ATOM 3385 C C . GLN B 1 112 ? -10.594 -19.562 -4.418 1 89.5 112 GLN B C 1
ATOM 3387 O O . GLN B 1 112 ? -11.695 -19.672 -4.957 1 89.5 112 GLN B O 1
ATOM 3392 N N . ILE B 1 113 ? -10.18 -18.453 -3.896 1 90 113 ILE B N 1
ATOM 3393 C CA . ILE B 1 113 ? -11.031 -17.266 -3.938 1 90 113 ILE B CA 1
ATOM 3394 C C . ILE B 1 113 ? -10.828 -16.531 -5.262 1 90 113 ILE B C 1
ATOM 3396 O O . ILE B 1 113 ? -9.719 -16.109 -5.586 1 90 113 ILE B O 1
ATOM 3400 N N . PRO B 1 114 ? -11.938 -16.422 -5.988 1 90.62 114 PRO B N 1
ATOM 3401 C CA . PRO B 1 114 ? -11.781 -15.633 -7.219 1 90.62 114 PRO B CA 1
ATOM 3402 C C . PRO B 1 114 ? -11.125 -14.281 -6.977 1 90.62 114 PRO B C 1
ATOM 3404 O O . PRO B 1 114 ? -11.391 -13.633 -5.965 1 90.62 114 PRO B O 1
ATOM 3407 N N . TYR B 1 115 ? -10.258 -13.797 -7.891 1 91.5 115 TYR B N 1
ATOM 3408 C CA . TYR B 1 115 ? -9.398 -12.633 -7.699 1 91.5 115 TYR B CA 1
ATOM 3409 C C . TYR B 1 115 ? -10.234 -11.375 -7.5 1 91.5 115 TYR B C 1
ATOM 3411 O O . TYR B 1 115 ? -9.758 -10.398 -6.918 1 91.5 115 TYR B O 1
ATOM 3419 N N . SER B 1 116 ? -11.492 -11.336 -7.957 1 84.31 116 SER B N 1
ATOM 3420 C CA . SER B 1 116 ? -12.32 -10.141 -7.859 1 84.31 116 SER B CA 1
ATOM 3421 C C . SER B 1 116 ? -13.266 -10.227 -6.664 1 84.31 116 SER B C 1
ATOM 3423 O O . SER B 1 116 ? -14.023 -9.289 -6.398 1 84.31 116 SER B O 1
ATOM 3425 N N . HIS B 1 117 ? -13.273 -11.328 -5.965 1 84.12 117 HIS B N 1
ATOM 3426 C CA . HIS B 1 117 ? -14.203 -11.531 -4.859 1 84.12 117 HIS B CA 1
ATOM 3427 C C . HIS B 1 117 ? -13.75 -10.781 -3.611 1 84.12 117 HIS B C 1
ATOM 3429 O O . HIS B 1 117 ? -12.562 -10.75 -3.299 1 84.12 117 HIS B O 1
ATOM 3435 N N . PRO B 1 118 ? -14.648 -10.211 -2.838 1 82.06 118 PRO B N 1
ATOM 3436 C CA . PRO B 1 118 ? -14.312 -9.422 -1.646 1 82.06 118 PRO B CA 1
ATOM 3437 C C . PRO B 1 118 ? -13.617 -10.25 -0.57 1 82.06 118 PRO B C 1
ATOM 3439 O O . PRO B 1 118 ? -12.898 -9.703 0.266 1 82.06 118 PRO B O 1
ATOM 3442 N N . SER B 1 119 ? -13.805 -11.531 -0.658 1 87.88 119 SER B N 1
ATOM 3443 C CA . SER B 1 119 ? -13.188 -12.391 0.347 1 87.88 119 SER B CA 1
ATOM 3444 C C . SER B 1 119 ? -11.664 -12.344 0.251 1 87.88 119 SER B C 1
ATOM 3446 O O . SER B 1 119 ? -10.961 -12.695 1.206 1 87.88 119 SER B O 1
ATOM 3448 N N . GLN B 1 120 ? -11.133 -11.984 -0.944 1 89.38 120 GLN B N 1
ATOM 3449 C CA . GLN B 1 120 ? -9.688 -11.773 -1.055 1 89.38 120 GLN B CA 1
ATOM 3450 C C . GLN B 1 120 ? -9.219 -10.695 -0.081 1 89.38 120 GLN B C 1
ATOM 3452 O O . GLN B 1 120 ? -8.188 -10.859 0.574 1 89.38 120 GLN B O 1
ATOM 3457 N N . TRP B 1 121 ? -10.031 -9.734 0.071 1 86.62 121 TRP B N 1
ATOM 3458 C CA . TRP B 1 121 ? -9.672 -8.617 0.942 1 86.62 121 TRP B CA 1
ATOM 3459 C C . TRP B 1 121 ? -9.789 -9.016 2.41 1 86.62 121 TRP B C 1
ATOM 3461 O O . TRP B 1 121 ? -8.992 -8.578 3.244 1 86.62 121 TRP B O 1
ATOM 3471 N N . LYS B 1 122 ? -10.82 -9.727 2.693 1 87.94 122 LYS B N 1
ATOM 3472 C CA . LYS B 1 122 ? -10.977 -10.211 4.062 1 87.94 122 LYS B CA 1
ATOM 3473 C C . LYS B 1 122 ? -9.773 -11.047 4.492 1 87.94 122 LYS B C 1
ATOM 3475 O O . LYS B 1 122 ? -9.297 -10.914 5.625 1 87.94 122 LYS B O 1
ATOM 3480 N N . LEU B 1 123 ? -9.375 -11.867 3.568 1 92.44 123 LEU B N 1
ATOM 3481 C CA . LEU B 1 123 ? -8.234 -12.734 3.863 1 92.44 123 LEU B CA 1
ATOM 3482 C C . LEU B 1 123 ? -6.977 -11.906 4.109 1 92.44 123 LEU B C 1
ATOM 3484 O O . LEU B 1 123 ? -6.215 -12.188 5.039 1 92.44 123 LEU B O 1
ATOM 3488 N N . ILE B 1 124 ? -6.777 -10.859 3.314 1 91.44 124 ILE B N 1
ATOM 3489 C CA . ILE B 1 124 ? -5.605 -10 3.461 1 91.44 124 ILE B CA 1
ATOM 3490 C C . ILE B 1 124 ? -5.668 -9.266 4.801 1 91.44 124 ILE B C 1
ATOM 3492 O O . ILE B 1 124 ? -4.66 -9.164 5.504 1 91.44 124 ILE B O 1
ATOM 3496 N N . ALA B 1 125 ? -6.812 -8.773 5.137 1 89.44 125 ALA B N 1
ATOM 3497 C CA . ALA B 1 125 ? -6.984 -8.094 6.418 1 89.44 125 ALA B CA 1
ATOM 3498 C C . ALA B 1 125 ? -6.641 -9.016 7.578 1 89.44 125 ALA B C 1
ATOM 3500 O O . ALA B 1 125 ? -6.02 -8.594 8.555 1 89.44 125 ALA B O 1
ATOM 3501 N N . LEU B 1 126 ? -7.059 -10.188 7.441 1 92.5 126 LEU B N 1
ATOM 3502 C CA . LEU B 1 126 ? -6.77 -11.172 8.469 1 92.5 126 LEU B CA 1
ATOM 3503 C C . LEU B 1 126 ? -5.266 -11.406 8.594 1 92.5 126 LEU B C 1
ATOM 3505 O O . LEU B 1 126 ? -4.723 -11.414 9.703 1 92.5 126 LEU B O 1
ATOM 3509 N N . VAL B 1 127 ? -4.602 -11.625 7.453 1 93.56 127 VAL B N 1
ATOM 3510 C CA . VAL B 1 127 ? -3.164 -11.875 7.453 1 93.56 127 VAL B CA 1
ATOM 3511 C C . VAL B 1 127 ? -2.426 -10.68 8.047 1 93.56 127 VAL B C 1
ATOM 3513 O O . VAL B 1 127 ? -1.48 -10.844 8.82 1 93.56 127 VAL B O 1
ATOM 3516 N N . GLU B 1 128 ? -2.83 -9.523 7.664 1 90.56 128 GLU B N 1
ATOM 3517 C CA . GLU B 1 128 ? -2.227 -8.305 8.211 1 90.56 128 GLU B CA 1
ATOM 3518 C C . GLU B 1 128 ? -2.365 -8.25 9.727 1 90.56 128 GLU B C 1
ATOM 3520 O O . GLU B 1 128 ? -1.42 -7.891 10.43 1 90.56 128 GLU B O 1
ATOM 3525 N N . GLN B 1 129 ? -3.523 -8.578 10.25 1 90.88 129 GLN B N 1
ATOM 3526 C CA . GLN B 1 129 ? -3.732 -8.57 11.695 1 90.88 129 GLN B CA 1
ATOM 3527 C C . GLN B 1 129 ? -2.891 -9.641 12.375 1 90.88 129 GLN B C 1
ATOM 3529 O O . GLN B 1 129 ? -2.305 -9.398 13.438 1 90.88 129 GLN B O 1
ATOM 3534 N N . LEU B 1 130 ? -2.855 -10.805 11.789 1 93.19 130 LEU B N 1
ATOM 3535 C CA . LEU B 1 130 ? -2.043 -11.875 12.344 1 93.19 130 LEU B CA 1
ATOM 3536 C C . LEU B 1 130 ? -0.575 -11.469 12.422 1 93.19 130 LEU B C 1
ATOM 3538 O O . LEU B 1 130 ? 0.121 -11.805 13.383 1 93.19 130 LEU B O 1
ATOM 3542 N N . SER B 1 131 ? -0.141 -10.711 11.422 1 91.69 131 SER B N 1
ATOM 3543 C CA . SER B 1 131 ? 1.262 -10.32 11.312 1 91.69 131 SER B CA 1
ATOM 3544 C C . SER B 1 131 ? 1.679 -9.414 12.469 1 91.69 131 SER B C 1
ATOM 3546 O O . SER B 1 131 ? 2.871 -9.227 12.711 1 91.69 131 SER B O 1
ATOM 3548 N N . THR B 1 132 ? 0.731 -8.836 13.172 1 90.19 132 THR B N 1
ATOM 3549 C CA . THR B 1 132 ? 1.033 -7.914 14.266 1 90.19 132 THR B CA 1
ATOM 3550 C C . THR B 1 132 ? 1.083 -8.656 15.594 1 90.19 132 THR B C 1
ATOM 3552 O O . THR B 1 132 ? 1.338 -8.055 16.641 1 90.19 132 THR B O 1
ATOM 3555 N N . LYS B 1 133 ? 0.808 -9.906 15.57 1 93.06 133 LYS B N 1
ATOM 3556 C CA . LYS B 1 133 ? 0.783 -10.711 16.781 1 93.06 133 LYS B CA 1
ATOM 3557 C C . LYS B 1 133 ? 2.135 -11.375 17.031 1 93.06 133 LYS B C 1
ATOM 3559 O O . LYS B 1 133 ? 2.846 -11.719 16.094 1 93.06 133 LYS B O 1
ATOM 3564 N N . ASP B 1 134 ? 2.418 -11.633 18.297 1 91.25 134 ASP B N 1
ATOM 3565 C CA . ASP B 1 134 ? 3.711 -12.18 18.703 1 91.25 134 ASP B CA 1
ATOM 3566 C C . ASP B 1 134 ? 3.973 -13.523 18.031 1 91.25 134 ASP B C 1
ATOM 3568 O O . ASP B 1 134 ? 5.109 -13.828 17.672 1 91.25 134 ASP B O 1
ATOM 3572 N N . LYS B 1 135 ? 2.945 -14.297 17.859 1 91.25 135 LYS B N 1
ATOM 3573 C CA . LYS B 1 135 ? 3.113 -15.641 17.312 1 91.25 135 LYS B CA 1
ATOM 3574 C C . LYS B 1 135 ? 3.574 -15.578 15.852 1 91.25 135 LYS B C 1
ATOM 3576 O O . LYS B 1 135 ? 4.066 -16.578 15.312 1 91.25 135 LYS B O 1
ATOM 3581 N N . PHE B 1 136 ? 3.408 -14.469 15.195 1 92.38 136 PHE B N 1
ATOM 3582 C CA . PHE B 1 136 ? 3.781 -14.32 13.797 1 92.38 136 PHE B CA 1
ATOM 3583 C C . PHE B 1 136 ? 4.973 -13.383 13.648 1 92.38 136 PHE B C 1
ATOM 3585 O O . PHE B 1 136 ? 5.305 -12.961 12.539 1 92.38 136 PHE B O 1
ATOM 3592 N N . LEU B 1 137 ? 5.527 -12.992 14.758 1 90.06 137 LEU B N 1
ATOM 3593 C CA . LEU B 1 137 ? 6.734 -12.172 14.789 1 90.06 137 LEU B CA 1
ATOM 3594 C C . LEU B 1 137 ? 7.941 -13 15.219 1 90.06 137 LEU B C 1
ATOM 3596 O O . LEU B 1 137 ? 7.848 -13.805 16.156 1 90.06 137 LEU B O 1
ATOM 3600 N N . SER B 1 138 ? 9.047 -12.75 14.477 1 88.56 138 SER B N 1
ATOM 3601 C CA . SER B 1 138 ? 10.242 -13.492 14.859 1 88.56 138 SER B CA 1
ATOM 3602 C C . SER B 1 138 ? 10.617 -13.227 16.312 1 88.56 138 SER B C 1
ATOM 3604 O O . SER B 1 138 ? 10.5 -12.094 16.781 1 88.56 138 SER B O 1
ATOM 3606 N N . LYS B 1 139 ? 11.023 -14.203 16.953 1 84 139 LYS B N 1
ATOM 3607 C CA . LYS B 1 139 ? 11.375 -14.094 18.375 1 84 139 LYS B CA 1
ATOM 3608 C C . LYS B 1 139 ? 12.586 -13.18 18.562 1 84 139 LYS B C 1
ATOM 3610 O O . LYS B 1 139 ? 12.633 -12.391 19.5 1 84 139 LYS B O 1
ATOM 3615 N N . TRP B 1 140 ? 13.516 -13.305 17.656 1 86 140 TRP B N 1
ATOM 3616 C CA . TRP B 1 140 ? 14.742 -12.516 17.719 1 86 140 TRP B CA 1
ATOM 3617 C C . TRP B 1 140 ? 14.961 -11.742 16.422 1 86 140 TRP B C 1
ATOM 3619 O O . TRP B 1 140 ? 14.531 -12.188 15.352 1 86 140 TRP B O 1
ATOM 3629 N N . PRO B 1 141 ? 15.547 -10.562 16.562 1 87.56 141 PRO B N 1
ATOM 3630 C CA . PRO B 1 141 ? 15.891 -9.844 15.328 1 87.56 141 PRO B CA 1
ATOM 3631 C C . PRO B 1 141 ? 17 -10.531 14.531 1 87.56 141 PRO B C 1
ATOM 3633 O O . PRO B 1 141 ? 17.766 -11.32 15.094 1 87.56 141 PRO B O 1
ATOM 3636 N N . ASP B 1 142 ? 17.016 -10.242 13.336 1 87.19 142 ASP B N 1
ATOM 3637 C CA . ASP B 1 142 ? 18.109 -10.758 12.516 1 87.19 142 ASP B CA 1
ATOM 3638 C C . ASP B 1 142 ? 19.391 -9.945 12.719 1 87.19 142 ASP B C 1
ATOM 3640 O O . ASP B 1 142 ? 19.469 -9.133 13.648 1 87.19 142 ASP B O 1
ATOM 3644 N N . GLU B 1 143 ? 20.391 -10.188 11.906 1 83.69 143 GLU B N 1
ATOM 3645 C CA . GLU B 1 143 ? 21.688 -9.547 12.047 1 83.69 143 GLU B CA 1
ATOM 3646 C C . GLU B 1 143 ? 21.578 -8.031 11.891 1 83.69 143 GLU B C 1
ATOM 3648 O O . GLU B 1 143 ? 22.375 -7.281 12.469 1 83.69 143 GLU B O 1
ATOM 3653 N N . MET B 1 144 ? 20.562 -7.617 11.195 1 83.19 144 MET B N 1
ATOM 3654 C CA . MET B 1 144 ? 20.375 -6.188 10.961 1 83.19 144 MET B CA 1
ATOM 3655 C C . MET B 1 144 ? 19.422 -5.586 11.977 1 83.19 144 MET B C 1
ATOM 3657 O O . MET B 1 144 ? 19.062 -4.41 11.875 1 83.19 144 MET B O 1
ATOM 3661 N N . GLY B 1 145 ? 18.984 -6.426 12.891 1 86.44 145 GLY B N 1
ATOM 3662 C CA . GLY B 1 145 ? 18.094 -5.961 13.938 1 86.44 145 GLY B CA 1
ATOM 3663 C C . GLY B 1 145 ? 16.641 -5.977 13.516 1 86.44 145 GLY B C 1
ATOM 3664 O O . GLY B 1 145 ? 15.789 -5.379 14.188 1 86.44 145 GLY B O 1
ATOM 3665 N N . THR B 1 146 ? 16.328 -6.641 12.492 1 87.25 146 THR B N 1
ATOM 3666 C CA . THR B 1 146 ? 14.977 -6.625 11.938 1 87.25 146 THR B CA 1
ATOM 3667 C C . THR B 1 146 ? 14.125 -7.734 12.555 1 87.25 146 THR B C 1
ATOM 3669 O O . THR B 1 146 ? 14.555 -8.891 12.609 1 87.25 146 THR B O 1
ATOM 3672 N N . ARG B 1 147 ? 12.977 -7.375 13.047 1 88.62 147 ARG B N 1
ATOM 3673 C CA . ARG B 1 147 ? 11.953 -8.336 13.43 1 88.62 147 ARG B CA 1
ATOM 3674 C C . ARG B 1 147 ? 11.055 -8.688 12.25 1 88.62 147 ARG B C 1
ATOM 3676 O O . ARG B 1 147 ? 10.242 -7.871 11.82 1 88.62 147 ARG B O 1
ATOM 3683 N N . HIS B 1 148 ? 11.172 -9.883 11.773 1 86.56 148 HIS B N 1
ATOM 3684 C CA . HIS B 1 148 ? 10.43 -10.297 10.586 1 86.56 148 HIS B CA 1
ATOM 3685 C C . HIS B 1 148 ? 9.016 -10.727 10.945 1 86.56 148 HIS B C 1
ATOM 3687 O O . HIS B 1 148 ? 8.812 -11.422 11.945 1 86.56 148 HIS B O 1
ATOM 3693 N N . ARG B 1 149 ? 8.109 -10.281 10.102 1 87.62 149 ARG B N 1
ATOM 3694 C CA . ARG B 1 149 ? 6.715 -10.68 10.25 1 87.62 149 ARG B CA 1
ATOM 3695 C C . ARG B 1 149 ? 6.359 -11.812 9.297 1 87.62 149 ARG B C 1
ATOM 3697 O O . ARG B 1 149 ? 6.801 -11.82 8.141 1 87.62 149 ARG B O 1
ATOM 3704 N N . CYS B 1 150 ? 5.637 -12.773 9.805 1 88.5 150 CYS B N 1
ATOM 3705 C CA . CYS B 1 150 ? 5.047 -13.844 9 1 88.5 150 CYS B CA 1
ATOM 3706 C C . CYS B 1 150 ? 6.109 -14.555 8.172 1 88.5 150 CYS B C 1
ATOM 3708 O O . CYS B 1 150 ? 5.898 -14.836 6.992 1 88.5 150 CYS B O 1
ATOM 3710 N N . SER B 1 151 ? 7.207 -14.789 8.789 1 81 151 SER B N 1
ATOM 3711 C CA . SER B 1 151 ? 8.312 -15.422 8.078 1 81 151 SER B CA 1
ATOM 3712 C C . SER B 1 151 ? 7.902 -16.766 7.504 1 81 151 SER B C 1
ATOM 3714 O O . SER B 1 151 ? 8.211 -17.078 6.352 1 81 151 SER B O 1
ATOM 3716 N N . MET B 1 152 ? 7.141 -17.484 8.266 1 78.38 152 MET B N 1
ATOM 3717 C CA . MET B 1 152 ? 6.738 -18.812 7.824 1 78.38 152 MET B CA 1
ATOM 3718 C C . MET B 1 152 ? 5.73 -18.734 6.684 1 78.38 152 MET B C 1
ATOM 3720 O O . MET B 1 152 ? 5.754 -19.547 5.766 1 78.38 152 MET B O 1
ATOM 3724 N N . LEU B 1 153 ? 4.895 -17.734 6.797 1 81.44 153 LEU B N 1
ATOM 3725 C CA . LEU B 1 153 ? 3.965 -17.516 5.695 1 81.44 153 LEU B CA 1
ATOM 3726 C C . LEU B 1 153 ? 4.711 -17.141 4.422 1 81.44 153 LEU B C 1
ATOM 3728 O O . LEU B 1 153 ? 4.379 -17.609 3.334 1 81.44 153 LEU B O 1
ATOM 3732 N N . CYS B 1 154 ? 5.641 -16.297 4.59 1 76.62 154 CYS B N 1
ATOM 3733 C CA . CYS B 1 154 ? 6.461 -15.898 3.453 1 76.62 154 CYS B CA 1
ATOM 3734 C C . CYS B 1 154 ? 7.129 -17.109 2.809 1 76.62 154 CYS B C 1
ATOM 3736 O O . CYS B 1 154 ? 7.164 -17.219 1.583 1 76.62 154 CYS B O 1
ATOM 3738 N N . ASP B 1 155 ? 7.566 -17.938 3.617 1 78.38 155 ASP B N 1
ATOM 3739 C CA . ASP B 1 155 ? 8.211 -19.156 3.127 1 78.38 155 ASP B CA 1
ATOM 3740 C C . ASP B 1 155 ? 7.211 -20.031 2.375 1 78.38 155 ASP B C 1
ATOM 3742 O O . ASP B 1 155 ? 7.523 -20.562 1.303 1 78.38 155 ASP B O 1
ATOM 3746 N N . SER B 1 156 ? 6.102 -20.172 2.965 1 77.81 156 SER B N 1
ATOM 3747 C CA . SER B 1 156 ? 5.062 -20.953 2.318 1 77.81 156 SER B CA 1
ATOM 3748 C C . SER B 1 156 ? 4.66 -20.359 0.978 1 77.81 156 SER B C 1
ATOM 3750 O O . SER B 1 156 ? 4.383 -21.078 0.021 1 77.81 156 SER B O 1
ATOM 3752 N N . LEU B 1 157 ? 4.617 -19.062 0.937 1 77.69 157 LEU B N 1
ATOM 3753 C CA . LEU B 1 157 ? 4.254 -18.344 -0.284 1 77.69 157 LEU B CA 1
ATOM 3754 C C . LEU B 1 157 ? 5.297 -18.578 -1.375 1 77.69 157 LEU B C 1
ATOM 3756 O O . LEU B 1 157 ? 4.945 -18.828 -2.529 1 77.69 157 LEU B O 1
ATOM 3760 N N . ARG B 1 158 ? 6.441 -18.5 -1.009 1 70.06 158 ARG B N 1
ATOM 3761 C CA . ARG B 1 158 ? 7.535 -18.719 -1.95 1 70.06 158 ARG B CA 1
ATOM 3762 C C . ARG B 1 158 ? 7.484 -20.109 -2.549 1 70.06 158 ARG B C 1
ATOM 3764 O O . ARG B 1 158 ? 7.734 -20.297 -3.742 1 70.06 158 ARG B O 1
ATOM 3771 N N . ASP B 1 159 ? 6.969 -21 -1.798 1 70.56 159 ASP B N 1
ATOM 3772 C CA . ASP B 1 159 ? 6.918 -22.391 -2.219 1 70.56 159 ASP B CA 1
ATOM 3773 C C . ASP B 1 159 ? 5.684 -22.656 -3.074 1 70.56 159 ASP B C 1
ATOM 3775 O O . ASP B 1 159 ? 5.613 -23.672 -3.766 1 70.56 159 ASP B O 1
ATOM 3779 N N . SER B 1 160 ? 4.766 -21.703 -3.014 1 68.62 160 SER B N 1
ATOM 3780 C CA . SER B 1 160 ? 3.482 -21.938 -3.66 1 68.62 160 SER B CA 1
ATOM 3781 C C . SER B 1 160 ? 3.412 -21.25 -5.02 1 68.62 160 SER B C 1
ATOM 3783 O O . SER B 1 160 ? 2.445 -21.438 -5.766 1 68.62 160 SER B O 1
ATOM 3785 N N . LEU B 1 161 ? 4.312 -20.406 -5.312 1 69.25 161 LEU B N 1
ATOM 3786 C CA . LEU B 1 161 ? 4.258 -19.75 -6.617 1 69.25 161 LEU B CA 1
ATOM 3787 C C . LEU B 1 161 ? 4.32 -20.781 -7.742 1 69.25 161 LEU B C 1
ATOM 3789 O O . LEU B 1 161 ? 5.395 -21.297 -8.062 1 69.25 161 LEU B O 1
ATOM 3793 N N . THR B 1 162 ? 3.043 -21.109 -7.965 1 72 162 THR B N 1
ATOM 3794 C CA . THR B 1 162 ? 2.869 -22.078 -9.055 1 72 162 THR B CA 1
ATOM 3795 C C . THR B 1 162 ? 2.549 -21.359 -10.359 1 72 162 THR B C 1
ATOM 3797 O O . THR B 1 162 ? 2.252 -20.156 -10.359 1 72 162 THR B O 1
ATOM 3800 N N . GLY B 1 163 ? 2.875 -21.719 -11.508 1 81.5 163 GLY B N 1
ATOM 3801 C CA . GLY B 1 163 ? 2.566 -21.25 -12.844 1 81.5 163 GLY B CA 1
ATOM 3802 C C . GLY B 1 163 ? 1.193 -21.672 -13.328 1 81.5 163 GLY B C 1
ATOM 3803 O O . GLY B 1 163 ? 0.361 -22.109 -12.539 1 81.5 163 GLY B O 1
ATOM 3804 N N . PRO B 1 164 ? 0.901 -21.219 -14.406 1 86.62 164 PRO B N 1
ATOM 3805 C CA . PRO B 1 164 ? -0.375 -21.625 -15 1 86.62 164 PRO B CA 1
ATOM 3806 C C . PRO B 1 164 ? -0.616 -23.125 -14.898 1 86.62 164 PRO B C 1
ATOM 3808 O O . PRO B 1 164 ? 0.339 -23.906 -14.836 1 86.62 164 PRO B O 1
ATOM 3811 N N . ASN B 1 165 ? -1.834 -23.438 -14.758 1 85.81 165 ASN B N 1
ATOM 3812 C CA . ASN B 1 165 ? -2.266 -24.828 -14.562 1 85.81 165 ASN B CA 1
ATOM 3813 C C . ASN B 1 165 ? -3.438 -25.172 -15.469 1 85.81 165 ASN B C 1
ATOM 3815 O O . ASN B 1 165 ? -4.445 -24.469 -15.492 1 85.81 165 ASN B O 1
ATOM 3819 N N . ASP B 1 166 ? -3.295 -26.281 -16.203 1 87.38 166 ASP B N 1
ATOM 3820 C CA . ASP B 1 166 ? -4.34 -26.703 -17.125 1 87.38 166 ASP B CA 1
ATOM 3821 C C . ASP B 1 166 ? -5.547 -27.266 -16.391 1 87.38 166 ASP B C 1
ATOM 3823 O O . ASP B 1 166 ? -6.676 -27.172 -16.875 1 87.38 166 ASP B O 1
ATOM 3827 N N . GLU B 1 167 ? -5.375 -27.844 -15.25 1 85.56 167 GLU B N 1
ATOM 3828 C CA . GLU B 1 167 ? -6.445 -28.516 -14.508 1 85.56 167 GLU B CA 1
ATOM 3829 C C . GLU B 1 167 ? -7.289 -27.516 -13.734 1 85.56 167 GLU B C 1
ATOM 3831 O O . GLU B 1 167 ? -8.508 -27.656 -13.641 1 85.56 167 GLU B O 1
ATOM 3836 N N . ILE B 1 168 ? -6.645 -26.562 -13.195 1 86.5 168 ILE B N 1
ATOM 3837 C CA . ILE B 1 168 ? -7.332 -25.531 -12.414 1 86.5 168 ILE B CA 1
ATOM 3838 C C . ILE B 1 168 ? -6.934 -24.156 -12.914 1 86.5 168 ILE B C 1
ATOM 3840 O O . ILE B 1 168 ? -6.102 -23.484 -12.305 1 86.5 168 ILE B O 1
ATOM 3844 N N . PRO B 1 169 ? -7.48 -23.656 -13.891 1 88.81 169 PRO B N 1
ATOM 3845 C CA . PRO B 1 169 ? -7.02 -22.469 -14.609 1 88.81 169 PRO B CA 1
ATOM 3846 C C . PRO B 1 169 ? -7.078 -21.188 -13.766 1 88.81 169 PRO B C 1
ATOM 3848 O O . PRO B 1 169 ? -6.309 -20.25 -14 1 88.81 169 PRO B O 1
ATOM 3851 N N . ASN B 1 170 ? -7.934 -21.172 -12.766 1 89.94 170 ASN B N 1
ATOM 3852 C CA . ASN B 1 170 ? -8.117 -19.922 -12.031 1 89.94 170 ASN B CA 1
ATOM 3853 C C . ASN B 1 170 ? -7.195 -19.844 -10.82 1 89.94 170 ASN B C 1
ATOM 3855 O O . ASN B 1 170 ? -7.082 -18.797 -10.188 1 89.94 170 ASN B O 1
ATOM 3859 N N . GLU B 1 171 ? -6.473 -20.859 -10.547 1 89.12 171 GLU B N 1
ATOM 3860 C CA . GLU B 1 171 ? -5.652 -20.922 -9.344 1 89.12 171 GLU B CA 1
ATOM 3861 C C . GLU B 1 171 ? -4.551 -19.859 -9.367 1 89.12 171 GLU B C 1
ATOM 3863 O O . GLU B 1 171 ? -4.398 -19.094 -8.406 1 89.12 171 GLU B O 1
ATOM 3868 N N . TRP B 1 172 ? -3.877 -19.812 -10.43 1 91.31 172 TRP B N 1
ATOM 3869 C CA . TRP B 1 172 ? -2.73 -18.922 -10.523 1 91.31 172 TRP B CA 1
ATOM 3870 C C . TRP B 1 172 ? -3.18 -17.469 -10.516 1 91.31 172 TRP B C 1
ATOM 3872 O O . TRP B 1 172 ? -2.631 -16.641 -9.781 1 91.31 172 TRP B O 1
ATOM 3882 N N . PRO B 1 173 ? -4.203 -17.078 -11.297 1 94.69 173 PRO B N 1
ATOM 3883 C CA . PRO B 1 173 ? -4.719 -15.703 -11.219 1 94.69 173 PRO B CA 1
ATOM 3884 C C . PRO B 1 173 ? -5.191 -15.336 -9.812 1 94.69 173 PRO B C 1
ATOM 3886 O O . PRO B 1 173 ? -4.91 -14.234 -9.336 1 94.69 173 PRO B O 1
ATOM 3889 N N . ASN B 1 174 ? -5.844 -16.266 -9.172 1 93.31 174 ASN B N 1
ATOM 3890 C CA . ASN B 1 174 ? -6.324 -16.016 -7.816 1 93.31 174 ASN B CA 1
ATOM 3891 C C . ASN B 1 174 ? -5.164 -15.797 -6.848 1 93.31 174 ASN B C 1
ATOM 3893 O O . ASN B 1 174 ? -5.191 -14.859 -6.043 1 93.31 174 ASN B O 1
ATOM 3897 N N . LEU B 1 175 ? -4.195 -16.562 -6.953 1 92.5 175 LEU B N 1
ATOM 3898 C CA . LEU B 1 175 ? -3.023 -16.453 -6.094 1 92.5 175 LEU B CA 1
ATOM 3899 C C . LEU B 1 175 ? -2.266 -15.156 -6.379 1 92.5 175 LEU B C 1
ATOM 3901 O O . LEU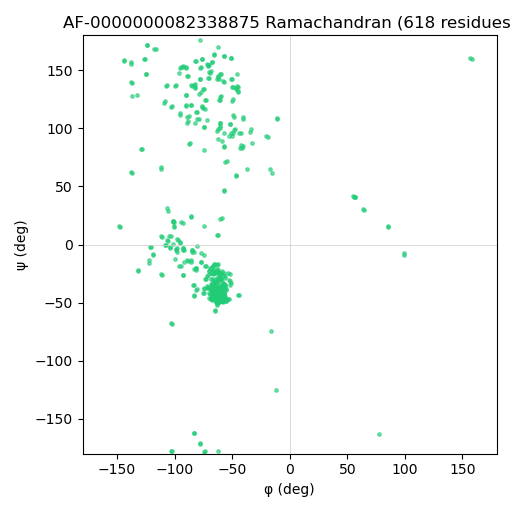 B 1 175 ? -1.753 -14.516 -5.461 1 92.5 175 LEU B O 1
ATOM 3905 N N . SER B 1 176 ? -2.189 -14.805 -7.672 1 94.19 176 SER B N 1
ATOM 3906 C CA . SER B 1 176 ? -1.508 -13.578 -8.062 1 94.19 176 SER B CA 1
ATOM 3907 C C . SER B 1 176 ? -2.193 -12.352 -7.465 1 94.19 176 SER B C 1
ATOM 3909 O O . SER B 1 176 ? -1.527 -11.391 -7.074 1 94.19 176 SER B O 1
ATOM 3911 N N . ALA B 1 177 ? -3.492 -12.422 -7.422 1 94.81 177 ALA B N 1
ATOM 3912 C CA . ALA B 1 177 ? -4.223 -11.336 -6.777 1 94.81 177 ALA B CA 1
ATOM 3913 C C . ALA B 1 177 ? -3.867 -11.234 -5.297 1 94.81 177 ALA B C 1
ATOM 3915 O O . ALA B 1 177 ? -3.666 -10.133 -4.773 1 94.81 177 ALA B O 1
ATOM 3916 N N . PHE B 1 178 ? -3.801 -12.391 -4.66 1 93.38 178 PHE B N 1
ATOM 3917 C CA . PHE B 1 178 ? -3.432 -12.445 -3.25 1 93.38 178 PHE B CA 1
ATOM 3918 C C . PHE B 1 178 ? -2.031 -11.883 -3.035 1 93.38 178 PHE B C 1
ATOM 3920 O O . PHE B 1 178 ? -1.812 -11.07 -2.133 1 93.38 178 PHE B O 1
ATOM 3927 N N . TYR B 1 179 ? -1.116 -12.211 -3.881 1 91.19 179 TYR B N 1
ATOM 3928 C CA . TYR B 1 179 ? 0.258 -11.734 -3.771 1 91.19 179 TYR B CA 1
ATOM 3929 C C . TYR B 1 179 ? 0.332 -10.227 -3.996 1 91.19 179 TYR B C 1
ATOM 3931 O O . TYR B 1 179 ? 1.055 -9.523 -3.287 1 91.19 179 TYR B O 1
ATOM 3939 N N . ALA B 1 180 ? -0.345 -9.828 -5.008 1 94.12 180 ALA B N 1
ATOM 3940 C CA . ALA B 1 180 ? -0.362 -8.398 -5.305 1 94.12 180 ALA B CA 1
ATOM 3941 C C . ALA B 1 180 ? -0.835 -7.59 -4.098 1 94.12 180 ALA B C 1
ATOM 3943 O O . ALA B 1 180 ? -0.274 -6.539 -3.789 1 94.12 180 ALA B O 1
ATOM 3944 N N . ARG B 1 181 ? -1.77 -8.109 -3.432 1 92 181 ARG B N 1
ATOM 3945 C CA . ARG B 1 181 ? -2.336 -7.41 -2.281 1 92 181 ARG B CA 1
ATOM 3946 C C . ARG B 1 181 ? -1.392 -7.469 -1.086 1 92 181 ARG B C 1
ATOM 3948 O O . ARG B 1 181 ? -1.293 -6.508 -0.319 1 92 181 ARG B O 1
ATOM 3955 N N . ILE B 1 182 ? -0.728 -8.57 -0.891 1 90.75 182 ILE B N 1
ATOM 3956 C CA . ILE B 1 182 ? 0.278 -8.695 0.158 1 90.75 182 ILE B CA 1
ATOM 3957 C C . ILE B 1 182 ? 1.399 -7.688 -0.08 1 90.75 182 ILE B C 1
ATOM 3959 O O . ILE B 1 182 ? 1.843 -7.012 0.852 1 90.75 182 ILE B O 1
ATOM 3963 N N . ASP B 1 183 ? 1.761 -7.539 -1.324 1 90.5 183 ASP B N 1
ATOM 3964 C CA . ASP B 1 183 ? 2.811 -6.59 -1.684 1 90.5 183 ASP B CA 1
ATOM 3965 C C . ASP B 1 183 ? 2.348 -5.148 -1.469 1 90.5 183 ASP B C 1
ATOM 3967 O O . ASP B 1 183 ? 3.131 -4.297 -1.047 1 90.5 183 ASP B O 1
ATOM 3971 N N . ALA B 1 184 ? 1.099 -4.93 -1.784 1 90.31 184 ALA B N 1
ATOM 3972 C CA . ALA B 1 184 ? 0.542 -3.586 -1.664 1 90.31 184 ALA B CA 1
ATOM 3973 C C . ALA B 1 184 ? 0.58 -3.105 -0.217 1 90.31 184 ALA B C 1
ATOM 3975 O O . ALA B 1 184 ? 0.742 -1.91 0.043 1 90.31 184 ALA B O 1
ATOM 3976 N N . CYS B 1 185 ? 0.499 -4.008 0.692 1 85.94 185 CYS B N 1
ATOM 3977 C CA . CYS B 1 185 ? 0.486 -3.607 2.096 1 85.94 185 CYS B CA 1
ATOM 3978 C C . CYS B 1 185 ? 1.873 -3.738 2.713 1 85.94 185 CYS B C 1
ATOM 3980 O O . CYS B 1 185 ? 2.045 -3.531 3.914 1 85.94 185 CYS B O 1
ATOM 3982 N N . HIS B 1 186 ? 2.867 -4.07 1.993 1 84.25 186 HIS B N 1
ATOM 3983 C CA . HIS B 1 186 ? 4.258 -4.176 2.414 1 84.25 186 HIS B CA 1
ATOM 3984 C C . HIS B 1 186 ? 4.41 -5.145 3.58 1 84.25 186 HIS B C 1
ATOM 3986 O O . HIS B 1 186 ? 5.125 -4.859 4.543 1 84.25 186 HIS B O 1
ATOM 3992 N N . LEU B 1 187 ? 3.709 -6.227 3.523 1 83.44 187 LEU B N 1
ATOM 3993 C CA . LEU B 1 187 ? 3.742 -7.184 4.625 1 83.44 187 LEU B CA 1
ATOM 3994 C C . LEU B 1 187 ? 5.105 -7.859 4.715 1 83.44 187 LEU B C 1
ATOM 3996 O O . LEU B 1 187 ? 5.668 -7.988 5.801 1 83.44 187 LEU B O 1
ATOM 4000 N N . PHE B 1 188 ? 5.664 -8.336 3.578 1 76.31 188 PHE B N 1
ATOM 4001 C CA . PHE B 1 188 ? 6.922 -9.07 3.607 1 76.31 188 PHE B CA 1
ATOM 4002 C C . PHE B 1 188 ? 8.078 -8.188 3.146 1 76.31 188 PHE B C 1
ATOM 4004 O O . PHE B 1 188 ? 9.094 -8.078 3.832 1 76.31 188 PHE B O 1
ATOM 4011 N N . SER B 1 189 ? 7.996 -7.883 1.905 1 70.38 189 SER B N 1
ATOM 4012 C CA . SER B 1 189 ? 9.023 -7.047 1.299 1 70.38 189 SER B CA 1
ATOM 4013 C C . SER B 1 189 ? 8.414 -6.008 0.366 1 70.38 189 SER B C 1
ATOM 4015 O O . SER B 1 189 ? 7.258 -6.137 -0.044 1 70.38 189 SER B O 1
ATOM 4017 N N . ASN B 1 190 ? 9.18 -5.012 0.245 1 74.38 190 ASN B N 1
ATOM 4018 C CA . ASN B 1 190 ? 8.766 -3.99 -0.709 1 74.38 190 ASN B CA 1
ATOM 4019 C C . ASN B 1 190 ? 9.375 -4.23 -2.088 1 74.38 190 ASN B C 1
ATOM 4021 O O . ASN B 1 190 ? 9.391 -3.33 -2.93 1 74.38 190 ASN B O 1
ATOM 4025 N N . HIS B 1 191 ? 9.836 -5.414 -2.357 1 83.12 191 HIS B N 1
ATOM 4026 C CA . HIS B 1 191 ? 10.43 -5.691 -3.66 1 83.12 191 HIS B CA 1
ATOM 4027 C C . HIS B 1 191 ? 9.367 -6.137 -4.664 1 83.12 191 HIS B C 1
ATOM 4029 O O . HIS B 1 191 ? 8.406 -6.82 -4.297 1 83.12 191 HIS B O 1
ATOM 4035 N N . PRO B 1 192 ? 9.555 -5.754 -5.906 1 91.81 192 PRO B N 1
ATOM 4036 C CA . PRO B 1 192 ? 8.57 -6.094 -6.938 1 91.81 192 PRO B CA 1
ATOM 4037 C C . PRO B 1 192 ? 8.812 -7.473 -7.547 1 91.81 192 PRO B C 1
ATOM 4039 O O . PRO B 1 192 ? 8.391 -7.734 -8.68 1 91.81 192 PRO B O 1
ATOM 4042 N N . THR B 1 193 ? 9.438 -8.367 -6.902 1 89.88 193 THR B N 1
ATOM 4043 C CA . THR B 1 193 ? 9.93 -9.633 -7.441 1 89.88 193 THR B CA 1
ATOM 4044 C C . THR B 1 193 ? 8.781 -10.461 -8.016 1 89.88 193 THR B C 1
ATOM 4046 O O . THR B 1 193 ? 8.852 -10.914 -9.164 1 89.88 193 THR B O 1
ATOM 4049 N N . PHE B 1 194 ? 7.691 -10.633 -7.301 1 89 194 PHE B N 1
ATOM 4050 C CA . PHE B 1 194 ? 6.59 -11.469 -7.754 1 89 194 PHE B CA 1
ATOM 4051 C C . PHE B 1 194 ? 5.906 -10.859 -8.969 1 89 194 PHE B C 1
ATOM 4053 O O . PHE B 1 194 ? 5.488 -11.578 -9.883 1 89 194 PHE B O 1
ATOM 4060 N N . ALA B 1 195 ? 5.781 -9.578 -8.945 1 94.88 195 ALA B N 1
ATOM 4061 C CA . ALA B 1 195 ? 5.219 -8.891 -10.102 1 94.88 195 ALA B CA 1
ATOM 4062 C C . ALA B 1 195 ? 6.098 -9.094 -11.336 1 94.88 195 ALA B C 1
ATOM 4064 O O . ALA B 1 195 ? 5.594 -9.391 -12.422 1 94.88 195 ALA B O 1
ATOM 4065 N N . ILE B 1 196 ? 7.43 -8.969 -11.148 1 95.44 196 ILE B N 1
ATOM 4066 C CA . ILE B 1 196 ? 8.367 -9.117 -12.25 1 95.44 196 ILE B CA 1
ATOM 4067 C C . ILE B 1 196 ? 8.273 -10.531 -12.828 1 95.44 196 ILE B C 1
ATOM 4069 O O . ILE B 1 196 ? 8.203 -10.703 -14.047 1 95.44 196 ILE B O 1
ATOM 4073 N N . TRP B 1 197 ? 8.219 -11.492 -12 1 92.69 197 TRP B N 1
ATOM 4074 C CA . TRP B 1 197 ? 8.141 -12.875 -12.445 1 92.69 197 TRP B CA 1
ATOM 4075 C C . TRP B 1 197 ? 6.859 -13.117 -13.234 1 92.69 197 TRP B C 1
ATOM 4077 O O . TRP B 1 197 ? 6.883 -13.766 -14.289 1 92.69 197 TRP B O 1
ATOM 4087 N N . THR B 1 198 ? 5.793 -12.695 -12.727 1 94.62 198 THR B N 1
ATOM 4088 C CA . THR B 1 198 ? 4.504 -12.906 -13.375 1 94.62 198 THR B CA 1
ATOM 4089 C C . THR B 1 198 ? 4.441 -12.172 -14.711 1 94.62 198 THR B C 1
ATOM 4091 O O . THR B 1 198 ? 3.957 -12.711 -15.703 1 94.62 198 THR B O 1
ATOM 4094 N N . MET B 1 199 ? 4.98 -10.945 -14.75 1 97.44 199 MET B N 1
ATOM 4095 C CA . MET B 1 199 ? 5.016 -10.148 -15.977 1 97.44 199 MET B CA 1
ATOM 4096 C C . MET B 1 199 ? 5.91 -10.805 -17.031 1 97.44 199 MET B C 1
ATOM 4098 O O . MET B 1 199 ? 5.594 -10.797 -18.219 1 97.44 199 MET B O 1
ATOM 4102 N N . ARG B 1 200 ? 7.008 -11.266 -16.547 1 95.81 200 ARG B N 1
ATOM 4103 C CA . ARG B 1 200 ? 7.93 -11.969 -17.438 1 95.81 200 ARG B CA 1
ATOM 4104 C C . ARG B 1 200 ? 7.23 -13.117 -18.141 1 95.81 200 ARG B C 1
ATOM 4106 O O . ARG B 1 200 ? 7.344 -13.266 -19.359 1 95.81 200 ARG B O 1
ATOM 4113 N N . GLU B 1 201 ? 6.48 -13.93 -17.406 1 92.56 201 GLU B N 1
ATOM 4114 C CA . GLU B 1 201 ? 5.766 -15.078 -17.969 1 92.56 201 GLU B CA 1
ATOM 4115 C C . GLU B 1 201 ? 4.703 -14.625 -18.969 1 92.56 201 GLU B C 1
ATOM 4117 O O . GLU B 1 201 ? 4.453 -15.305 -19.953 1 92.56 201 GLU B O 1
ATOM 4122 N N . ALA B 1 202 ? 4.152 -13.539 -18.734 1 96.12 202 ALA B N 1
ATOM 4123 C CA . ALA B 1 202 ? 3.037 -13.078 -19.562 1 96.12 202 ALA B CA 1
ATOM 4124 C C . ALA B 1 202 ? 3.539 -12.391 -20.828 1 96.12 202 ALA B C 1
ATOM 4126 O O . ALA B 1 202 ? 2.941 -12.539 -21.906 1 96.12 202 ALA B O 1
ATOM 4127 N N . PHE B 1 203 ? 4.703 -11.68 -20.672 1 97.5 203 PHE B N 1
ATOM 4128 C CA . PHE B 1 203 ? 4.961 -10.758 -21.781 1 97.5 203 PHE B CA 1
ATOM 4129 C C . PHE B 1 203 ? 6.391 -10.906 -22.281 1 97.5 203 PHE B C 1
ATOM 4131 O O . PHE B 1 203 ? 6.715 -10.453 -23.375 1 97.5 203 PHE B O 1
ATOM 4138 N N . GLU B 1 204 ? 7.262 -11.414 -21.469 1 97.12 204 GLU B N 1
ATOM 4139 C CA . GLU B 1 204 ? 8.656 -11.445 -21.906 1 97.12 204 GLU B CA 1
ATOM 4140 C C . GLU B 1 204 ? 9.039 -12.812 -22.453 1 97.12 204 GLU B C 1
ATOM 4142 O O . GLU B 1 204 ? 10.18 -13.031 -22.859 1 97.12 204 GLU B O 1
ATOM 4147 N N . GLU B 1 205 ? 8.117 -13.695 -22.344 1 92.31 205 GLU B N 1
ATOM 4148 C CA . GLU B 1 205 ? 8.25 -15.023 -22.938 1 92.31 205 GLU B CA 1
ATOM 4149 C C . GLU B 1 205 ? 7.062 -15.359 -23.828 1 92.31 205 GLU B C 1
ATOM 4151 O O . GLU B 1 205 ? 5.996 -14.75 -23.703 1 92.31 205 GLU B O 1
ATOM 4156 N N . ARG B 1 206 ? 7.273 -16.297 -24.688 1 88.38 206 ARG B N 1
ATOM 4157 C CA . ARG B 1 206 ? 6.156 -16.844 -25.453 1 88.38 206 ARG B CA 1
ATOM 4158 C C . ARG B 1 206 ? 5.617 -18.109 -24.781 1 88.38 206 ARG B C 1
ATOM 4160 O O . ARG B 1 206 ? 6.305 -19.141 -24.734 1 88.38 206 ARG B O 1
ATOM 4167 N N . PRO B 1 207 ? 4.406 -17.984 -24.297 1 83.31 207 PRO B N 1
ATOM 4168 C CA . PRO B 1 207 ? 3.869 -19.188 -23.656 1 83.31 207 PRO B CA 1
ATOM 4169 C C . PRO B 1 207 ? 3.938 -20.422 -24.547 1 83.31 207 PRO B C 1
ATOM 4171 O O . PRO B 1 207 ? 4.137 -21.531 -24.062 1 83.31 207 PRO B O 1
ATOM 4174 N N . GLU B 1 208 ? 3.848 -20.219 -25.812 1 84 208 GLU B N 1
ATOM 4175 C CA . GLU B 1 208 ? 3.85 -21.328 -26.781 1 84 208 GLU B CA 1
ATOM 4176 C C . GLU B 1 208 ? 5.199 -22.031 -26.797 1 84 208 GLU B C 1
ATOM 4178 O O . GLU B 1 208 ? 5.297 -23.188 -27.234 1 84 208 GLU B O 1
ATOM 4183 N N . ASP B 1 209 ? 6.176 -21.344 -26.375 1 83.38 209 ASP B N 1
ATOM 4184 C CA . ASP B 1 209 ? 7.52 -21.906 -26.391 1 83.38 209 ASP B CA 1
ATOM 4185 C C . ASP B 1 209 ? 7.762 -22.766 -25.156 1 83.38 209 ASP B C 1
ATOM 4187 O O . ASP B 1 209 ? 8.773 -23.484 -25.078 1 83.38 209 ASP B O 1
ATOM 4191 N N . ASP B 1 210 ? 6.828 -22.734 -24.281 1 82.25 210 ASP B N 1
ATOM 4192 C CA . ASP B 1 210 ? 6.949 -23.547 -23.078 1 82.25 210 ASP B CA 1
ATOM 4193 C C . ASP B 1 210 ? 6.68 -25.016 -23.391 1 82.25 210 ASP B C 1
ATOM 4195 O O . ASP B 1 210 ? 5.719 -25.344 -24.094 1 82.25 210 ASP B O 1
ATOM 4199 N N . GLN B 1 211 ? 7.508 -25.797 -22.891 1 82.44 211 GLN B N 1
ATOM 4200 C CA . GLN B 1 211 ? 7.375 -27.219 -23.109 1 82.44 211 GLN B CA 1
ATOM 4201 C C . GLN B 1 211 ? 6.047 -27.75 -22.578 1 82.44 211 GLN B C 1
ATOM 4203 O O . GLN B 1 211 ? 5.504 -28.734 -23.094 1 82.44 211 GLN B O 1
ATOM 4208 N N . GLN B 1 212 ? 5.508 -27.062 -21.625 1 82.81 212 GLN B N 1
ATOM 4209 C CA . GLN B 1 212 ? 4.262 -27.5 -21 1 82.81 212 GLN B CA 1
ATOM 4210 C C . GLN B 1 212 ? 3.094 -26.609 -21.438 1 82.81 212 GLN B C 1
ATOM 4212 O O . GLN B 1 212 ? 2.15 -26.406 -20.672 1 82.81 212 GLN B O 1
ATOM 4217 N N . TYR B 1 213 ? 3.236 -26.188 -22.547 1 89.25 213 TYR B N 1
ATOM 4218 C CA . TYR B 1 213 ? 2.203 -25.297 -23.078 1 89.25 213 TYR B CA 1
ATOM 4219 C C . TYR B 1 213 ? 0.863 -26.031 -23.172 1 89.25 213 TYR B C 1
ATOM 4221 O O . TYR B 1 213 ? 0.811 -27.203 -23.5 1 89.25 213 TYR B O 1
ATOM 4229 N N . PHE B 1 214 ? -0.237 -25.453 -22.906 1 90.75 214 PHE B N 1
ATOM 4230 C CA . PHE B 1 214 ? -1.602 -25.922 -23.078 1 90.75 214 PHE B CA 1
ATOM 4231 C C . PHE B 1 214 ? -2.529 -24.781 -23.484 1 90.75 214 PHE B C 1
ATOM 4233 O O . PHE B 1 214 ? -2.205 -23.609 -23.281 1 90.75 214 PHE B O 1
ATOM 4240 N N . ALA B 1 215 ? -3.594 -25.219 -24.047 1 89.88 215 ALA B N 1
ATOM 4241 C CA . ALA B 1 215 ? -4.574 -24.234 -24.484 1 89.88 215 ALA B CA 1
ATOM 4242 C C . ALA B 1 215 ? -5.086 -23.406 -23.297 1 89.88 215 ALA B C 1
ATOM 4244 O O . ALA B 1 215 ? -5.461 -23.969 -22.266 1 89.88 215 ALA B O 1
ATOM 4245 N N . GLY B 1 216 ? -5.039 -22.094 -23.359 1 92.44 216 GLY B N 1
ATOM 4246 C CA . GLY B 1 216 ? -5.527 -21.219 -22.297 1 92.44 216 GLY B CA 1
ATOM 4247 C C . GLY B 1 216 ? -4.426 -20.703 -21.391 1 92.44 216 GLY B C 1
ATOM 4248 O O . GLY B 1 216 ? -4.664 -19.844 -20.547 1 92.44 216 GLY B O 1
ATOM 4249 N N . MET B 1 217 ? -3.273 -21.234 -21.609 1 93.81 217 MET B N 1
ATOM 4250 C CA . MET B 1 217 ? -2.145 -20.828 -20.781 1 93.81 217 MET B CA 1
ATOM 4251 C C . MET B 1 217 ? -1.889 -19.328 -20.891 1 93.81 217 MET B C 1
ATOM 4253 O O . MET B 1 217 ? -1.65 -18.656 -19.891 1 93.81 217 MET B O 1
ATOM 4257 N N . LYS B 1 218 ? -1.926 -18.844 -22.062 1 94.75 218 LYS B N 1
ATOM 4258 C CA . LYS B 1 218 ? -1.697 -17.422 -22.281 1 94.75 218 LYS B CA 1
ATOM 4259 C C . LYS B 1 218 ? -2.738 -16.578 -21.547 1 94.75 218 LYS B C 1
ATOM 4261 O O . LYS B 1 218 ? -2.41 -15.539 -20.969 1 94.75 218 LYS B O 1
ATOM 4266 N N . ASP B 1 219 ? -3.971 -17.031 -21.594 1 96.56 219 ASP B N 1
ATOM 4267 C CA . ASP B 1 219 ? -5.031 -16.359 -20.859 1 96.56 219 ASP B CA 1
ATOM 4268 C C . ASP B 1 219 ? -4.688 -16.25 -19.375 1 96.56 219 ASP B C 1
ATOM 4270 O O . ASP B 1 219 ? -4.793 -15.18 -18.781 1 96.56 219 ASP B O 1
ATOM 4274 N N . GLN B 1 220 ? -4.277 -17.344 -18.812 1 95.19 220 GLN B N 1
ATOM 4275 C CA . GLN B 1 220 ? -3.949 -17.406 -17.391 1 95.19 220 GLN B CA 1
ATOM 4276 C C . GLN B 1 220 ? -2.807 -16.438 -17.062 1 95.19 220 GLN B C 1
ATOM 4278 O O . GLN B 1 220 ? -2.857 -15.727 -16.062 1 95.19 220 GLN B O 1
ATOM 4283 N N . CYS B 1 221 ? -1.822 -16.391 -17.906 1 95.62 221 CYS B N 1
ATOM 4284 C CA . CYS B 1 221 ? -0.659 -15.539 -17.688 1 95.62 221 CYS B CA 1
ATOM 4285 C C . CYS B 1 221 ? -1.054 -14.07 -17.703 1 95.62 221 CYS B C 1
ATOM 4287 O O . CYS B 1 221 ? -0.643 -13.305 -16.828 1 95.62 221 CYS B O 1
ATOM 4289 N N . VAL B 1 222 ? -1.871 -13.742 -18.625 1 97.75 222 VAL B N 1
ATOM 4290 C CA . VAL B 1 222 ? -2.295 -12.352 -18.766 1 97.75 222 VAL B CA 1
ATOM 4291 C C . VAL B 1 222 ? -3.16 -11.953 -17.578 1 97.75 222 VAL B C 1
ATOM 4293 O O . VAL B 1 222 ? -2.969 -10.875 -17 1 97.75 222 VAL B O 1
ATOM 4296 N N . ILE B 1 223 ? -4.117 -12.805 -17.219 1 97.75 223 ILE B N 1
ATOM 4297 C CA . ILE B 1 223 ? -5 -12.508 -16.094 1 97.75 223 ILE B CA 1
ATOM 4298 C C . ILE B 1 223 ? -4.184 -12.398 -14.805 1 97.75 223 ILE B C 1
ATOM 4300 O O . ILE B 1 223 ? -4.379 -11.477 -14.008 1 97.75 223 ILE B O 1
ATOM 4304 N N . ALA B 1 224 ? -3.248 -13.266 -14.602 1 96.62 224 ALA B N 1
ATOM 4305 C CA . ALA B 1 224 ? -2.395 -13.242 -13.414 1 96.62 224 ALA B CA 1
ATOM 4306 C C . ALA B 1 224 ? -1.566 -11.961 -13.367 1 96.62 224 ALA B C 1
ATOM 4308 O O . ALA B 1 224 ? -1.489 -11.297 -12.328 1 96.62 224 ALA B O 1
ATOM 4309 N N . ALA B 1 225 ? -0.976 -11.617 -14.453 1 97.88 225 ALA B N 1
ATOM 4310 C CA . ALA B 1 225 ? -0.159 -10.414 -14.531 1 97.88 225 ALA B CA 1
ATOM 4311 C C . ALA B 1 225 ? -0.991 -9.164 -14.227 1 97.88 225 ALA B C 1
ATOM 4313 O O . ALA B 1 225 ? -0.538 -8.266 -13.523 1 97.88 225 ALA B O 1
ATOM 4314 N N . ALA B 1 226 ? -2.182 -9.141 -14.781 1 98.44 226 ALA B N 1
ATOM 4315 C CA . ALA B 1 226 ? -3.064 -7.992 -14.609 1 98.44 226 ALA B CA 1
ATOM 4316 C C . ALA B 1 226 ? -3.375 -7.762 -13.133 1 98.44 226 ALA B C 1
ATOM 4318 O O . ALA B 1 226 ? -3.584 -6.625 -12.703 1 98.44 226 ALA B O 1
ATOM 4319 N N . GLN B 1 227 ? -3.381 -8.836 -12.32 1 97.38 227 GLN B N 1
ATOM 4320 C CA . GLN B 1 227 ? -3.691 -8.695 -10.898 1 97.38 227 GLN B CA 1
ATOM 4321 C C . GLN B 1 227 ? -2.684 -7.789 -10.203 1 97.38 227 GLN B C 1
ATOM 4323 O O . GLN B 1 227 ? -3.055 -7 -9.328 1 97.38 227 GLN B O 1
ATOM 4328 N N . HIS B 1 228 ? -1.439 -7.793 -10.555 1 97.5 228 HIS B N 1
ATOM 4329 C CA . HIS B 1 228 ? -0.401 -6.984 -9.93 1 97.5 228 HIS B CA 1
ATOM 4330 C C . HIS B 1 228 ? -0.607 -5.504 -10.211 1 97.5 228 HIS B C 1
ATOM 4332 O O . HIS B 1 228 ? -0.251 -4.652 -9.398 1 97.5 228 HIS B O 1
ATOM 4338 N N . ILE B 1 229 ? -1.209 -5.18 -11.375 1 98.06 229 ILE B N 1
ATOM 4339 C CA . ILE B 1 229 ? -1.479 -3.787 -11.719 1 98.06 229 ILE B CA 1
ATOM 4340 C C . ILE B 1 229 ? -2.775 -3.33 -11.055 1 98.06 229 ILE B C 1
ATOM 4342 O O . ILE B 1 229 ? -2.832 -2.246 -10.477 1 98.06 229 ILE B O 1
ATOM 4346 N N . LEU B 1 230 ? -3.746 -4.176 -11.125 1 96.62 230 LEU B N 1
ATOM 4347 C CA . LEU B 1 230 ? -5.07 -3.822 -10.625 1 96.62 230 LEU B CA 1
ATOM 4348 C C . LEU B 1 230 ? -5.047 -3.604 -9.117 1 96.62 230 LEU B C 1
ATOM 4350 O O . LEU B 1 230 ? -5.766 -2.748 -8.602 1 96.62 230 LEU B O 1
ATOM 4354 N N . TRP B 1 231 ? -4.137 -4.324 -8.453 1 94.81 231 TRP B N 1
ATOM 4355 C CA . TRP B 1 231 ? -4.25 -4.301 -7 1 94.81 231 TRP B CA 1
ATOM 4356 C C . TRP B 1 231 ? -2.992 -3.721 -6.363 1 94.81 231 TRP B C 1
ATOM 4358 O O . TRP B 1 231 ? -2.977 -3.414 -5.168 1 94.81 231 TRP B O 1
ATOM 4368 N N . ASP B 1 232 ? -1.964 -3.482 -7.105 1 95.62 232 ASP B N 1
ATOM 4369 C CA . ASP B 1 232 ? -0.715 -2.969 -6.551 1 95.62 232 ASP B CA 1
ATOM 4370 C C . ASP B 1 232 ? 0.007 -2.08 -7.562 1 95.62 232 ASP B C 1
ATOM 4372 O O . ASP B 1 232 ? 1.207 -1.829 -7.43 1 95.62 232 ASP B O 1
ATOM 4376 N N . GLY B 1 233 ? -0.667 -1.636 -8.602 1 97 233 GLY B N 1
ATOM 4377 C CA . GLY B 1 233 ? -0.034 -0.947 -9.719 1 97 233 GLY B CA 1
ATOM 4378 C C . GLY B 1 233 ? 0.608 0.369 -9.32 1 97 233 GLY B C 1
ATOM 4379 O O . GLY B 1 233 ? 1.695 0.704 -9.789 1 97 233 GLY B O 1
ATOM 4380 N N . GLN B 1 234 ? -0.096 1.106 -8.477 1 95.56 234 GLN B N 1
ATOM 4381 C CA . GLN B 1 234 ? 0.443 2.4 -8.07 1 95.56 234 GLN B CA 1
ATOM 4382 C C . GLN B 1 234 ? 1.741 2.236 -7.289 1 95.56 234 GLN B C 1
ATOM 4384 O O . GLN B 1 234 ? 2.711 2.961 -7.523 1 95.56 234 GLN B O 1
ATOM 4389 N N . GLU B 1 235 ? 1.751 1.294 -6.406 1 93.38 235 GLU B N 1
ATOM 4390 C CA . GLU B 1 235 ? 2.965 1.005 -5.648 1 93.38 235 GLU B CA 1
ATOM 4391 C C . GLU B 1 235 ? 4.09 0.542 -6.57 1 93.38 235 GLU B C 1
ATOM 4393 O O . GLU B 1 235 ? 5.242 0.945 -6.398 1 93.38 235 GLU B O 1
ATOM 4398 N N . LEU B 1 236 ? 3.727 -0.327 -7.477 1 94.75 236 LEU B N 1
ATOM 4399 C CA . LEU B 1 236 ? 4.723 -0.827 -8.414 1 94.75 236 LEU B CA 1
ATOM 4400 C C . LEU B 1 236 ? 5.336 0.317 -9.219 1 94.75 236 LEU B C 1
ATOM 4402 O O . LEU B 1 236 ? 6.551 0.352 -9.422 1 94.75 236 LEU B O 1
ATOM 4406 N N . PHE B 1 237 ? 4.555 1.211 -9.617 1 95 237 PHE B N 1
ATOM 4407 C CA . PHE B 1 237 ? 5.066 2.311 -10.43 1 95 237 PHE B CA 1
ATOM 4408 C C . PHE B 1 237 ? 6.008 3.188 -9.609 1 95 237 PHE B C 1
ATOM 4410 O O . PHE B 1 237 ? 7.035 3.646 -10.117 1 95 237 PHE B O 1
ATOM 4417 N N . LYS B 1 238 ? 5.656 3.438 -8.375 1 89.94 238 LYS B N 1
ATOM 4418 C CA . LYS B 1 238 ? 6.5 4.242 -7.496 1 89.94 238 LYS B CA 1
ATOM 4419 C C . LYS B 1 238 ? 7.895 3.635 -7.371 1 89.94 238 LYS B C 1
ATOM 4421 O O . LYS B 1 238 ? 8.883 4.359 -7.266 1 89.94 238 LYS B O 1
ATOM 4426 N N . LYS B 1 239 ? 7.977 2.354 -7.41 1 89.56 239 LYS B N 1
ATOM 4427 C CA . LYS B 1 239 ? 9.242 1.651 -7.199 1 89.56 239 LYS B CA 1
ATOM 4428 C C . LYS B 1 239 ? 10.203 1.895 -8.359 1 89.56 239 LYS B C 1
ATOM 4430 O O . LYS B 1 239 ? 11.414 1.721 -8.211 1 89.56 239 LYS B O 1
ATOM 4435 N N . ILE B 1 240 ? 9.695 2.213 -9.492 1 88.94 240 ILE B N 1
ATOM 4436 C CA . ILE B 1 240 ? 10.539 2.5 -10.648 1 88.94 240 ILE B CA 1
ATOM 4437 C C . ILE B 1 240 ? 11.461 3.674 -10.328 1 88.94 240 ILE B C 1
ATOM 4439 O O . ILE B 1 240 ? 12.648 3.648 -10.672 1 88.94 240 ILE B O 1
ATOM 4443 N N . THR B 1 241 ? 10.992 4.629 -9.672 1 75.81 241 THR B N 1
ATOM 4444 C CA . THR B 1 241 ? 11.727 5.863 -9.43 1 75.81 241 THR B CA 1
ATOM 4445 C C . THR B 1 241 ? 12.492 5.781 -8.109 1 75.81 241 THR B C 1
ATOM 4447 O O . THR B 1 241 ? 13.586 6.34 -7.984 1 75.81 241 THR B O 1
ATOM 4450 N N . PHE B 1 242 ? 12 4.977 -7.203 1 72.31 242 PHE B N 1
ATOM 4451 C CA . PHE B 1 242 ? 12.477 5.223 -5.848 1 72.31 242 PHE B CA 1
ATOM 4452 C C . PHE B 1 242 ? 13.172 3.986 -5.285 1 72.31 242 PHE B C 1
ATOM 4454 O O . PHE B 1 242 ? 13.734 4.027 -4.191 1 72.31 242 PHE B O 1
ATOM 4461 N N . MET B 1 243 ? 13.188 2.992 -6.031 1 71.5 243 MET B N 1
ATOM 4462 C CA . MET B 1 243 ? 13.82 1.787 -5.5 1 71.5 243 MET B CA 1
ATOM 4463 C C . MET B 1 243 ? 15.336 1.934 -5.477 1 71.5 243 MET B C 1
ATOM 4465 O O . MET B 1 243 ? 15.945 2.297 -6.48 1 71.5 243 MET B O 1
ATOM 4469 N N . SER B 1 244 ? 15.961 1.763 -4.344 1 63.03 244 SER B N 1
ATOM 4470 C CA . SER B 1 244 ? 17.406 2.016 -4.258 1 63.03 244 SER B CA 1
ATOM 4471 C C . SER B 1 244 ? 18.156 0.777 -3.785 1 63.03 244 SER B C 1
ATOM 4473 O O . SER B 1 244 ? 19.375 0.679 -3.959 1 63.03 244 SER B O 1
ATOM 4475 N N . ASP B 1 245 ? 17.562 -0.198 -3.285 1 72.94 245 ASP B N 1
ATOM 4476 C CA . ASP B 1 245 ? 18.297 -1.28 -2.639 1 72.94 245 ASP B CA 1
ATOM 4477 C C . ASP B 1 245 ? 18.188 -2.576 -3.439 1 72.94 245 ASP B C 1
ATOM 4479 O O . ASP B 1 245 ? 17.656 -3.57 -2.951 1 72.94 245 ASP B O 1
ATOM 4483 N N . VAL B 1 246 ? 18.75 -2.518 -4.629 1 81.62 246 VAL B N 1
ATOM 4484 C CA . VAL B 1 246 ? 18.734 -3.699 -5.484 1 81.62 246 VAL B CA 1
ATOM 4485 C C . VAL B 1 246 ? 20.109 -4.371 -5.449 1 81.62 246 VAL B C 1
ATOM 4487 O O . VAL B 1 246 ? 21.125 -3.748 -5.77 1 81.62 246 VAL B O 1
ATOM 4490 N N . ASP B 1 247 ? 20.109 -5.527 -5.027 1 83.5 247 ASP B N 1
ATOM 4491 C CA . ASP B 1 247 ? 21.391 -6.23 -4.953 1 83.5 247 ASP B CA 1
ATOM 4492 C C . ASP B 1 247 ? 21.531 -7.219 -6.109 1 83.5 247 ASP B C 1
ATOM 4494 O O . ASP B 1 247 ? 20.656 -7.301 -6.977 1 83.5 247 ASP B O 1
ATOM 4498 N N . GLU B 1 248 ? 22.641 -7.906 -6.051 1 88.06 248 GLU B N 1
ATOM 4499 C CA . GLU B 1 248 ? 22.969 -8.797 -7.16 1 88.06 248 GLU B CA 1
ATOM 4500 C C . GLU B 1 248 ? 22 -9.977 -7.227 1 88.06 248 GLU B C 1
ATOM 4502 O O . GLU B 1 248 ? 21.656 -10.453 -8.312 1 88.06 248 GLU B O 1
ATOM 4507 N N . ASP B 1 249 ? 21.578 -10.414 -6.105 1 86.06 249 ASP B N 1
ATOM 4508 C CA . ASP B 1 249 ? 20.641 -11.523 -6.07 1 86.06 249 ASP B CA 1
ATOM 4509 C C . ASP B 1 249 ? 19.281 -11.117 -6.664 1 86.06 249 ASP B C 1
ATOM 4511 O O . ASP B 1 249 ? 18.641 -11.914 -7.344 1 86.06 249 ASP B O 1
ATOM 4515 N N . ASP B 1 250 ? 18.953 -9.953 -6.395 1 87.38 250 ASP B N 1
ATOM 4516 C CA . ASP B 1 250 ? 17.734 -9.422 -7.008 1 87.38 250 ASP B CA 1
ATOM 4517 C C . ASP B 1 250 ? 17.844 -9.422 -8.531 1 87.38 250 ASP B C 1
ATOM 4519 O O . ASP B 1 250 ? 16.953 -9.906 -9.227 1 87.38 250 ASP B O 1
ATOM 4523 N N . LEU B 1 251 ? 18.984 -8.953 -9.016 1 91.56 251 LEU B N 1
ATOM 4524 C CA . LEU B 1 251 ? 19.172 -8.82 -10.453 1 91.56 251 LEU B CA 1
ATOM 4525 C C . LEU B 1 251 ? 19.156 -10.188 -11.133 1 91.56 251 LEU B C 1
ATOM 4527 O O . LEU B 1 251 ? 18.625 -10.328 -12.242 1 91.56 251 LEU B O 1
ATOM 4531 N N . ARG B 1 252 ? 19.703 -11.086 -10.492 1 91.75 252 ARG B N 1
ATOM 4532 C CA . ARG B 1 252 ? 19.672 -12.445 -11.023 1 91.75 252 ARG B CA 1
ATOM 4533 C C . ARG B 1 252 ? 18.234 -12.977 -11.086 1 91.75 252 ARG B C 1
ATOM 4535 O O . ARG B 1 252 ? 17.844 -13.594 -12.078 1 91.75 252 ARG B O 1
ATOM 4542 N N . SER B 1 253 ? 17.5 -12.695 -10.039 1 90.56 253 SER B N 1
ATOM 4543 C CA . SER B 1 253 ? 16.125 -13.156 -9.953 1 90.56 253 SER B CA 1
ATOM 4544 C C . SER B 1 253 ? 15.227 -12.414 -10.938 1 90.56 253 SER B C 1
ATOM 4546 O O . SER B 1 253 ? 14.188 -12.938 -11.352 1 90.56 253 SER B O 1
ATOM 4548 N N . TRP B 1 254 ? 15.625 -11.25 -11.344 1 94.31 254 TRP B N 1
ATOM 4549 C CA . TRP B 1 254 ? 14.805 -10.398 -12.195 1 94.31 254 TRP B CA 1
ATOM 4550 C C . TRP B 1 254 ? 15.25 -10.492 -13.656 1 94.31 254 TRP B C 1
ATOM 4552 O O . TRP B 1 254 ? 14.906 -9.641 -14.477 1 94.31 254 TRP B O 1
ATOM 4562 N N . LYS B 1 255 ? 16.016 -11.484 -13.969 1 95.06 255 L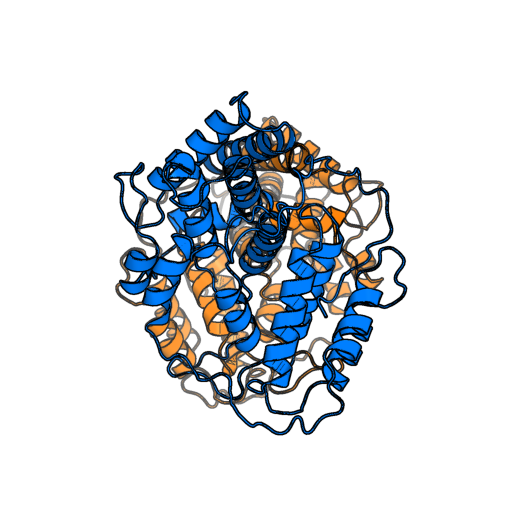YS B N 1
ATOM 4563 C CA . LYS B 1 255 ? 16.5 -11.656 -15.336 1 95.06 255 LYS B CA 1
ATOM 4564 C C . LYS B 1 255 ? 15.352 -11.562 -16.344 1 95.06 255 LYS B C 1
ATOM 4566 O O . LYS B 1 255 ? 14.289 -12.164 -16.141 1 95.06 255 LYS B O 1
ATOM 4571 N N . PRO B 1 256 ? 15.578 -10.836 -17.422 1 96.38 256 PRO B N 1
ATOM 4572 C CA . PRO B 1 256 ? 14.523 -10.688 -18.422 1 96.38 256 PRO B CA 1
ATOM 4573 C C . PRO B 1 256 ? 14.266 -11.969 -19.219 1 96.38 256 PRO B C 1
ATOM 4575 O O . PRO B 1 256 ? 15.141 -12.844 -19.281 1 96.38 256 PRO B O 1
ATOM 4578 N N . GLY B 1 257 ? 13.078 -12.07 -19.703 1 95.44 257 GLY B N 1
ATOM 4579 C CA . GLY B 1 257 ? 12.781 -13.133 -20.656 1 95.44 257 GLY B CA 1
ATOM 4580 C C . GLY B 1 257 ? 13.367 -12.875 -22.031 1 95.44 257 GLY B C 1
ATOM 4581 O O . GLY B 1 257 ? 13.984 -11.836 -22.281 1 95.44 257 GLY B O 1
ATOM 4582 N N . ARG B 1 258 ? 13.117 -13.734 -22.953 1 94.31 258 ARG B N 1
ATOM 4583 C CA . ARG B 1 258 ? 13.758 -13.758 -24.266 1 94.31 258 ARG B CA 1
ATOM 4584 C C . ARG B 1 258 ? 13.273 -12.602 -25.125 1 94.31 258 ARG B C 1
ATOM 4586 O O . ARG B 1 258 ? 14.016 -12.109 -25.984 1 94.31 258 ARG B O 1
ATOM 4593 N N . LEU B 1 259 ? 12.094 -12.133 -24.875 1 96.62 259 LEU B N 1
ATOM 4594 C CA . LEU B 1 259 ? 11.5 -11.141 -25.766 1 96.62 259 LEU B CA 1
ATOM 4595 C C . LEU B 1 259 ? 11.883 -9.727 -25.328 1 96.62 259 LEU B C 1
ATOM 4597 O O . LEU B 1 259 ? 11.648 -8.766 -26.078 1 96.62 259 LEU B O 1
ATOM 4601 N N . TYR B 1 260 ? 12.391 -9.594 -24.172 1 97.19 260 TYR B N 1
ATOM 4602 C CA . TYR B 1 260 ? 12.805 -8.289 -23.656 1 97.19 260 TYR B CA 1
ATOM 4603 C C . TYR B 1 260 ? 14.328 -8.188 -23.578 1 97.19 260 TYR B C 1
ATOM 4605 O O . TYR B 1 260 ? 14.961 -8.922 -22.812 1 97.19 260 TYR B O 1
ATOM 4613 N N . ASP B 1 261 ? 14.984 -7.262 -24.203 1 94.31 261 ASP B N 1
ATOM 4614 C CA . ASP B 1 261 ? 16.438 -7.145 -24.312 1 94.31 261 ASP B CA 1
ATOM 4615 C C . ASP B 1 261 ? 16.969 -6.066 -23.359 1 94.31 261 ASP B C 1
ATOM 4617 O O . ASP B 1 261 ? 18.141 -5.672 -23.453 1 94.31 261 ASP B O 1
ATOM 4621 N N . GLY B 1 262 ? 16.156 -5.543 -22.547 1 93.44 262 GLY B N 1
ATOM 4622 C CA . GLY B 1 262 ? 16.578 -4.48 -21.656 1 93.44 262 GLY B CA 1
ATOM 4623 C C . GLY B 1 262 ? 17.266 -4.992 -20.391 1 93.44 262 GLY B C 1
ATOM 4624 O O . GLY B 1 262 ? 17.703 -6.141 -20.344 1 93.44 262 GLY B O 1
ATOM 4625 N N . ASP B 1 263 ? 17.359 -4.211 -19.406 1 91.56 263 ASP B N 1
ATOM 4626 C CA . ASP B 1 263 ? 18.062 -4.453 -18.156 1 91.56 263 ASP B CA 1
ATOM 4627 C C . ASP B 1 263 ? 17.25 -5.363 -17.234 1 91.56 263 ASP B C 1
ATOM 4629 O O . ASP B 1 263 ? 16.016 -5.41 -17.344 1 91.56 263 ASP B O 1
ATOM 4633 N N . SER B 1 264 ? 17.953 -6.121 -16.359 1 93.81 264 SER B N 1
ATOM 4634 C CA . SER B 1 264 ? 17.297 -6.938 -15.352 1 93.81 264 SER B CA 1
ATOM 4635 C C . SER B 1 264 ? 16.625 -6.066 -14.289 1 93.81 264 SER B C 1
ATOM 4637 O O . SER B 1 264 ? 15.656 -6.496 -13.648 1 93.81 264 SER B O 1
ATOM 4639 N N . ARG B 1 265 ? 17.062 -4.855 -14.203 1 92.75 265 ARG B N 1
ATOM 4640 C CA . ARG B 1 265 ? 16.5 -3.936 -13.219 1 92.75 265 ARG B CA 1
ATOM 4641 C C . ARG B 1 265 ? 15.07 -3.557 -13.57 1 92.75 265 ARG B C 1
ATOM 4643 O O . ARG B 1 265 ? 14.664 -3.635 -14.727 1 92.75 265 ARG B O 1
ATOM 4650 N N . TYR B 1 266 ? 14.344 -3.342 -12.578 1 94.19 266 TYR B N 1
ATOM 4651 C CA . TYR B 1 266 ? 12.977 -2.846 -12.742 1 94.19 266 TYR B CA 1
ATOM 4652 C C . TYR B 1 266 ? 12.984 -1.366 -13.117 1 94.19 266 TYR B C 1
ATOM 4654 O O . TYR B 1 266 ? 13.141 -0.503 -12.25 1 94.19 266 TYR B O 1
ATOM 4662 N N . THR B 1 267 ? 12.789 -1.052 -14.375 1 93.5 267 THR B N 1
ATOM 4663 C CA . THR B 1 267 ? 12.906 0.3 -14.906 1 93.5 267 THR B CA 1
ATOM 4664 C C . THR B 1 267 ? 11.609 0.717 -15.602 1 93.5 267 THR B C 1
ATOM 4666 O O . THR B 1 267 ? 10.703 -0.1 -15.781 1 93.5 267 THR B O 1
ATOM 4669 N N . LEU B 1 268 ? 11.609 1.996 -15.953 1 94.44 268 LEU B N 1
ATOM 4670 C CA . LEU B 1 268 ? 10.477 2.51 -16.703 1 94.44 268 LEU B CA 1
ATOM 4671 C C . LEU B 1 268 ? 10.383 1.827 -18.078 1 94.44 268 LEU B C 1
ATOM 4673 O O . LEU B 1 268 ? 9.281 1.568 -18.562 1 94.44 268 LEU B O 1
ATOM 4677 N N . GLN B 1 269 ? 11.5 1.576 -18.672 1 95.94 269 GLN B N 1
ATOM 4678 C CA . GLN B 1 269 ? 11.516 0.904 -19.969 1 95.94 269 GLN B CA 1
ATOM 4679 C C . GLN B 1 269 ? 10.844 -0.464 -19.875 1 95.94 269 GLN B C 1
ATOM 4681 O O . GLN B 1 269 ? 10.055 -0.827 -20.75 1 95.94 269 GLN B O 1
ATOM 4686 N N . ARG B 1 270 ? 11.188 -1.254 -18.859 1 96.94 270 ARG B N 1
ATOM 4687 C CA . ARG B 1 270 ? 10.594 -2.576 -18.688 1 96.94 270 ARG B CA 1
ATOM 4688 C C . ARG B 1 270 ? 9.102 -2.473 -18.406 1 96.94 270 ARG B C 1
ATOM 4690 O O . ARG B 1 270 ? 8.305 -3.252 -18.938 1 96.94 270 ARG B O 1
ATOM 4697 N N . TRP B 1 271 ? 8.688 -1.469 -17.609 1 97.12 271 TRP B N 1
ATOM 4698 C CA . TRP B 1 271 ? 7.289 -1.161 -17.359 1 97.12 271 TRP B CA 1
ATOM 4699 C C . TRP B 1 271 ? 6.543 -0.879 -18.656 1 97.12 271 TRP B C 1
ATOM 4701 O O . TRP B 1 271 ? 5.449 -1.405 -18.875 1 97.12 271 TRP B O 1
ATOM 4711 N N . GLN B 1 272 ? 7.141 -0.096 -19.5 1 97.69 272 GLN B N 1
ATOM 4712 C CA . GLN B 1 272 ? 6.504 0.279 -20.766 1 97.69 272 GLN B CA 1
ATOM 4713 C C . GLN B 1 272 ? 6.387 -0.921 -21.688 1 97.69 272 GLN B C 1
ATOM 4715 O O . GLN B 1 272 ? 5.418 -1.03 -22.453 1 97.69 272 GLN B O 1
ATOM 4720 N N . PHE B 1 273 ? 7.359 -1.776 -21.609 1 98.38 273 PHE B N 1
ATOM 4721 C CA . PHE B 1 273 ? 7.273 -3.02 -22.375 1 98.38 273 PHE B CA 1
ATOM 4722 C C . PHE B 1 273 ? 6.055 -3.83 -21.953 1 98.38 273 PHE B C 1
ATOM 4724 O O . PHE B 1 273 ? 5.309 -4.332 -22.797 1 98.38 273 PHE B O 1
ATOM 4731 N N . TRP B 1 274 ? 5.852 -4.016 -20.641 1 98.56 274 TRP B N 1
ATOM 4732 C CA . TRP B 1 274 ? 4.695 -4.734 -20.125 1 98.56 274 TRP B CA 1
ATOM 4733 C C . TRP B 1 274 ? 3.396 -4.027 -20.5 1 98.56 274 TRP B C 1
ATOM 4735 O O . TRP B 1 274 ? 2.404 -4.676 -20.844 1 98.56 274 TRP B O 1
ATOM 4745 N N . LYS B 1 275 ? 3.404 -2.697 -20.359 1 98.5 275 LYS B N 1
ATOM 4746 C CA . LYS B 1 275 ? 2.229 -1.912 -20.719 1 98.5 275 LYS B CA 1
ATOM 4747 C C . LYS B 1 275 ? 1.824 -2.18 -22.172 1 98.5 275 LYS B C 1
ATOM 4749 O O . LYS B 1 275 ? 0.644 -2.385 -22.469 1 98.5 275 LYS B O 1
ATOM 4754 N N . ALA B 1 276 ? 2.793 -2.146 -23.047 1 98.5 276 ALA B N 1
ATOM 4755 C CA . ALA B 1 276 ? 2.527 -2.469 -24.453 1 98.5 276 ALA B CA 1
ATOM 4756 C C . ALA B 1 276 ? 1.968 -3.883 -24.594 1 98.5 276 ALA B C 1
ATOM 4758 O O . ALA B 1 276 ? 1.096 -4.133 -25.422 1 98.5 276 ALA B O 1
ATOM 4759 N N . GLY B 1 277 ? 2.531 -4.793 -23.766 1 98.44 277 GLY B N 1
ATOM 4760 C CA . GLY B 1 277 ? 2.01 -6.148 -23.75 1 98.44 277 GLY B CA 1
ATOM 4761 C C . GLY B 1 277 ? 0.541 -6.215 -23.375 1 98.44 277 GLY B C 1
ATOM 4762 O O . GLY B 1 277 ? -0.236 -6.93 -24 1 98.44 277 GLY B O 1
ATOM 4763 N N . PHE B 1 278 ? 0.127 -5.465 -22.375 1 98.75 278 PHE B N 1
ATOM 4764 C CA . PHE B 1 278 ? -1.267 -5.434 -21.953 1 98.75 278 PHE B CA 1
ATOM 4765 C C . PHE B 1 278 ? -2.15 -4.824 -23.031 1 98.75 278 PHE B C 1
ATOM 4767 O O . PHE B 1 278 ? -3.262 -5.305 -23.281 1 98.75 278 PHE B O 1
ATOM 4774 N N . HIS B 1 279 ? -1.665 -3.742 -23.672 1 98.69 279 HIS B N 1
ATOM 4775 C CA . HIS B 1 279 ? -2.42 -3.156 -24.766 1 98.69 279 HIS B CA 1
ATOM 4776 C C . HIS B 1 279 ? -2.627 -4.164 -25.891 1 98.69 279 HIS B C 1
ATOM 4778 O O . HIS B 1 279 ? -3.732 -4.285 -26.422 1 98.69 279 HIS B O 1
ATOM 4784 N N . ALA B 1 280 ? -1.576 -4.871 -26.266 1 98.31 280 ALA B N 1
ATOM 4785 C CA . ALA B 1 280 ? -1.675 -5.887 -27.312 1 98.31 280 ALA B CA 1
ATOM 4786 C C . ALA B 1 280 ? -2.648 -6.992 -26.922 1 98.31 280 ALA B C 1
ATOM 4788 O O . ALA B 1 280 ? -3.471 -7.426 -27.719 1 98.31 280 ALA B O 1
ATOM 4789 N N . ALA B 1 281 ? -2.586 -7.441 -25.672 1 98.19 281 ALA B N 1
ATOM 4790 C CA . ALA B 1 281 ? -3.463 -8.5 -25.172 1 98.19 281 ALA B CA 1
ATOM 4791 C C . ALA B 1 281 ? -4.922 -8.055 -25.188 1 98.19 281 ALA B C 1
ATOM 4793 O O . ALA B 1 281 ? -5.816 -8.859 -25.469 1 98.19 281 ALA B O 1
ATOM 4794 N N . ALA B 1 282 ? -5.191 -6.84 -24.891 1 98.19 282 ALA B N 1
ATOM 4795 C CA . ALA B 1 282 ? -6.547 -6.301 -24.859 1 98.19 282 ALA B CA 1
ATOM 4796 C C . ALA B 1 282 ? -7.207 -6.387 -26.234 1 98.19 282 ALA B C 1
ATOM 4798 O O . ALA B 1 282 ? -8.43 -6.504 -26.328 1 98.19 282 ALA B O 1
ATOM 4799 N N . GLY B 1 283 ? -6.383 -6.352 -27.234 1 97.38 283 GLY B N 1
ATOM 4800 C CA . GLY B 1 283 ? -6.902 -6.398 -28.594 1 97.38 283 GLY B CA 1
ATOM 4801 C C . GLY B 1 283 ? -6.688 -7.738 -29.281 1 97.38 283 GLY B C 1
ATOM 4802 O O . GLY B 1 283 ? -6.98 -7.891 -30.469 1 97.38 283 GLY B O 1
ATOM 4803 N N . ASP B 1 284 ? -6.145 -8.688 -28.594 1 96.69 284 ASP B N 1
ATOM 4804 C CA . ASP B 1 284 ? -5.805 -9.984 -29.172 1 96.69 284 ASP B CA 1
ATOM 4805 C C . ASP B 1 284 ? -7.035 -10.891 -29.266 1 96.69 284 ASP B C 1
ATOM 4807 O O . ASP B 1 284 ? -7.469 -11.453 -28.25 1 96.69 284 ASP B O 1
ATOM 4811 N N . ALA B 1 285 ? -7.457 -11.219 -30.344 1 95.19 285 ALA B N 1
ATOM 4812 C CA . ALA B 1 285 ? -8.68 -12 -30.562 1 95.19 285 ALA B CA 1
ATOM 4813 C C . ALA B 1 285 ? -8.477 -13.453 -30.172 1 95.19 285 ALA B C 1
ATOM 4815 O O . ALA B 1 285 ? -9.445 -14.188 -29.969 1 95.19 285 ALA B O 1
ATOM 4816 N N . GLU B 1 286 ? -7.27 -13.875 -30.078 1 94.12 286 GLU B N 1
ATOM 4817 C CA . GLU B 1 286 ? -6.988 -15.25 -29.703 1 94.12 286 GLU B CA 1
ATOM 4818 C C . GLU B 1 286 ? -7.176 -15.461 -28.203 1 94.12 286 GLU B C 1
ATOM 4820 O O . GLU B 1 286 ? -7.273 -16.594 -27.734 1 94.12 286 GLU B O 1
ATOM 4825 N N . LEU B 1 287 ? -7.254 -14.414 -27.453 1 96.75 287 LEU B N 1
ATOM 4826 C CA . LEU B 1 287 ? -7.453 -14.492 -26 1 96.75 287 LEU B CA 1
ATOM 4827 C C . LEU B 1 287 ? -8.938 -14.477 -25.656 1 96.75 287 LEU B C 1
ATOM 4829 O O . LEU B 1 287 ? -9.758 -13.977 -26.438 1 96.75 287 LEU B O 1
ATOM 4833 N N . GLY B 1 288 ? -9.234 -15.117 -24.5 1 96.56 288 GLY B N 1
ATOM 4834 C CA . GLY B 1 288 ? -10.602 -15.07 -24.016 1 96.56 288 GLY B CA 1
ATOM 4835 C C . GLY B 1 288 ? -11.047 -13.68 -23.609 1 96.56 288 GLY B C 1
ATOM 4836 O O . GLY B 1 288 ? -10.219 -12.797 -23.391 1 96.56 288 GLY B O 1
ATOM 4837 N N . ASP B 1 289 ? -12.359 -13.461 -23.469 1 96.88 289 ASP B N 1
ATOM 4838 C CA . ASP B 1 289 ? -12.938 -12.156 -23.156 1 96.88 289 ASP B CA 1
ATOM 4839 C C . ASP B 1 289 ? -12.438 -11.641 -21.812 1 96.88 289 ASP B C 1
ATOM 4841 O O . ASP B 1 289 ? -12.141 -10.453 -21.672 1 96.88 289 ASP B O 1
ATOM 4845 N N . GLU B 1 290 ? -12.398 -12.492 -20.859 1 96 290 GLU B N 1
ATOM 4846 C CA . GLU B 1 290 ? -11.961 -12.102 -19.531 1 96 290 GLU B CA 1
ATOM 4847 C C . GLU B 1 290 ? -10.523 -11.594 -19.547 1 96 290 GLU B C 1
ATOM 4849 O O . GLU B 1 290 ? -10.219 -10.547 -18.953 1 96 290 GLU B O 1
ATOM 4854 N N . ALA B 1 291 ? -9.672 -12.352 -20.156 1 97.69 291 ALA B N 1
ATOM 4855 C CA . ALA B 1 291 ? -8.273 -11.953 -20.266 1 97.69 291 ALA B CA 1
ATOM 4856 C C . ALA B 1 291 ? -8.141 -10.602 -20.969 1 97.69 291 ALA B C 1
ATOM 4858 O O . ALA B 1 291 ? -7.379 -9.734 -20.531 1 97.69 291 ALA B O 1
ATOM 4859 N N . ARG B 1 292 ? -8.891 -10.414 -22.016 1 98.31 292 ARG B N 1
ATOM 4860 C CA . ARG B 1 292 ? -8.844 -9.156 -22.75 1 98.31 292 ARG B CA 1
ATOM 4861 C C . ARG B 1 292 ? -9.352 -8 -21.906 1 98.31 292 ARG B C 1
ATOM 4863 O O . ARG B 1 292 ? -8.773 -6.91 -21.922 1 98.31 292 ARG B O 1
ATOM 4870 N N . ASP B 1 293 ? -10.383 -8.258 -21.203 1 97.56 293 ASP B N 1
ATOM 4871 C CA . ASP B 1 293 ? -10.969 -7.215 -20.359 1 97.56 293 ASP B CA 1
ATOM 4872 C C . ASP B 1 293 ? -9.992 -6.77 -19.281 1 97.56 293 ASP B C 1
ATOM 4874 O O . ASP B 1 293 ? -9.742 -5.574 -19.125 1 97.56 293 ASP B O 1
ATOM 4878 N N . VAL B 1 294 ? -9.453 -7.723 -18.547 1 97.5 294 VAL B N 1
ATOM 4879 C CA . VAL B 1 294 ? -8.555 -7.359 -17.453 1 97.5 294 VAL B CA 1
ATOM 4880 C C . VAL B 1 294 ? -7.281 -6.738 -18.016 1 97.5 294 VAL B C 1
ATOM 4882 O O . VAL B 1 294 ? -6.68 -5.863 -17.391 1 97.5 294 VAL B O 1
ATOM 4885 N N . ALA B 1 295 ? -6.887 -7.199 -19.172 1 98.56 295 ALA B N 1
ATOM 4886 C CA . ALA B 1 295 ? -5.738 -6.582 -19.828 1 98.56 295 ALA B CA 1
ATOM 4887 C C . ALA B 1 295 ? -6.004 -5.109 -20.141 1 98.56 295 ALA B C 1
ATOM 4889 O O . ALA B 1 295 ? -5.137 -4.258 -19.938 1 98.56 295 ALA B O 1
ATOM 4890 N N . ARG B 1 296 ? -7.152 -4.824 -20.641 1 98.25 296 ARG B N 1
ATOM 4891 C CA . ARG B 1 296 ? -7.535 -3.449 -20.938 1 98.25 296 ARG B CA 1
ATOM 4892 C C . ARG B 1 296 ? -7.52 -2.584 -19.688 1 98.25 296 ARG B C 1
ATOM 4894 O O . ARG B 1 296 ? -7.039 -1.45 -19.719 1 98.25 296 ARG B O 1
ATOM 4901 N N . ARG B 1 297 ? -8.031 -3.127 -18.656 1 98 297 ARG B N 1
ATOM 4902 C CA . ARG B 1 297 ? -8.062 -2.406 -17.391 1 98 297 ARG B CA 1
ATOM 4903 C C . ARG B 1 297 ? -6.648 -2.131 -16.891 1 98 297 ARG B C 1
ATOM 4905 O O . ARG B 1 297 ? -6.348 -1.018 -16.453 1 98 297 ARG B O 1
ATOM 4912 N N . ALA B 1 298 ? -5.832 -3.137 -16.906 1 98.5 298 ALA B N 1
ATOM 4913 C CA . ALA B 1 298 ? -4.449 -2.973 -16.469 1 98.5 298 ALA B CA 1
ATOM 4914 C C . ALA B 1 298 ? -3.73 -1.92 -17.312 1 98.5 298 ALA B C 1
ATOM 4916 O O . ALA B 1 298 ? -3.055 -1.042 -16.766 1 98.5 298 ALA B O 1
ATOM 4917 N N . ALA B 1 299 ? -3.916 -1.977 -18.625 1 98.56 299 ALA B N 1
ATOM 4918 C CA . ALA B 1 299 ? -3.289 -1.014 -19.531 1 98.56 299 ALA B CA 1
ATOM 4919 C C . ALA B 1 299 ? -3.746 0.408 -19.219 1 98.56 299 ALA B C 1
ATOM 4921 O O . ALA B 1 299 ? -2.938 1.339 -19.203 1 98.56 299 ALA B O 1
ATOM 4922 N N . THR B 1 300 ? -5.004 0.535 -18.969 1 98.19 300 THR B N 1
ATOM 4923 C CA . THR B 1 300 ? -5.574 1.841 -18.656 1 98.19 300 THR B CA 1
ATOM 4924 C C . THR B 1 300 ? -4.941 2.418 -17.391 1 98.19 300 THR B C 1
ATOM 4926 O O . THR B 1 300 ? -4.555 3.588 -17.375 1 98.19 300 THR B O 1
ATOM 4929 N N . LEU B 1 301 ? -4.805 1.647 -16.391 1 98.06 301 LEU B N 1
ATOM 4930 C CA . LEU B 1 301 ? -4.191 2.094 -15.148 1 98.06 301 LEU B CA 1
ATOM 4931 C C . LEU B 1 301 ? -2.723 2.449 -15.359 1 98.06 301 LEU B C 1
ATOM 4933 O O . LEU B 1 301 ? -2.25 3.473 -14.859 1 98.06 301 LEU B O 1
ATOM 4937 N N . MET B 1 302 ? -2.057 1.613 -16.078 1 97.88 302 MET B N 1
ATOM 4938 C CA . MET B 1 302 ? -0.638 1.86 -16.312 1 97.88 302 MET B CA 1
ATOM 4939 C C . MET B 1 302 ? -0.433 3.17 -17.062 1 97.88 302 MET B C 1
ATOM 4941 O O . MET B 1 302 ? 0.485 3.932 -16.766 1 97.88 302 MET B O 1
ATOM 4945 N N . ASP B 1 303 ? -1.315 3.426 -18.047 1 97.38 303 ASP B N 1
ATOM 4946 C CA . ASP B 1 303 ? -1.264 4.699 -18.75 1 97.38 303 ASP B CA 1
ATOM 4947 C C . ASP B 1 303 ? -1.475 5.871 -17.797 1 97.38 303 ASP B C 1
ATOM 4949 O O . ASP B 1 303 ? -0.771 6.879 -17.891 1 97.38 303 ASP B O 1
ATOM 4953 N N . ALA B 1 304 ? -2.412 5.699 -16.938 1 96.75 304 ALA B N 1
ATOM 4954 C CA . ALA B 1 304 ? -2.732 6.766 -16 1 96.75 304 ALA B CA 1
ATOM 4955 C C . ALA B 1 304 ? -1.573 7.016 -15.031 1 96.75 304 ALA B C 1
ATOM 4957 O O . ALA B 1 304 ? -1.221 8.164 -14.758 1 96.75 304 ALA B O 1
ATOM 4958 N N . PHE B 1 305 ? -0.981 5.973 -14.516 1 96.62 305 PHE B N 1
ATOM 4959 C CA . PHE B 1 305 ? 0.161 6.125 -13.625 1 96.62 305 PHE B CA 1
ATOM 4960 C C . PHE B 1 305 ? 1.299 6.863 -14.32 1 96.62 305 PHE B C 1
ATOM 4962 O O . PHE B 1 305 ? 1.867 7.805 -13.758 1 96.62 305 PHE B O 1
ATOM 4969 N N . GLU B 1 306 ? 1.594 6.492 -15.523 1 94.25 306 GLU B N 1
ATOM 4970 C CA . GLU B 1 306 ? 2.703 7.082 -16.266 1 94.25 306 GLU B CA 1
ATOM 4971 C C . GLU B 1 306 ? 2.451 8.562 -16.547 1 94.25 306 GLU B C 1
ATOM 4973 O O . GLU B 1 306 ? 3.367 9.383 -16.453 1 94.25 306 GLU B O 1
ATOM 4978 N N . SER B 1 307 ? 1.242 8.875 -16.859 1 93.5 307 SER B N 1
ATOM 4979 C CA . SER B 1 307 ? 0.939 10.242 -17.266 1 93.5 307 SER B CA 1
ATOM 4980 C C . SER B 1 307 ? 0.778 11.164 -16.062 1 93.5 307 SER B C 1
ATOM 4982 O O . SER B 1 307 ? 0.922 12.383 -16.188 1 93.5 307 SER B O 1
ATOM 4984 N N . THR B 1 308 ? 0.523 10.617 -14.875 1 93.56 308 THR B N 1
ATOM 4985 C CA . THR B 1 308 ? 0.159 11.477 -13.758 1 93.56 308 THR B CA 1
ATOM 4986 C C . THR B 1 308 ? 1.264 11.492 -12.703 1 93.56 308 THR B C 1
ATOM 4988 O O . THR B 1 308 ? 1.38 12.445 -11.93 1 93.56 308 THR B O 1
ATOM 4991 N N . MET B 1 309 ? 2.068 10.461 -12.633 1 88.38 309 MET B N 1
ATOM 4992 C CA . MET B 1 309 ? 2.984 10.328 -11.5 1 88.38 309 MET B CA 1
ATOM 4993 C C . MET B 1 309 ? 4.426 10.578 -11.938 1 88.38 309 MET B C 1
ATOM 4995 O O . MET B 1 309 ? 5.348 10.508 -11.125 1 88.38 309 MET B O 1
ATOM 4999 N N . ALA B 1 310 ? 4.617 10.859 -13.211 1 73.31 310 ALA B N 1
ATOM 5000 C CA . ALA B 1 310 ? 5.941 11.242 -13.695 1 73.31 310 ALA B CA 1
ATOM 5001 C C . ALA B 1 310 ? 6.156 12.75 -13.602 1 73.31 310 ALA B C 1
ATOM 5003 O O . ALA B 1 310 ? 5.379 13.531 -14.156 1 73.31 310 ALA B O 1
ATOM 5004 N N . PHE B 1 311 ? 6.973 13.094 -12.57 1 64.19 311 PHE B N 1
ATOM 5005 C CA . PHE B 1 311 ? 7.203 14.516 -12.383 1 64.19 311 PHE B CA 1
ATOM 5006 C C . PHE B 1 311 ? 8.445 14.969 -13.141 1 64.19 311 PHE B C 1
ATOM 5008 O O . PHE B 1 311 ? 9.375 14.188 -13.352 1 64.19 311 PHE B O 1
#

InterPro domains:
  IPR022085 Oxopyrrolidines biosynthesis cluster protein G [PF12311] (105-278)
  IPR053204 Oxopyrrolidines Biosynthesis-associated Protein [PTHR38797] (62-308)

Secondary structure (DSSP, 8-state):
--------S---------------------HHHHHHHHHTTS------------SS--HHHHHHHHHHHHSTT----HHHHHHHHHHHSPTT-TTSHHHHHHHHHHHHHHHHS-TTSTHHHHHHHHHHHHTTBGGGB-SS--TT-B--BSHHHHHHHHHH-----SSSTTHHHHHHHHHHHHHHTTSS----HHHHHHHIIIIIS-GGGSTT--TTHHHHHHHHHHHHHHHHHHHHHHHHHH-----HHHHHHT---TT--S-SS--HHHHHHHHHHHHHHHT-TTS-HHHHHHHHHHHHHHHHHHHHH--/--------S---------------------HHHHHHHHHTTS------------SS--HHHHHHHHHHHHSTT----HHHHHHHHHHHSPTT-TTSHHHHHHHHHHHHHHHHS-TTSTHHHHHHHHHHHHTTBGGGB-SS--TT-B--BSHHHHHHHHHH-----SSSTTHHHHHHHHHHHHHHTTSS----HHHHHHHIIIIIS-GGGSTT--TTHHHHHHHHHHHHHHHHHHHHHHHHHH-----HHHHHHT---TT--S-SS--HHHHHHHHHHHHHHHT-TTS-HHHHHHHHHHHHHHHHHHHHH--

pLDDT: mean 80.67, std 21.37, range [27.38, 98.75]

Foldseek 3Di:
DQLAQDADDPPPPPCPPQPDDDPDDPDDQWPVNVLLVVLVPPDPPPLVPDDDLPFQADLVQLLVLLSQQLHPPRPDDLVNSLVSNVNRDDPPCLPDSSLLSSLLSLLSVLLNDQLPDCSLVSSLVSLVVNQPDPSQWDPFADPVRDIAGNVSSVVSLSVPQRAADSRRRRRLLSSLLSVLQCCQVCRGHVDCLSLLVLLLCQQQDDLVPIPRRDPCSNLSSLSSNLSNQVRNVLSLLVCQPDPDDADPSQLSSQDHHPNDPDGSDSHVVVLVSSLVSLVCQLPDPSHDPVSNVSSVVSNVSSVVSVVPVDD/DQLAQDADDPPPPPCPPQPDDDPDDPDDAWPVRVLLVVVVPPDPPPLVVDDDLPFQADLVQLLVLLSQQLHPPRPDDLVNSLVSNVNRDDPPCLPDSSLLSSLLSLLSVLLNDQLPDCSLVSSLVSLVVNQPDPSQWDPFADPVRDIAGNVSSVVSLSVPQGAADSRRRRRLLSSLLSVLQCCQVCRGHVDCLSLLVLLLCQQQDDLVPIPRRDQCRNLSSLSSNLSNQVRNVLSLLVCQPDPDDADPVQLSSQDHHPNDPDGSDSHVVVLVSSLVSLVCQLPDPSHDPVSNVSSVVSNVSSVVSVVPVDD

Solvent-accessible surface area (backbone atoms only — not comparable to full-atom values): 34835 Å² total; per-residue (Å²): 126,87,81,76,76,83,72,73,72,91,63,78,73,76,76,72,80,76,74,84,79,72,82,72,72,83,76,72,78,46,71,66,46,54,62,44,53,60,72,44,61,55,82,74,69,63,69,74,79,82,70,72,80,84,50,87,56,43,73,66,59,54,47,50,55,51,51,47,51,52,26,76,81,42,84,64,50,68,68,58,50,51,51,57,53,50,70,37,48,62,81,91,40,37,84,35,60,67,47,31,50,51,27,44,50,53,51,52,49,36,28,65,36,55,60,86,41,69,47,52,51,54,53,50,53,48,53,57,56,48,37,33,21,67,49,27,24,45,90,59,52,47,97,85,39,40,43,46,40,33,56,40,34,52,51,38,51,67,71,59,68,74,57,74,39,88,90,50,55,58,33,36,25,7,35,31,26,50,49,19,44,43,46,39,41,43,60,78,48,86,67,63,60,68,52,50,54,37,39,31,56,43,55,14,40,59,53,80,74,39,94,80,52,53,93,61,43,59,35,29,29,43,39,20,34,25,24,29,41,71,55,20,31,68,61,54,56,52,41,46,79,62,63,77,86,77,49,72,69,50,38,62,74,38,53,60,33,86,72,41,87,70,68,37,60,74,38,65,68,56,50,50,52,47,39,51,42,24,48,52,42,38,69,36,81,90,46,50,70,66,32,18,50,44,16,40,33,27,27,50,43,51,52,42,49,57,71,52,68,62,128,125,88,82,77,77,82,70,72,71,93,64,78,74,76,76,72,80,77,76,86,79,72,83,71,71,81,77,74,76,47,71,69,46,55,61,43,53,60,72,46,61,55,82,74,70,64,70,70,77,80,65,72,82,83,50,86,56,42,72,64,59,53,47,50,54,50,51,47,52,52,26,77,82,43,86,63,48,70,69,58,49,52,51,55,54,51,70,36,47,62,80,89,41,37,85,37,57,68,49,32,48,50,26,45,50,54,50,54,48,36,29,66,37,54,62,85,41,68,46,52,51,54,51,49,52,48,52,58,55,48,36,32,20,66,52,26,25,46,90,60,54,48,98,86,40,41,43,46,42,33,56,38,34,52,52,37,49,66,72,55,73,60,64,74,38,89,88,51,54,57,33,35,27,7,35,30,26,49,49,18,44,44,45,39,41,44,62,77,47,85,67,63,60,68,53,51,54,38,39,29,56,43,54,15,40,60,52,82,73,37,91,81,52,55,91,60,41,60,36,32,28,42,40,20,33,25,24,29,40,71,55,21,31,68,63,54,56,52,42,46,77,63,63,77,89,76,50,71,68,52,39,64,74,38,53,59,33,86,73,41,87,69,67,37,61,76,37,64,69,57,52,49,52,46,39,52,40,23,50,50,41,38,69,37,81,88,46,50,70,66,29,17,50,45,17,40,34,28,26,52,43,52,52,43,48,59,70,50,70,62,126

Radius of gyration: 24.8 Å; Cα contacts (8 Å, |Δi|>4): 846; chains: 2; bounding box: 52×80×64 Å

Sequence (622 aa):
MPLHLKLEGPLEESEIEKPSNELPTPPKPTFLASLWDKFKGTKKSKRPDTYARTTSYSDDKFFLILNDFLQPETTKSLNETVQSLLALLPENAPGSGEIYSAGEIIIEIAEQIPYSHPSQWKLIALVEQLSTKDKFLSKWPDEMGTRHRCSMLCDSLRDSLTGPNDEIPNEWPNLSAFYARIDACHLFSNHPTFAIWTMREAFEERPEDDQQYFAGMKDQCVIAAAQHILWDGQELFKKITFMSDVDEDDLRSWKPGRLYDGDSRYTLQRWQFWKAGFHAAAGDAELGDEARDVARRAATLMDAFESTMAFMPLHLKLEGPLEESEIEKPSNELPTPPKPTFLASLWDKFKGTKKSKRPDTYARTTSYSDDKFFLILNDFLQPETTKSLNETVQSLLALLPENAPGSGEIYSAGEIIIEIAEQIPYSHPSQWKLIALVEQLSTKDKFLSKWPDEMGTRHRCSMLCDSLRDSLTGPNDEIPNEWPNLSAFYARIDACHLFSNHPTFAIWTMREAFEERPEDDQQYFAGMKDQCVIAAAQHILWDGQELFKKITFMSDVDEDDLRSWKPGRLYDGDSRYTLQRWQFWKAGFHAAAGDAELGDEARDVARRAATLMDAFESTMAF